Protein AF-A0A953C158-F1 (afdb_monomer_lite)

Secondary structure (DSSP, 8-state):
---------------------SPPPP-TT--B-S-HHHHHHHHTTS---------TT--HHHHHHHHHHHHHHHHHHHHHHHHH-TTHHHHHHHHHT-TT-HHHHHHHHHHTSSEEEPTTS-EEESBSSPPP-TTTTTS-TT--HHHHHHHHHH-GGGHHHHT-TTEEEEE--HHHHHHHHHHHHH-HHHHHHSTTHHHHHHH-SSEEEEEHHHHTHHHHHHHHHHHHHHHHHHTTT-HHHHHHHHHHHHHHHHT--HHHHHHHHS----SSEEEEEEEEE-TT-TTTS---EEEEEEEEE-HHHHHHHHHHHTTHHHHHHHSS-SS-----S---EEEEEEEEEEETTTTT-SEEEE---HHHHHHT--EEEEEHHHHT-HHHHHHHHHHHHHHS-GGG-SPPSS-------------

Structure (mmCIF, N/CA/C/O backbone):
data_AF-A0A953C158-F1
#
_entry.id   AF-A0A953C158-F1
#
loop_
_atom_site.group_PDB
_atom_site.id
_atom_site.type_symbol
_atom_site.label_atom_id
_atom_site.label_alt_id
_atom_site.label_comp_id
_atom_site.label_asym_id
_atom_site.label_entity_id
_atom_site.label_seq_id
_atom_site.pdbx_PDB_ins_code
_atom_site.Cartn_x
_atom_site.Cartn_y
_atom_site.Cartn_z
_atom_site.occupancy
_atom_site.B_iso_or_equiv
_atom_site.auth_seq_id
_atom_site.auth_comp_id
_atom_site.auth_asym_id
_atom_site.auth_atom_id
_atom_site.pdbx_PDB_model_num
ATOM 1 N N . MET A 1 1 ? 4.652 62.840 -38.741 1.00 38.25 1 MET A N 1
ATOM 2 C CA . MET A 1 1 ? 5.285 62.375 -37.488 1.00 38.25 1 MET A CA 1
ATOM 3 C C . MET A 1 1 ? 4.199 62.241 -36.430 1.00 38.25 1 MET A C 1
ATOM 5 O O . MET A 1 1 ? 3.712 63.251 -35.948 1.00 38.25 1 MET A O 1
ATOM 9 N N . ARG A 1 2 ? 3.732 61.015 -36.167 1.00 33.78 2 ARG A N 1
ATOM 10 C CA . ARG A 1 2 ? 2.738 60.690 -35.132 1.00 33.78 2 ARG A CA 1
ATOM 11 C C . ARG A 1 2 ? 3.425 59.759 -34.138 1.00 33.78 2 ARG A C 1
ATOM 13 O O . ARG A 1 2 ? 3.777 58.643 -34.501 1.00 33.78 2 ARG A O 1
ATOM 20 N N . THR A 1 3 ? 3.665 60.250 -32.933 1.00 35.44 3 THR A N 1
ATOM 21 C CA . THR A 1 3 ? 4.290 59.516 -31.831 1.00 35.44 3 THR A CA 1
ATOM 22 C C . THR A 1 3 ? 3.199 58.752 -31.080 1.00 35.44 3 THR A C 1
ATOM 24 O O . THR A 1 3 ? 2.292 59.364 -30.520 1.00 35.44 3 THR A O 1
ATOM 27 N N . LEU A 1 4 ? 3.256 57.419 -31.114 1.00 34.88 4 LEU A N 1
ATOM 28 C CA . LEU A 1 4 ? 2.414 56.529 -30.313 1.00 34.88 4 LEU A CA 1
ATOM 29 C C . LEU A 1 4 ? 3.099 56.301 -28.956 1.00 34.88 4 LEU A C 1
ATOM 31 O O . LEU A 1 4 ? 4.243 55.852 -28.919 1.00 34.88 4 LEU A O 1
ATOM 35 N N . PHE A 1 5 ? 2.402 56.583 -27.856 1.00 33.94 5 PHE A N 1
ATOM 36 C CA . PHE A 1 5 ? 2.802 56.151 -26.516 1.00 33.94 5 PHE A CA 1
ATOM 37 C C . PHE A 1 5 ? 2.320 54.713 -26.289 1.00 33.94 5 PHE A C 1
ATOM 39 O O . PHE A 1 5 ? 1.122 54.445 -26.352 1.00 33.94 5 PHE A O 1
ATOM 46 N N . ILE A 1 6 ? 3.249 53.794 -26.020 1.00 37.66 6 ILE A N 1
ATOM 47 C CA . ILE A 1 6 ? 2.955 52.431 -25.562 1.00 37.66 6 ILE A CA 1
ATOM 48 C C . ILE A 1 6 ? 3.028 52.445 -24.033 1.00 37.66 6 ILE A C 1
ATOM 50 O O . ILE A 1 6 ? 4.095 52.670 -23.464 1.00 37.66 6 ILE A O 1
ATOM 54 N N . ALA A 1 7 ? 1.894 52.220 -23.370 1.00 34.66 7 ALA A N 1
ATOM 55 C CA . ALA A 1 7 ? 1.842 51.962 -21.937 1.00 34.66 7 ALA A CA 1
ATOM 56 C C . ALA A 1 7 ? 2.106 50.469 -21.689 1.00 34.66 7 ALA A C 1
ATOM 58 O O . ALA A 1 7 ? 1.371 49.612 -22.177 1.00 34.66 7 ALA A O 1
ATOM 59 N N . ALA A 1 8 ? 3.169 50.162 -20.948 1.00 34.09 8 ALA A N 1
ATOM 60 C CA . ALA A 1 8 ? 3.491 48.810 -20.511 1.00 34.09 8 ALA A CA 1
ATOM 61 C C . ALA A 1 8 ? 2.563 48.401 -19.354 1.00 34.09 8 ALA A C 1
ATOM 63 O O . ALA A 1 8 ? 2.606 48.995 -18.277 1.00 34.09 8 ALA A O 1
ATOM 64 N N . ALA A 1 9 ? 1.727 47.385 -19.573 1.00 33.62 9 ALA A N 1
ATOM 65 C CA . ALA A 1 9 ? 0.946 46.749 -18.520 1.00 33.62 9 ALA A CA 1
ATOM 66 C C . ALA A 1 9 ? 1.793 45.655 -17.850 1.00 33.62 9 ALA A C 1
ATOM 68 O O . ALA A 1 9 ? 2.112 44.637 -18.463 1.00 33.62 9 ALA A O 1
ATOM 69 N N . PHE A 1 10 ? 2.165 45.874 -16.589 1.00 33.38 10 PHE A N 1
ATOM 70 C CA . PHE A 1 10 ? 2.746 44.851 -15.723 1.00 33.38 10 PHE A CA 1
ATOM 71 C C . PHE A 1 10 ? 1.673 43.813 -15.371 1.00 33.38 10 PHE A C 1
ATOM 73 O O . PHE A 1 10 ? 0.725 44.114 -14.647 1.00 33.38 10 PHE A O 1
ATOM 80 N N . VAL A 1 11 ? 1.830 42.581 -15.855 1.00 35.78 11 VAL A N 1
ATOM 81 C CA . VAL A 1 11 ? 1.065 41.427 -15.369 1.00 35.78 11 VAL A CA 1
ATOM 82 C C . VAL A 1 11 ? 1.769 40.911 -14.113 1.00 35.78 11 VAL A C 1
ATOM 84 O O . VAL A 1 11 ? 2.788 40.228 -14.200 1.00 35.78 11 VAL A O 1
ATOM 87 N N . LEU A 1 12 ? 1.251 41.263 -12.932 1.00 34.38 12 LEU A N 1
ATOM 88 C CA . LEU A 1 12 ? 1.621 40.578 -11.694 1.00 34.38 12 LEU A CA 1
ATOM 89 C C . LEU A 1 12 ? 1.043 39.158 -11.743 1.00 34.38 12 LEU A C 1
ATOM 91 O O . LEU A 1 12 ? -0.163 38.960 -11.609 1.00 34.38 12 LEU A O 1
ATOM 95 N N . SER A 1 13 ? 1.917 38.170 -11.919 1.00 35.06 13 SER A N 1
ATOM 96 C CA . SER A 1 13 ? 1.595 36.763 -11.697 1.00 35.06 13 SER A CA 1
ATOM 97 C C . SER A 1 13 ? 1.435 36.531 -10.194 1.00 35.06 13 SER A C 1
ATOM 99 O O . SER A 1 13 ? 2.410 36.303 -9.480 1.00 35.06 13 SER A O 1
ATOM 101 N N . ALA A 1 14 ? 0.205 36.635 -9.694 1.00 29.88 14 ALA A N 1
ATOM 102 C CA . ALA A 1 14 ? -0.127 36.208 -8.345 1.00 29.88 14 ALA A CA 1
ATOM 103 C C . ALA A 1 14 ? -0.105 34.673 -8.301 1.00 29.88 14 ALA A C 1
ATOM 10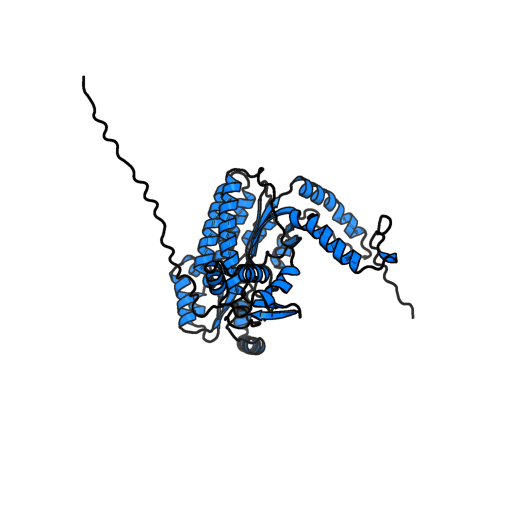5 O O . ALA A 1 14 ? -1.008 34.012 -8.814 1.00 29.88 14 ALA A O 1
ATOM 106 N N . CYS A 1 15 ? 0.939 34.102 -7.698 1.00 29.88 15 CYS A N 1
ATOM 107 C CA . CYS A 1 15 ? 0.945 32.707 -7.273 1.00 29.88 15 CYS A CA 1
ATOM 108 C C . CYS A 1 15 ? -0.171 32.517 -6.239 1.00 29.88 15 CYS A C 1
ATOM 110 O O . CYS A 1 15 ? -0.002 32.827 -5.061 1.00 29.88 15 CYS A O 1
ATOM 112 N N . ALA A 1 16 ? -1.330 32.042 -6.686 1.00 30.38 16 ALA A N 1
ATOM 113 C CA . ALA A 1 16 ? -2.389 31.590 -5.803 1.00 30.38 16 ALA A CA 1
ATOM 114 C C . ALA A 1 16 ? -1.979 30.231 -5.220 1.00 30.38 16 ALA A C 1
ATOM 116 O O . ALA A 1 16 ? -2.252 29.178 -5.794 1.00 30.38 16 ALA A O 1
ATOM 117 N N . SER A 1 17 ? -1.290 30.256 -4.082 1.00 35.81 17 SER A N 1
ATOM 118 C CA . SER A 1 17 ? -1.172 29.093 -3.208 1.00 35.81 17 SER A CA 1
ATOM 119 C C . SER A 1 17 ? -2.582 28.727 -2.749 1.00 35.81 17 SER A C 1
ATOM 121 O O . SER A 1 17 ? -3.190 29.458 -1.966 1.00 35.81 17 SER A O 1
ATOM 123 N N . ALA A 1 18 ? -3.136 27.635 -3.274 1.00 32.44 18 ALA A N 1
ATOM 124 C CA . ALA A 1 18 ? -4.396 27.102 -2.777 1.00 32.44 18 ALA A CA 1
ATOM 125 C C . ALA A 1 18 ? -4.248 26.800 -1.270 1.00 32.44 18 ALA A C 1
ATOM 127 O O . ALA A 1 18 ? -3.259 26.173 -0.879 1.00 32.44 18 ALA A O 1
ATOM 128 N N . PRO A 1 19 ? -5.179 27.243 -0.409 1.00 31.03 19 PRO A N 1
ATOM 129 C CA . PRO A 1 19 ? -5.109 26.945 1.012 1.00 31.03 19 PRO A CA 1
ATOM 130 C C . PRO A 1 19 ? -5.300 25.439 1.231 1.00 31.03 19 PRO A C 1
ATOM 132 O O . PRO A 1 19 ? -6.253 24.838 0.734 1.00 31.03 19 PRO A O 1
ATOM 135 N N . SER A 1 20 ? -4.387 24.827 1.983 1.00 35.62 20 SER A N 1
ATOM 136 C CA . SER A 1 20 ? -4.513 23.458 2.478 1.00 35.62 20 SER A CA 1
ATOM 137 C C . SER A 1 20 ? -5.737 23.362 3.396 1.00 35.62 20 SER A C 1
ATOM 139 O O . SER A 1 20 ? -5.735 23.912 4.494 1.00 35.62 20 SER A O 1
ATOM 141 N N . LEU A 1 21 ? -6.791 22.688 2.933 1.00 39.59 21 LEU A N 1
ATOM 142 C CA . LEU A 1 21 ? -8.067 22.517 3.645 1.00 39.59 21 LEU A CA 1
ATOM 143 C C . LEU A 1 21 ? -8.074 21.343 4.642 1.00 39.59 21 LEU A C 1
ATOM 145 O O . LEU A 1 21 ? -9.136 20.996 5.153 1.00 39.59 21 LEU A O 1
ATOM 149 N N . GLU A 1 22 ? -6.926 20.728 4.932 1.00 50.84 22 GLU A N 1
ATOM 150 C CA . GLU A 1 22 ? -6.842 19.687 5.958 1.00 50.84 22 GLU A CA 1
ATOM 151 C C . GLU A 1 22 ? -6.419 20.287 7.306 1.00 50.84 22 GLU A C 1
ATOM 153 O O . GLU A 1 22 ? -5.380 20.950 7.379 1.00 50.84 22 GLU A O 1
ATOM 158 N N . PRO A 1 23 ? -7.168 20.045 8.398 1.00 50.97 23 PRO A N 1
ATOM 159 C CA . PRO A 1 23 ? -6.623 20.261 9.723 1.00 50.97 23 PRO A CA 1
ATOM 160 C C . PRO A 1 23 ? -5.434 19.314 9.889 1.00 50.97 23 PRO A C 1
ATOM 162 O O . PRO A 1 23 ? -5.594 18.095 9.823 1.00 50.97 23 PRO A O 1
ATOM 165 N N . HIS A 1 24 ? -4.235 19.870 10.087 1.00 59.06 24 HIS A N 1
ATOM 166 C CA . HIS A 1 24 ? -3.066 19.072 10.445 1.00 59.06 24 HIS A CA 1
ATOM 167 C C . HIS A 1 24 ? -3.424 18.139 11.611 1.00 59.06 24 HIS A C 1
ATOM 169 O O . HIS A 1 24 ? -4.088 18.586 12.556 1.00 59.06 24 HIS A O 1
ATOM 175 N N . PRO A 1 25 ? -3.013 16.858 11.566 1.00 74.31 25 PRO A N 1
ATOM 176 C CA . PRO A 1 25 ? -3.328 15.931 12.639 1.00 74.31 25 PRO A CA 1
ATOM 177 C C . PRO A 1 25 ? -2.780 16.499 13.949 1.00 74.31 25 PRO A C 1
ATOM 179 O O . PRO A 1 25 ? -1.611 16.879 14.025 1.00 74.31 25 PRO A O 1
ATOM 182 N N . SER A 1 26 ? -3.638 16.595 14.968 1.00 84.56 26 SER A N 1
ATOM 183 C CA . SER A 1 26 ? -3.228 17.144 16.259 1.00 84.56 26 SER A CA 1
ATOM 184 C C . SER A 1 26 ? -2.104 16.293 16.842 1.00 84.56 26 SER A C 1
ATOM 186 O O . SER A 1 26 ? -2.253 15.084 17.014 1.00 84.56 26 SER A O 1
ATOM 188 N N . THR A 1 27 ? -0.980 16.933 17.150 1.00 91.06 27 THR A N 1
ATOM 189 C CA . THR A 1 27 ? 0.185 16.308 17.791 1.00 91.06 27 THR A CA 1
ATOM 190 C C . THR A 1 27 ? 0.071 16.315 19.318 1.00 91.06 27 THR A C 1
ATOM 192 O O . THR A 1 27 ? 0.983 15.869 20.015 1.00 91.06 27 THR A O 1
ATOM 195 N N . ALA A 1 28 ? -1.045 16.821 19.857 1.00 89.12 28 ALA A N 1
ATOM 196 C CA . ALA A 1 28 ? -1.260 16.963 21.288 1.00 89.12 28 ALA A CA 1
ATOM 197 C C . ALA A 1 28 ? -1.139 15.615 22.014 1.00 89.12 28 ALA A C 1
ATOM 199 O O . ALA A 1 28 ? -1.774 14.628 21.644 1.00 89.12 28 ALA A O 1
ATOM 200 N N . GLY A 1 29 ? -0.327 15.591 23.073 1.00 91.00 29 GLY A N 1
ATOM 201 C CA . GLY A 1 29 ? -0.115 14.406 23.904 1.00 91.00 29 GLY A CA 1
ATOM 202 C C . GLY A 1 29 ? 0.859 13.372 23.334 1.00 91.00 29 GLY A C 1
ATOM 203 O O . GLY A 1 29 ? 1.116 12.386 24.020 1.00 91.00 29 GLY A O 1
ATOM 204 N N . ILE A 1 30 ? 1.427 13.585 22.140 1.00 96.56 30 ILE A N 1
ATOM 205 C CA . ILE A 1 30 ? 2.485 12.731 21.583 1.00 96.56 30 ILE A CA 1
ATOM 206 C C . ILE A 1 30 ? 3.848 13.230 22.068 1.00 96.56 30 ILE A C 1
ATOM 208 O O . ILE A 1 30 ? 4.222 14.376 21.837 1.00 96.56 30 ILE A O 1
ATOM 212 N N . THR A 1 31 ? 4.597 12.352 22.725 1.00 96.69 31 THR A N 1
ATOM 213 C CA . THR A 1 31 ? 5.970 12.559 23.183 1.00 96.69 31 THR A CA 1
ATOM 214 C C . THR A 1 31 ? 6.754 11.245 23.080 1.00 96.69 31 THR A C 1
ATOM 216 O O . THR A 1 31 ? 6.156 10.163 23.035 1.00 96.69 31 THR A O 1
ATOM 219 N N . PRO A 1 32 ? 8.097 11.291 23.034 1.00 97.50 32 PRO A N 1
ATOM 220 C CA . PRO A 1 32 ? 8.934 10.104 23.158 1.00 97.50 32 PRO A CA 1
ATOM 221 C C . PRO A 1 32 ? 8.706 9.390 24.486 1.00 97.50 32 PRO A C 1
ATOM 223 O O . PRO A 1 32 ? 8.787 10.004 25.548 1.00 97.50 32 PRO A O 1
ATOM 226 N N . THR A 1 33 ? 8.476 8.081 24.427 1.00 97.69 33 THR A N 1
ATOM 227 C CA . THR A 1 33 ? 8.471 7.213 25.617 1.00 97.69 33 THR A CA 1
ATOM 228 C C . THR A 1 33 ? 9.761 6.412 25.734 1.00 97.69 33 THR A C 1
ATOM 230 O O . THR A 1 33 ? 10.096 5.944 26.820 1.00 97.69 33 THR A O 1
ATOM 233 N N . TRP A 1 34 ? 10.504 6.262 24.633 1.00 97.81 34 TRP A N 1
ATOM 234 C CA . TRP A 1 34 ? 11.826 5.639 24.614 1.00 97.81 34 TRP A CA 1
ATOM 235 C C . TRP A 1 34 ? 12.929 6.684 24.481 1.00 97.81 34 TRP A C 1
ATOM 237 O O . TRP A 1 34 ? 12.791 7.684 23.774 1.00 97.81 34 TRP A O 1
ATOM 247 N N . SER A 1 35 ? 14.055 6.419 25.132 1.00 97.25 35 SER A N 1
ATOM 248 C CA . SER A 1 35 ? 15.297 7.172 24.972 1.00 97.25 35 SER A CA 1
ATOM 249 C C . SER A 1 35 ? 16.068 6.726 23.726 1.00 97.25 35 SER A C 1
ATOM 251 O O . SER A 1 35 ? 15.919 5.599 23.253 1.00 97.25 35 SER A O 1
ATOM 253 N N . THR A 1 36 ? 16.975 7.573 23.235 1.00 96.50 36 THR A N 1
ATOM 254 C CA . THR A 1 36 ? 17.902 7.208 22.151 1.00 96.50 36 THR A CA 1
ATOM 255 C C . THR A 1 36 ? 18.701 5.945 22.483 1.00 96.50 36 THR A C 1
ATOM 257 O O . THR A 1 36 ? 18.865 5.093 21.619 1.00 96.50 36 THR A O 1
ATOM 260 N N . ALA A 1 37 ? 19.107 5.758 23.745 1.00 96.62 37 ALA A N 1
ATOM 261 C CA . ALA A 1 37 ? 19.850 4.577 24.189 1.00 96.62 37 ALA A CA 1
ATOM 262 C C . ALA A 1 37 ? 19.073 3.257 24.016 1.00 96.62 37 ALA A C 1
ATOM 264 O O . ALA A 1 37 ? 19.685 2.211 23.826 1.00 96.62 37 ALA A O 1
ATOM 265 N N . GLN A 1 38 ? 17.736 3.296 24.052 1.00 96.44 38 GLN A N 1
ATOM 266 C CA . GLN A 1 38 ? 16.892 2.126 23.776 1.00 96.44 38 GLN A CA 1
ATOM 267 C C . GLN A 1 38 ? 16.722 1.872 22.271 1.00 96.44 38 GLN A C 1
ATOM 269 O O . GLN A 1 38 ? 16.527 0.733 21.860 1.00 96.44 38 GLN A O 1
ATOM 274 N N . ILE A 1 39 ? 16.799 2.922 21.451 1.00 97.56 39 ILE A N 1
ATOM 275 C CA . ILE A 1 39 ? 16.583 2.859 20.000 1.00 97.56 39 ILE A CA 1
ATOM 276 C C . ILE A 1 39 ? 17.856 2.447 19.258 1.00 97.56 39 ILE A C 1
ATOM 278 O O . ILE A 1 39 ? 17.789 1.637 18.334 1.00 97.56 39 ILE A O 1
ATOM 282 N N . THR A 1 40 ? 19.012 2.982 19.659 1.00 96.19 40 THR A N 1
ATOM 283 C CA . THR A 1 40 ? 20.298 2.772 18.978 1.00 96.19 40 THR A CA 1
ATOM 284 C C . THR A 1 40 ? 20.607 1.293 18.712 1.00 96.19 40 THR A C 1
ATOM 286 O O . THR A 1 40 ? 20.850 0.969 17.554 1.00 96.19 40 THR A O 1
ATOM 289 N N . PRO A 1 41 ? 20.469 0.356 19.674 1.00 96.00 41 PRO A N 1
ATOM 290 C CA . PRO A 1 41 ? 20.756 -1.059 19.421 1.00 96.00 41 PRO A CA 1
ATOM 291 C C . PRO A 1 41 ? 19.876 -1.714 18.345 1.00 96.00 41 PRO A C 1
ATOM 293 O O . PRO A 1 41 ? 20.280 -2.711 17.749 1.00 96.00 41 PRO A O 1
ATOM 296 N N . ILE A 1 42 ? 18.665 -1.193 18.113 1.00 95.69 42 ILE A N 1
ATOM 297 C CA . ILE A 1 42 ? 17.772 -1.662 17.044 1.00 95.69 42 ILE A CA 1
ATOM 298 C C . ILE A 1 42 ? 18.279 -1.141 15.699 1.00 95.69 42 ILE A C 1
ATOM 300 O O . ILE A 1 42 ? 18.413 -1.914 14.754 1.00 95.69 42 ILE A O 1
ATOM 304 N N . LEU A 1 43 ? 18.594 0.154 15.623 1.00 94.81 43 LEU A N 1
ATOM 305 C CA . LEU A 1 43 ? 19.091 0.781 14.398 1.00 94.81 43 LEU A CA 1
ATOM 306 C C . LEU A 1 43 ? 20.463 0.234 13.983 1.00 94.81 43 LEU A C 1
ATOM 308 O O . LEU A 1 43 ? 20.687 0.032 12.794 1.00 94.81 43 LEU A O 1
ATOM 312 N N . ASP A 1 44 ? 21.333 -0.093 14.939 1.00 93.44 44 ASP A N 1
ATOM 313 C CA . ASP A 1 44 ? 22.657 -0.677 14.684 1.00 93.44 44 ASP A CA 1
ATOM 314 C C . ASP A 1 44 ? 22.585 -2.074 14.037 1.00 93.44 44 ASP A C 1
ATOM 316 O O . ASP A 1 44 ? 23.560 -2.537 13.450 1.00 93.44 44 ASP A O 1
ATOM 320 N N . ARG A 1 45 ? 21.428 -2.754 14.110 1.00 88.38 45 ARG A N 1
ATOM 321 C CA . ARG A 1 45 ? 21.161 -4.019 13.396 1.00 88.38 45 ARG A CA 1
ATOM 322 C C . ARG A 1 45 ? 20.546 -3.820 12.013 1.00 88.38 45 ARG A C 1
ATOM 324 O O . ARG A 1 45 ? 20.157 -4.793 11.371 1.00 88.38 45 ARG A O 1
ATOM 331 N N . THR A 1 46 ? 20.427 -2.578 11.561 1.00 87.75 46 THR A N 1
ATOM 332 C CA . THR A 1 46 ? 19.900 -2.247 10.240 1.00 87.75 46 THR A CA 1
ATOM 333 C C . THR A 1 46 ? 20.968 -1.593 9.389 1.00 87.75 46 THR A C 1
ATOM 335 O O . THR A 1 46 ? 21.765 -0.787 9.862 1.00 87.75 46 THR A O 1
ATOM 338 N N . GLN A 1 47 ? 20.964 -1.924 8.105 1.00 85.69 47 GLN A N 1
ATOM 339 C CA . GLN A 1 47 ? 21.825 -1.287 7.126 1.00 85.69 47 GLN A CA 1
ATOM 340 C C . GLN A 1 47 ? 21.032 -0.237 6.357 1.00 85.69 47 GLN A C 1
ATOM 342 O O . GLN A 1 47 ? 19.917 -0.492 5.897 1.00 85.69 47 GLN A O 1
ATOM 347 N N . ARG A 1 48 ? 21.614 0.953 6.195 1.00 87.75 48 ARG A N 1
ATOM 348 C CA . ARG A 1 48 ? 21.052 1.990 5.332 1.00 87.75 48 ARG A CA 1
ATOM 349 C C . ARG A 1 48 ? 21.672 1.881 3.952 1.00 87.75 48 ARG A C 1
ATOM 351 O O . ARG A 1 48 ? 22.853 2.148 3.788 1.00 87.75 48 ARG A O 1
ATOM 358 N N . LEU A 1 49 ? 20.836 1.572 2.973 1.00 86.25 49 LEU A N 1
ATOM 359 C CA . LEU A 1 49 ? 21.229 1.478 1.575 1.00 86.25 49 LEU A CA 1
ATOM 360 C C . LEU A 1 49 ? 20.720 2.700 0.822 1.00 86.25 49 LEU A C 1
ATOM 362 O O . LEU A 1 49 ? 19.583 3.136 1.025 1.00 86.25 49 LEU A O 1
ATOM 366 N N . HIS A 1 50 ? 21.554 3.245 -0.057 1.00 88.31 50 HIS A N 1
ATOM 367 C CA . HIS A 1 50 ? 21.155 4.326 -0.945 1.00 88.31 50 HIS A CA 1
ATOM 368 C C . HIS A 1 50 ? 20.881 3.773 -2.343 1.00 88.31 50 HIS A C 1
ATOM 370 O O . HIS A 1 50 ? 21.800 3.404 -3.071 1.00 88.31 50 HIS A O 1
ATOM 376 N N . LEU A 1 51 ? 19.603 3.708 -2.715 1.00 89.62 51 LEU A N 1
ATOM 377 C CA . LEU A 1 51 ? 19.190 3.335 -4.064 1.00 89.62 51 LEU A CA 1
ATOM 378 C C . LEU A 1 51 ? 19.214 4.592 -4.943 1.00 89.62 51 LEU A C 1
ATOM 380 O O . LEU A 1 51 ? 18.385 5.481 -4.772 1.00 89.62 51 LEU A O 1
ATOM 384 N N . ALA A 1 52 ? 20.175 4.663 -5.863 1.00 90.12 52 ALA A N 1
ATOM 385 C CA . ALA A 1 52 ? 20.350 5.781 -6.790 1.00 90.12 52 ALA A CA 1
ATOM 386 C C . ALA A 1 52 ? 20.393 5.269 -8.239 1.00 90.12 52 ALA A C 1
ATOM 388 O O . ALA A 1 52 ? 21.473 5.179 -8.825 1.00 90.12 52 ALA A O 1
ATOM 389 N N . PRO A 1 53 ? 19.248 4.847 -8.810 1.00 94.81 53 PRO A N 1
ATOM 390 C CA . PRO A 1 53 ? 19.214 4.418 -10.203 1.00 94.81 53 PRO A CA 1
ATOM 391 C C . PRO A 1 53 ? 19.566 5.567 -11.154 1.00 94.81 53 PRO A C 1
ATOM 393 O O . PRO A 1 53 ? 19.258 6.727 -10.876 1.00 94.81 53 PRO A O 1
ATOM 396 N N . ASP A 1 54 ? 20.160 5.237 -12.301 1.00 94.38 54 ASP A N 1
ATOM 397 C CA . ASP A 1 54 ? 20.347 6.206 -13.379 1.00 94.38 54 ASP A CA 1
ATOM 398 C C . ASP A 1 54 ? 18.994 6.561 -14.010 1.00 94.38 54 ASP A C 1
ATOM 400 O O . ASP A 1 54 ? 18.260 5.686 -14.462 1.00 94.38 54 ASP A O 1
ATOM 404 N N . LEU A 1 55 ? 18.670 7.854 -14.034 1.00 96.62 55 LEU A N 1
ATOM 405 C CA . LEU A 1 55 ? 17.437 8.402 -14.605 1.00 96.62 55 LEU A CA 1
ATOM 406 C C . LEU A 1 55 ? 17.693 9.192 -15.898 1.00 96.62 55 LEU A C 1
ATOM 408 O O . LEU A 1 55 ? 16.778 9.830 -16.419 1.00 96.62 55 LEU A O 1
ATOM 412 N N . SER A 1 56 ? 18.924 9.178 -16.419 1.00 96.25 56 SER A N 1
ATOM 413 C CA . SER A 1 56 ? 19.332 9.954 -17.597 1.00 96.25 56 SER A CA 1
ATOM 414 C C . SER A 1 56 ? 18.549 9.595 -18.865 1.00 96.25 56 SER A C 1
ATOM 416 O O . SER A 1 56 ? 18.349 10.448 -19.728 1.00 96.25 56 SER A O 1
ATOM 418 N N . ALA A 1 57 ? 18.052 8.358 -18.951 1.00 93.88 57 ALA A N 1
ATOM 419 C CA . ALA A 1 57 ? 17.260 7.856 -20.071 1.00 93.88 57 ALA A CA 1
ATOM 420 C C . ALA A 1 57 ? 15.796 8.339 -20.076 1.00 93.88 57 ALA A C 1
ATOM 422 O O . ALA A 1 57 ? 15.085 8.095 -21.052 1.00 93.88 57 ALA A O 1
ATOM 423 N N . LEU A 1 58 ? 15.325 9.002 -19.010 1.00 97.75 58 LEU A N 1
ATOM 424 C CA . LEU A 1 58 ? 13.943 9.472 -18.934 1.00 97.75 58 LEU A CA 1
ATOM 425 C C . LEU A 1 58 ? 13.700 10.642 -19.890 1.00 97.75 58 LEU A C 1
ATOM 427 O O . LEU A 1 58 ? 14.339 11.695 -19.801 1.00 97.75 58 LEU A O 1
ATOM 431 N N . SER A 1 59 ? 12.692 10.486 -20.743 1.00 98.12 59 SER A N 1
ATOM 432 C CA . SER A 1 59 ? 12.154 11.567 -21.566 1.00 98.12 59 SER A CA 1
ATOM 433 C C . SER A 1 59 ? 11.593 12.715 -20.706 1.00 98.12 59 SER A C 1
ATOM 435 O O . SER A 1 59 ? 11.249 12.514 -19.536 1.00 98.12 59 SER A O 1
ATOM 437 N N . PRO A 1 60 ? 11.412 13.927 -21.268 1.00 98.38 60 PRO A N 1
ATOM 438 C CA . PRO A 1 60 ? 10.793 15.034 -20.534 1.00 98.38 60 PRO A CA 1
ATOM 439 C C . PRO A 1 60 ? 9.409 14.691 -19.954 1.00 98.38 60 PRO A C 1
ATOM 441 O O . PRO A 1 60 ? 9.091 15.102 -18.837 1.00 98.38 60 PRO A O 1
ATOM 444 N N . GLY A 1 61 ? 8.609 13.904 -20.684 1.00 98.56 61 GLY A N 1
ATOM 445 C CA . GLY A 1 61 ? 7.307 13.410 -20.227 1.00 98.56 61 GLY A CA 1
ATOM 446 C C . GLY A 1 61 ? 7.422 12.451 -19.041 1.00 98.56 61 GLY A C 1
ATOM 447 O O . GLY A 1 61 ? 6.724 12.611 -18.041 1.00 98.56 61 GLY A O 1
ATOM 448 N N . GLU A 1 62 ? 8.365 11.511 -19.092 1.00 98.62 62 GLU A N 1
ATOM 449 C CA . GLU A 1 62 ? 8.627 10.584 -17.985 1.00 98.62 62 GLU A CA 1
ATOM 450 C C . GLU A 1 62 ? 9.158 11.299 -16.739 1.00 98.62 62 GLU A C 1
ATOM 452 O O . GLU A 1 62 ? 8.759 10.964 -15.629 1.00 98.62 62 GLU A O 1
ATOM 457 N N . GLN A 1 63 ? 9.992 12.331 -16.888 1.00 98.62 63 GLN A N 1
ATOM 458 C CA . GLN A 1 63 ? 10.444 13.140 -15.751 1.00 98.62 63 GLN A CA 1
ATOM 459 C C . GLN A 1 63 ? 9.283 13.874 -15.066 1.00 98.62 63 GLN A C 1
ATOM 461 O O . GLN A 1 63 ? 9.281 14.020 -13.842 1.00 98.62 63 GLN A O 1
ATOM 466 N N . ILE A 1 64 ? 8.294 14.349 -15.836 1.00 98.75 64 ILE A N 1
ATOM 467 C CA . ILE A 1 64 ? 7.050 14.901 -15.279 1.00 98.75 64 ILE A CA 1
ATOM 468 C C . ILE A 1 64 ? 6.284 13.797 -14.546 1.00 98.75 64 ILE A C 1
ATOM 470 O O . ILE A 1 64 ? 5.945 13.983 -13.378 1.00 98.75 64 ILE A O 1
ATOM 474 N N . ALA A 1 65 ? 6.074 12.642 -15.181 1.00 98.81 65 ALA A N 1
ATOM 475 C CA . ALA A 1 65 ? 5.361 11.529 -14.562 1.00 98.81 65 ALA A CA 1
ATOM 476 C C . ALA A 1 65 ? 6.024 11.042 -13.270 1.00 98.81 65 ALA A C 1
ATOM 478 O O . ALA A 1 65 ? 5.316 10.813 -12.298 1.00 98.81 65 ALA A O 1
ATOM 479 N N . VAL A 1 66 ? 7.356 10.965 -13.197 1.00 98.81 66 VAL A N 1
ATOM 480 C CA . VAL A 1 66 ? 8.070 10.626 -11.955 1.00 98.81 66 VAL A CA 1
ATOM 481 C C . VAL A 1 66 ? 7.711 11.598 -10.834 1.00 98.81 66 VAL A C 1
ATOM 483 O O . VAL A 1 66 ? 7.379 11.151 -9.742 1.00 98.81 66 VAL A O 1
ATOM 486 N N . ARG A 1 67 ? 7.707 12.916 -11.080 1.00 98.75 67 ARG A N 1
ATOM 487 C CA . ARG A 1 67 ? 7.335 13.896 -10.041 1.00 98.75 67 ARG A CA 1
ATOM 488 C C . ARG A 1 67 ? 5.899 13.707 -9.554 1.00 98.75 67 ARG A C 1
ATOM 490 O O . ARG A 1 67 ? 5.652 13.753 -8.352 1.00 98.75 67 ARG A O 1
ATOM 497 N N . GLU A 1 68 ? 4.971 13.471 -10.475 1.00 98.88 68 GLU A N 1
ATOM 498 C CA . GLU A 1 68 ? 3.564 13.233 -10.147 1.00 98.88 68 GLU A CA 1
ATOM 499 C C . GLU A 1 68 ? 3.371 11.916 -9.372 1.00 98.88 68 GLU A C 1
ATOM 501 O O . GLU A 1 68 ? 2.664 11.881 -8.363 1.00 98.88 68 GLU A O 1
ATOM 506 N N . LEU A 1 69 ? 4.052 10.844 -9.784 1.00 98.88 69 LEU A N 1
ATOM 507 C CA . LEU A 1 69 ? 3.989 9.528 -9.142 1.00 98.88 69 LEU A CA 1
ATOM 508 C C . LEU A 1 69 ? 4.674 9.508 -7.771 1.00 98.88 69 LEU A C 1
ATOM 510 O O . LEU A 1 69 ? 4.186 8.829 -6.872 1.00 98.88 69 LEU A O 1
ATOM 514 N N . LEU A 1 70 ? 5.741 10.285 -7.567 1.00 98.81 70 LEU A N 1
ATOM 515 C CA . LEU A 1 70 ? 6.331 10.495 -6.242 1.00 98.81 70 LEU A CA 1
ATOM 516 C C . LEU A 1 70 ? 5.341 11.201 -5.309 1.00 98.81 70 LEU A C 1
ATOM 518 O O . LEU A 1 70 ? 5.134 10.751 -4.187 1.00 98.81 70 LEU A O 1
ATOM 522 N N . ALA A 1 71 ? 4.659 12.251 -5.782 1.00 98.81 71 ALA A N 1
ATOM 523 C CA . ALA A 1 71 ? 3.637 12.934 -4.988 1.00 98.81 71 ALA A CA 1
ATOM 524 C C . ALA A 1 71 ? 2.457 12.008 -4.632 1.00 98.81 71 ALA A C 1
ATOM 526 O O . ALA A 1 71 ? 1.964 12.034 -3.503 1.00 98.81 71 ALA A O 1
ATOM 527 N N . ALA A 1 72 ? 2.018 11.164 -5.573 1.00 98.81 72 ALA A N 1
ATOM 528 C CA . ALA A 1 72 ? 1.024 10.123 -5.309 1.00 98.81 72 ALA A CA 1
ATOM 529 C C . ALA A 1 72 ? 1.530 9.094 -4.282 1.00 98.81 72 ALA A C 1
ATOM 531 O O . ALA A 1 72 ? 0.791 8.711 -3.376 1.00 98.81 72 ALA A O 1
ATOM 532 N N . GLY A 1 73 ? 2.793 8.681 -4.404 1.00 98.62 73 GLY A N 1
ATOM 533 C CA . GLY A 1 73 ? 3.457 7.737 -3.512 1.00 98.62 73 GLY A CA 1
ATOM 534 C C . GLY A 1 73 ? 3.523 8.222 -2.068 1.00 98.62 73 GLY A C 1
ATOM 535 O O . GLY A 1 73 ? 3.131 7.483 -1.169 1.00 98.62 73 GLY A O 1
ATOM 536 N N . GLU A 1 74 ? 3.910 9.477 -1.835 1.00 98.31 74 GLU A N 1
ATOM 537 C CA . GLU A 1 74 ? 3.915 10.081 -0.492 1.00 98.31 74 GLU A CA 1
ATOM 538 C C . GLU A 1 74 ? 2.516 10.059 0.143 1.00 98.31 74 GLU A C 1
ATOM 540 O O . GLU A 1 74 ? 2.336 9.694 1.308 1.00 98.31 74 GLU A O 1
ATOM 545 N N . ARG A 1 75 ? 1.485 10.379 -0.648 1.00 98.31 75 ARG A N 1
ATOM 546 C CA . ARG A 1 75 ? 0.092 10.350 -0.189 1.00 98.31 75 ARG A CA 1
ATOM 547 C C . ARG A 1 75 ? -0.387 8.921 0.111 1.00 98.31 75 ARG A C 1
ATOM 549 O O . ARG A 1 75 ? -1.033 8.701 1.136 1.00 98.31 75 ARG A O 1
ATOM 556 N N . LEU A 1 76 ? -0.021 7.938 -0.715 1.00 98.19 76 LEU A N 1
ATOM 557 C CA . LEU A 1 76 ? -0.265 6.511 -0.453 1.00 98.19 76 LEU A CA 1
ATOM 558 C C . LEU A 1 76 ? 0.496 6.011 0.781 1.00 98.19 76 LEU A C 1
ATOM 560 O O . LEU A 1 76 ? -0.042 5.216 1.551 1.00 98.19 76 LEU A O 1
ATOM 564 N N . HIS A 1 77 ? 1.713 6.500 1.024 1.00 98.31 77 HIS A N 1
ATOM 565 C CA . HIS A 1 77 ? 2.462 6.168 2.232 1.00 98.31 77 HIS A CA 1
ATOM 566 C C . HIS A 1 77 ? 1.746 6.673 3.485 1.00 98.31 77 HIS A C 1
ATOM 568 O O . HIS A 1 77 ? 1.570 5.912 4.435 1.00 98.31 77 HIS A O 1
ATOM 574 N N . ALA A 1 78 ? 1.252 7.912 3.464 1.00 97.94 78 ALA A N 1
ATOM 575 C CA . ALA A 1 78 ? 0.466 8.462 4.562 1.00 97.94 78 ALA A CA 1
ATOM 576 C C . ALA A 1 78 ? -0.821 7.655 4.815 1.00 97.94 78 ALA A C 1
ATOM 578 O O . ALA A 1 78 ? -1.240 7.492 5.965 1.00 97.94 78 ALA A O 1
ATOM 579 N N . LEU A 1 79 ? -1.475 7.145 3.764 1.00 98.31 79 LEU A N 1
ATOM 580 C CA . LEU A 1 79 ? -2.618 6.232 3.887 1.00 98.31 79 LEU A CA 1
ATOM 581 C C . LEU A 1 79 ? -2.234 4.902 4.529 1.00 98.31 79 LEU A C 1
ATOM 583 O O . LEU A 1 79 ? -2.892 4.482 5.476 1.00 98.31 79 LEU A O 1
ATOM 587 N N . TYR A 1 80 ? -1.138 4.290 4.088 1.00 98.50 80 TYR A N 1
ATOM 588 C CA . TYR A 1 80 ? -0.618 3.067 4.693 1.00 98.50 80 TYR A CA 1
ATOM 589 C C . TYR A 1 80 ? -0.316 3.239 6.189 1.00 98.50 80 TYR A C 1
ATOM 591 O O . TYR A 1 80 ? -0.752 2.433 7.011 1.00 98.50 80 TYR A O 1
ATOM 599 N N . LEU A 1 81 ? 0.356 4.334 6.567 1.00 98.12 81 LEU A N 1
ATOM 600 C CA . LEU A 1 81 ? 0.596 4.674 7.971 1.00 98.12 81 LEU A CA 1
ATOM 601 C C . LEU A 1 81 ? -0.726 4.766 8.748 1.00 98.12 81 LEU A C 1
ATOM 603 O O . LEU A 1 81 ? -0.847 4.207 9.839 1.00 98.12 81 LEU A O 1
ATOM 607 N N . ALA A 1 82 ? -1.736 5.423 8.169 1.00 97.50 82 ALA A N 1
ATOM 608 C CA . ALA A 1 82 ? -3.056 5.534 8.778 1.00 97.50 82 ALA A CA 1
ATOM 609 C C . ALA A 1 82 ? -3.770 4.181 8.907 1.00 97.50 82 ALA A C 1
ATOM 611 O O . ALA A 1 82 ? -4.415 3.972 9.926 1.00 97.50 82 ALA A O 1
ATOM 612 N N . GLN A 1 83 ? -3.650 3.261 7.943 1.00 98.00 83 GLN A N 1
ATOM 613 C CA . GLN A 1 83 ? -4.214 1.904 8.038 1.00 98.00 83 GLN A CA 1
ATOM 614 C C . GLN A 1 83 ? -3.549 1.087 9.153 1.00 98.00 83 GLN A C 1
ATOM 616 O O . GLN A 1 83 ? -4.209 0.324 9.861 1.00 98.00 83 GLN A O 1
ATOM 621 N N . ARG A 1 84 ? -2.235 1.262 9.331 1.00 96.56 84 ARG A N 1
ATOM 622 C CA . ARG A 1 84 ? -1.434 0.545 10.329 1.00 96.56 84 ARG A CA 1
ATOM 623 C C . ARG A 1 84 ? -1.745 0.987 11.756 1.00 96.56 84 ARG A C 1
ATOM 625 O O . ARG A 1 84 ? -1.813 0.140 12.645 1.00 96.56 84 ARG A O 1
ATOM 632 N N . HIS A 1 85 ? -1.926 2.290 11.991 1.00 96.69 85 HIS A N 1
ATOM 633 C CA . HIS A 1 85 ? -2.177 2.811 13.334 1.00 96.69 85 HIS A CA 1
ATOM 634 C C . HIS A 1 85 ? -2.948 4.150 13.322 1.00 96.69 85 HIS A C 1
ATOM 636 O O . HIS A 1 85 ? -2.546 5.077 12.612 1.00 96.69 85 HIS A O 1
ATOM 642 N N . PRO A 1 86 ? -3.987 4.329 14.169 1.00 94.62 86 PRO A N 1
ATOM 643 C CA . PRO A 1 86 ? -4.844 5.523 14.153 1.00 94.62 86 PRO A CA 1
ATOM 644 C C . PRO A 1 86 ? -4.101 6.839 14.426 1.00 94.62 86 PRO A C 1
ATOM 646 O O . PRO A 1 86 ? -4.496 7.891 13.935 1.00 94.62 86 PRO A O 1
ATOM 649 N N . GLN A 1 87 ? -3.001 6.792 15.184 1.00 96.69 87 GLN A N 1
ATOM 650 C CA . GLN A 1 87 ? -2.171 7.965 15.498 1.00 96.69 87 GLN A CA 1
ATOM 651 C C . GLN A 1 87 ? -0.879 8.061 14.664 1.00 96.69 87 GLN A C 1
ATOM 653 O O . GLN A 1 87 ? -0.033 8.892 14.976 1.00 96.69 87 GLN A O 1
ATOM 658 N N . ALA A 1 88 ? -0.680 7.237 13.623 1.00 97.12 88 ALA A N 1
ATOM 659 C CA . ALA A 1 88 ? 0.588 7.236 12.878 1.00 97.12 88 ALA A CA 1
ATOM 660 C C . ALA A 1 88 ? 0.890 8.575 12.191 1.00 97.12 88 ALA A C 1
ATOM 662 O O . ALA A 1 88 ? 1.997 9.085 12.334 1.00 97.12 88 ALA A O 1
ATOM 663 N N . ARG A 1 89 ? -0.092 9.177 11.502 1.00 96.56 89 ARG A N 1
ATOM 664 C CA . ARG A 1 89 ? 0.087 10.481 10.831 1.00 96.56 89 ARG A CA 1
ATOM 665 C C . ARG A 1 89 ? 0.401 11.604 11.827 1.00 96.56 89 ARG A C 1
ATOM 667 O O . ARG A 1 89 ? 1.244 12.452 11.560 1.00 96.56 89 ARG A O 1
ATOM 674 N N . ALA A 1 90 ? -0.253 11.592 12.990 1.00 96.88 90 ALA A N 1
ATOM 675 C CA . ALA A 1 90 ? 0.018 12.549 14.063 1.00 96.88 90 ALA A CA 1
ATOM 676 C C . ALA A 1 90 ? 1.428 12.361 14.649 1.00 96.88 90 ALA A C 1
ATOM 678 O O . ALA A 1 90 ? 2.143 13.334 14.870 1.00 96.88 90 ALA A O 1
ATOM 679 N N . ALA A 1 91 ? 1.844 11.109 14.858 1.00 97.81 91 ALA A N 1
ATOM 680 C CA . ALA A 1 91 ? 3.178 10.774 15.341 1.00 97.81 91 ALA A CA 1
ATOM 681 C C . ALA A 1 91 ? 4.276 11.193 14.353 1.00 97.81 91 ALA A C 1
ATOM 683 O O . ALA A 1 91 ? 5.275 11.780 14.762 1.00 97.81 91 ALA A O 1
ATOM 684 N N . GLU A 1 92 ? 4.077 10.957 13.056 1.00 97.62 92 GLU A N 1
ATOM 685 C CA . GLU A 1 92 ? 4.996 11.413 12.013 1.00 97.62 92 GLU A CA 1
ATOM 686 C C . GLU A 1 92 ? 5.107 12.943 11.988 1.00 97.62 92 GLU A C 1
ATOM 688 O O . GLU A 1 92 ? 6.212 13.489 12.008 1.00 97.62 92 GLU A O 1
ATOM 693 N N . ALA A 1 93 ? 3.966 13.643 12.014 1.00 96.69 93 ALA A N 1
ATOM 694 C CA . ALA A 1 93 ? 3.927 15.102 12.055 1.00 96.69 93 ALA A CA 1
ATOM 695 C C . ALA A 1 93 ? 4.663 15.660 13.282 1.00 96.69 93 ALA A C 1
ATOM 697 O O . ALA A 1 93 ? 5.440 16.604 13.147 1.00 96.69 93 ALA A O 1
ATOM 698 N N . TYR A 1 94 ? 4.473 15.048 14.455 1.00 97.44 94 TYR A N 1
ATOM 699 C CA . TYR A 1 94 ? 5.203 15.399 15.670 1.00 97.44 94 TYR A CA 1
ATOM 700 C C . TYR A 1 94 ? 6.718 15.234 15.484 1.00 97.44 94 TYR A C 1
ATOM 702 O O . TYR A 1 94 ? 7.468 16.182 15.695 1.00 97.44 94 TYR A O 1
ATOM 710 N N . LEU A 1 95 ? 7.185 14.068 15.028 1.00 97.56 95 LEU A N 1
ATOM 711 C CA . LEU A 1 95 ? 8.618 13.797 14.861 1.00 97.56 95 LEU A CA 1
ATOM 712 C C . LEU A 1 95 ? 9.295 14.704 13.817 1.00 97.56 95 LEU A C 1
ATOM 714 O O . LEU A 1 95 ? 10.479 15.036 13.946 1.00 97.56 95 LEU A O 1
ATOM 718 N N . ASN A 1 96 ? 8.562 15.120 12.784 1.00 95.56 96 ASN A N 1
ATOM 719 C CA . ASN A 1 96 ? 9.058 16.053 11.770 1.00 95.56 96 ASN A CA 1
ATOM 720 C C . ASN A 1 96 ? 9.231 17.483 12.310 1.00 95.56 96 ASN A C 1
ATOM 722 O O . ASN A 1 96 ? 10.026 18.242 11.761 1.00 95.56 96 ASN A O 1
ATOM 726 N N . GLN A 1 97 ? 8.543 17.838 13.399 1.00 95.81 97 GLN A N 1
ATOM 727 C CA . GLN A 1 97 ? 8.678 19.133 14.077 1.00 95.81 97 GLN A CA 1
ATOM 728 C C . GLN A 1 97 ? 9.834 19.173 15.091 1.00 95.81 97 GLN A C 1
ATOM 730 O O . GLN A 1 97 ? 10.136 20.251 15.594 1.00 95.81 97 GLN A O 1
ATOM 735 N N . GLN A 1 98 ? 10.479 18.035 15.385 1.00 95.75 98 GLN A N 1
ATOM 736 C CA . GLN A 1 98 ? 11.499 17.897 16.437 1.00 95.75 98 GLN A CA 1
ATOM 737 C C . GLN A 1 98 ? 12.865 17.478 15.861 1.00 95.75 98 GLN A C 1
ATOM 739 O O . GLN A 1 98 ? 13.170 16.280 15.802 1.00 95.75 98 GLN A O 1
ATOM 744 N N . PRO A 1 99 ? 13.706 18.406 15.362 1.00 94.19 99 PRO A N 1
ATOM 745 C CA . PRO A 1 99 ? 14.977 18.089 14.701 1.00 94.19 99 PRO A CA 1
ATOM 746 C C . PRO A 1 99 ? 15.909 17.167 15.501 1.00 94.19 99 PRO A C 1
ATOM 748 O O . PRO A 1 99 ? 16.589 16.333 14.902 1.00 94.19 99 PRO A O 1
ATOM 751 N N . GLU A 1 100 ? 15.889 17.259 16.827 1.00 95.81 100 GLU A N 1
ATOM 752 C CA . GLU A 1 100 ? 16.694 16.478 17.766 1.00 95.81 100 GLU A CA 1
ATOM 753 C C . GLU A 1 100 ? 16.302 14.993 17.847 1.00 95.81 100 GLU A C 1
ATOM 755 O O . GLU A 1 100 ? 17.137 14.153 18.180 1.00 95.81 100 GLU A O 1
ATOM 760 N N . LEU A 1 101 ? 15.072 14.629 17.465 1.00 97.06 101 LEU A N 1
ATOM 761 C CA . LEU A 1 101 ? 14.561 13.252 17.508 1.00 97.06 101 LEU A CA 1
ATOM 762 C C . LEU A 1 101 ? 14.934 12.437 16.256 1.00 97.06 101 LEU A C 1
ATOM 764 O O . LEU A 1 101 ? 14.112 11.726 15.672 1.00 97.06 101 LEU A O 1
ATOM 768 N N . GLY A 1 102 ? 16.195 12.537 15.825 1.00 96.81 102 GLY A N 1
ATOM 769 C CA . GLY A 1 102 ? 16.709 11.838 14.641 1.00 96.81 102 GLY A CA 1
ATOM 770 C C . GLY A 1 102 ? 16.554 10.316 14.721 1.00 96.81 102 GLY A C 1
ATOM 771 O O . GLY A 1 102 ? 16.011 9.710 13.798 1.00 96.81 102 GLY A O 1
ATOM 772 N N . ALA A 1 103 ? 16.945 9.714 15.848 1.00 97.31 103 ALA A N 1
ATOM 773 C CA . ALA A 1 103 ? 16.831 8.270 16.063 1.00 97.31 103 ALA A CA 1
ATOM 774 C C . ALA A 1 103 ? 15.368 7.791 16.057 1.00 97.31 103 ALA A C 1
ATOM 776 O O . ALA A 1 103 ? 15.055 6.768 15.453 1.00 97.31 103 ALA A O 1
ATOM 777 N N . HIS A 1 104 ? 14.448 8.550 16.663 1.00 98.38 104 HIS A N 1
ATOM 778 C CA . HIS A 1 104 ? 13.016 8.229 16.662 1.00 98.38 104 HIS A CA 1
ATOM 779 C C . HIS A 1 104 ? 12.411 8.320 15.265 1.00 98.38 104 HIS A C 1
ATOM 781 O O . HIS A 1 104 ? 11.616 7.457 14.905 1.00 98.38 104 HIS A O 1
ATOM 787 N N . ARG A 1 105 ? 12.797 9.319 14.457 1.00 97.69 105 ARG A N 1
ATOM 788 C CA . ARG A 1 105 ? 12.383 9.399 13.045 1.00 97.69 105 ARG A CA 1
ATOM 789 C C . ARG A 1 105 ? 12.861 8.198 12.244 1.00 97.69 105 ARG A C 1
ATOM 791 O O . ARG A 1 105 ? 12.100 7.657 11.447 1.00 97.69 105 ARG A O 1
ATOM 798 N N . ASP A 1 106 ? 14.104 7.782 12.440 1.00 96.50 106 ASP A N 1
ATOM 799 C CA . ASP A 1 106 ? 14.648 6.635 11.719 1.00 96.50 106 ASP A CA 1
ATOM 800 C C . ASP A 1 106 ? 13.982 5.325 12.156 1.00 96.50 106 ASP A C 1
ATOM 802 O O . ASP A 1 106 ? 13.596 4.529 11.299 1.00 96.50 106 ASP A O 1
ATOM 806 N N . LEU A 1 107 ? 13.717 5.151 13.455 1.00 97.62 107 LEU A N 1
ATOM 807 C CA . LEU A 1 107 ? 12.947 4.012 13.955 1.00 97.62 107 LEU A CA 1
ATOM 808 C C . LEU A 1 107 ? 11.494 4.023 13.456 1.00 97.62 107 LEU A C 1
ATOM 810 O O . LEU A 1 107 ? 10.967 2.971 13.097 1.00 97.62 107 LEU A O 1
ATOM 814 N N . PHE A 1 108 ? 10.857 5.195 13.381 1.00 97.75 108 PHE A N 1
ATOM 815 C CA . PHE A 1 108 ? 9.512 5.354 12.824 1.00 97.75 108 PHE A CA 1
ATOM 816 C C . PHE A 1 108 ? 9.459 4.931 11.356 1.00 97.75 108 PHE A C 1
ATOM 818 O O . PHE A 1 108 ? 8.561 4.189 10.958 1.00 97.75 108 PHE A O 1
ATOM 825 N N . ARG A 1 109 ? 10.447 5.359 10.559 1.00 95.25 109 ARG A N 1
ATOM 826 C CA . ARG A 1 109 ? 10.572 4.976 9.146 1.00 95.25 109 ARG A CA 1
ATOM 827 C C . ARG A 1 109 ? 10.788 3.477 8.983 1.00 95.25 109 ARG A C 1
ATOM 829 O O . ARG A 1 109 ? 10.144 2.883 8.127 1.00 95.25 109 ARG A O 1
ATOM 836 N N . LEU A 1 110 ? 11.667 2.885 9.794 1.00 94.75 110 LEU A N 1
ATOM 837 C CA . LEU A 1 110 ? 11.937 1.445 9.790 1.00 94.75 110 LEU A CA 1
ATOM 838 C C . LEU A 1 110 ? 10.688 0.633 10.154 1.00 94.75 110 LEU A C 1
ATOM 840 O O . LEU A 1 110 ? 10.399 -0.383 9.534 1.00 94.75 110 LEU A O 1
ATOM 844 N N . SER A 1 111 ? 9.943 1.097 11.155 1.00 95.44 111 SER A N 1
ATOM 845 C CA . SER A 1 111 ? 8.779 0.390 11.700 1.00 95.44 111 SER A CA 1
ATOM 846 C C . SER A 1 111 ? 7.480 0.663 10.936 1.00 95.44 111 SER A C 1
ATOM 848 O O . SER A 1 111 ? 6.448 0.059 11.240 1.00 95.44 111 SER A O 1
ATOM 850 N N . ALA A 1 112 ? 7.525 1.599 9.982 1.00 95.25 112 ALA A N 1
ATOM 851 C CA . ALA A 1 112 ? 6.377 2.171 9.291 1.00 95.25 112 ALA A CA 1
ATOM 852 C C . ALA A 1 112 ? 5.231 2.553 10.248 1.00 95.25 112 ALA A C 1
ATOM 854 O O . ALA A 1 112 ? 4.078 2.146 10.078 1.00 95.25 112 ALA A O 1
ATOM 855 N N . GLY A 1 113 ? 5.571 3.307 11.296 1.00 96.94 113 GLY A N 1
ATOM 856 C CA . GLY A 1 113 ? 4.627 3.746 12.318 1.00 96.94 113 GLY A CA 1
ATOM 857 C C . GLY A 1 113 ? 5.250 3.891 13.710 1.00 96.94 113 GLY A C 1
ATOM 858 O O . GLY A 1 113 ? 6.450 3.680 13.891 1.00 96.94 113 GLY A O 1
ATOM 859 N N . PRO A 1 114 ? 4.434 4.233 14.725 1.00 97.81 114 PRO A N 1
ATOM 860 C CA . PRO A 1 114 ? 4.902 4.517 16.084 1.00 97.81 114 PRO A CA 1
ATOM 861 C C . PRO A 1 114 ? 5.114 3.259 16.951 1.00 97.81 114 PRO A C 1
ATOM 863 O O . PRO A 1 114 ? 5.398 3.375 18.144 1.00 97.81 114 PRO A O 1
ATOM 866 N N . ILE A 1 115 ? 4.956 2.067 16.365 1.00 97.56 115 ILE A N 1
ATOM 867 C CA . ILE A 1 115 ? 5.096 0.765 17.027 1.00 97.56 115 ILE A CA 1
ATOM 868 C C . ILE A 1 115 ? 6.316 0.053 16.448 1.00 97.56 115 ILE A C 1
ATOM 870 O O . ILE A 1 115 ? 6.282 -0.387 15.297 1.00 97.56 115 ILE A O 1
ATOM 874 N N . ALA A 1 116 ? 7.367 -0.085 17.250 1.00 96.88 116 ALA A N 1
ATOM 875 C CA . ALA A 1 116 ? 8.612 -0.730 16.854 1.00 96.88 116 ALA A CA 1
ATOM 876 C C . ALA A 1 116 ? 8.646 -2.205 17.259 1.00 96.88 116 ALA A C 1
ATOM 878 O O . ALA A 1 116 ? 8.009 -2.611 18.234 1.00 96.88 116 ALA A O 1
ATOM 879 N N . THR A 1 117 ? 9.430 -2.988 16.516 1.00 94.50 117 THR A N 1
ATOM 880 C CA . THR A 1 117 ? 9.830 -4.337 16.935 1.00 94.50 117 THR A CA 1
ATOM 881 C C . THR A 1 117 ? 11.122 -4.226 17.735 1.00 94.50 117 THR A C 1
ATOM 883 O O . THR A 1 117 ? 12.086 -3.610 17.281 1.00 94.50 117 THR A O 1
ATOM 886 N N . THR A 1 118 ? 11.132 -4.782 18.936 1.00 92.44 118 THR A N 1
ATOM 887 C CA . THR A 1 118 ? 12.278 -4.796 19.847 1.00 92.44 118 THR A CA 1
ATOM 888 C C . THR A 1 118 ? 13.250 -5.933 19.511 1.00 92.44 118 THR A C 1
ATOM 890 O O . THR A 1 118 ? 12.974 -6.807 18.689 1.00 92.44 118 THR A O 1
ATOM 893 N N . LEU A 1 119 ? 14.406 -5.961 20.183 1.00 91.69 119 LEU A N 1
ATOM 894 C CA . LEU A 1 119 ? 15.419 -7.006 19.989 1.00 91.69 119 LEU A CA 1
ATOM 895 C C . LEU A 1 119 ? 14.994 -8.398 20.486 1.00 91.69 119 LEU A C 1
ATOM 897 O O . LEU A 1 119 ? 15.556 -9.392 20.032 1.00 91.69 119 LEU A O 1
ATOM 901 N N . ASP A 1 120 ? 14.025 -8.471 21.398 1.00 93.25 120 ASP A N 1
ATOM 902 C CA . ASP A 1 120 ? 13.375 -9.699 21.876 1.00 93.25 120 ASP A CA 1
ATOM 903 C C . ASP A 1 120 ? 12.144 -10.081 21.035 1.00 93.25 120 ASP A C 1
ATOM 905 O O . ASP A 1 120 ? 11.374 -10.956 21.422 1.00 93.25 120 ASP A O 1
ATOM 909 N N . ASN A 1 121 ? 11.980 -9.460 19.859 1.00 91.81 121 ASN A N 1
ATOM 910 C CA . ASN A 1 121 ? 10.911 -9.738 18.903 1.00 91.81 121 ASN A CA 1
ATOM 911 C C . ASN A 1 121 ? 9.498 -9.472 19.460 1.00 91.81 121 ASN A C 1
ATOM 913 O O . ASN A 1 121 ? 8.530 -10.134 19.083 1.00 91.81 121 ASN A O 1
ATOM 917 N N . THR A 1 122 ? 9.372 -8.488 20.355 1.00 93.62 122 THR A N 1
ATOM 918 C CA . THR A 1 122 ? 8.086 -7.978 20.840 1.00 93.62 122 THR A CA 1
ATOM 919 C C . THR A 1 122 ? 7.751 -6.650 20.157 1.00 93.62 122 THR A C 1
ATOM 921 O O . THR A 1 122 ? 8.612 -5.990 19.574 1.00 93.62 122 THR A O 1
ATOM 924 N N . ARG A 1 123 ? 6.469 -6.267 20.145 1.00 94.25 123 ARG A N 1
ATOM 925 C CA . ARG A 1 123 ? 6.002 -5.022 19.513 1.00 94.25 123 ARG A CA 1
ATOM 926 C C . ARG A 1 123 ? 5.546 -4.040 20.579 1.00 94.25 123 ARG A C 1
ATOM 928 O O . ARG A 1 123 ? 4.695 -4.377 21.397 1.00 94.25 123 ARG A O 1
ATOM 935 N N . SER A 1 124 ? 6.092 -2.827 20.561 1.00 96.00 124 SER A N 1
ATOM 936 C CA . SER A 1 124 ? 5.765 -1.800 21.551 1.00 96.00 124 SER A CA 1
ATOM 937 C C . SER A 1 124 ? 5.827 -0.397 20.962 1.00 96.00 124 SER A C 1
ATOM 939 O O . SER A 1 124 ? 6.611 -0.103 20.058 1.00 96.00 124 SER A O 1
ATOM 941 N N . ALA A 1 125 ? 4.999 0.488 21.511 1.00 97.50 125 ALA A N 1
ATOM 942 C CA . ALA A 1 125 ? 5.049 1.905 21.204 1.00 97.50 125 ALA A CA 1
ATOM 943 C C . ALA A 1 125 ? 6.326 2.539 21.780 1.00 97.50 125 ALA A C 1
ATOM 945 O O . ALA A 1 125 ? 6.668 2.300 22.940 1.00 97.50 125 ALA A O 1
ATOM 946 N N . PHE A 1 126 ? 7.001 3.361 20.974 1.00 97.94 126 PHE A N 1
ATOM 947 C CA . PHE A 1 126 ? 8.145 4.191 21.395 1.00 97.94 126 PHE A CA 1
ATOM 948 C C . PHE A 1 126 ? 7.789 5.689 21.493 1.00 97.94 126 PHE A C 1
ATOM 950 O O . PHE A 1 126 ? 8.640 6.540 21.779 1.00 97.94 126 PHE A O 1
ATOM 957 N N . LEU A 1 127 ? 6.508 5.999 21.272 1.00 98.00 127 LEU A N 1
ATOM 958 C CA . LEU A 1 127 ? 5.856 7.288 21.492 1.00 98.00 127 LEU A CA 1
ATOM 959 C C . LEU A 1 127 ? 4.620 7.077 22.380 1.00 98.00 127 LEU A C 1
ATOM 961 O O . LEU A 1 127 ? 4.122 5.955 22.482 1.00 98.00 127 LEU A O 1
ATOM 965 N N . SER A 1 128 ? 4.095 8.138 22.994 1.00 97.50 128 SER A N 1
ATOM 966 C CA . SER A 1 128 ? 2.863 8.112 23.800 1.00 97.50 128 SER A CA 1
ATOM 967 C C . SER A 1 128 ? 1.605 8.004 22.925 1.00 97.50 128 SER A C 1
ATOM 969 O O . SER A 1 128 ? 0.773 8.906 22.833 1.00 97.50 128 SER A O 1
ATOM 971 N N . VAL A 1 129 ? 1.481 6.866 22.253 1.00 96.81 129 VAL A N 1
ATOM 972 C CA . VAL A 1 129 ? 0.343 6.483 21.417 1.00 96.81 129 VAL A CA 1
ATOM 973 C C . VAL A 1 129 ? -0.336 5.237 21.983 1.00 96.81 129 VAL A C 1
ATOM 975 O O . VAL A 1 129 ? 0.215 4.555 22.850 1.00 96.81 129 VAL A O 1
ATOM 978 N N . ALA A 1 130 ? -1.536 4.933 21.493 1.00 94.69 130 ALA A N 1
ATOM 979 C CA . ALA A 1 130 ? -2.218 3.686 21.798 1.00 94.69 130 ALA A CA 1
ATOM 980 C C . ALA A 1 130 ? -1.337 2.471 21.466 1.00 94.69 130 ALA A C 1
ATOM 982 O O . ALA A 1 130 ? -0.528 2.491 20.538 1.00 94.69 130 ALA A O 1
ATOM 983 N N . ALA A 1 131 ? -1.502 1.399 22.240 1.00 94.19 131 ALA A N 1
ATOM 984 C CA . ALA A 1 131 ? -0.860 0.136 21.923 1.00 94.19 131 ALA A CA 1
ATOM 985 C C . ALA A 1 131 ? -1.416 -0.431 20.611 1.00 94.19 131 ALA A C 1
ATOM 987 O O . ALA A 1 131 ? -2.570 -0.207 20.236 1.00 94.19 131 ALA A O 1
ATOM 988 N N . GLU A 1 132 ? -0.583 -1.203 19.927 1.00 92.75 132 GLU A N 1
ATOM 989 C CA . GLU A 1 132 ? -0.992 -1.887 18.716 1.00 92.75 132 GLU A CA 1
ATOM 990 C C . GLU A 1 132 ? -2.044 -2.964 19.017 1.00 92.75 132 GLU A C 1
ATOM 992 O O . GLU A 1 132 ? -1.909 -3.724 19.974 1.00 92.75 132 GLU A O 1
ATOM 997 N N . THR A 1 133 ? -3.074 -3.060 18.176 1.00 93.69 133 THR A N 1
ATOM 998 C CA . THR A 1 133 ? -4.095 -4.112 18.271 1.00 93.69 133 THR A CA 1
ATOM 999 C C . THR A 1 133 ? -4.177 -4.909 16.965 1.00 93.69 133 THR A C 1
ATOM 1001 O O . THR A 1 133 ? -3.780 -4.391 15.910 1.00 93.69 133 THR A O 1
ATOM 1004 N N . PRO A 1 134 ? -4.706 -6.151 16.991 1.00 94.19 134 PRO A N 1
ATOM 1005 C CA . PRO A 1 134 ? -4.938 -6.928 15.772 1.00 94.19 134 PRO A CA 1
ATOM 1006 C C . PRO A 1 134 ? -5.886 -6.242 14.778 1.00 94.19 134 PRO A C 1
ATOM 1008 O O . PRO A 1 134 ? -5.711 -6.377 13.574 1.00 94.19 134 PRO A O 1
ATOM 1011 N N . ALA A 1 135 ? -6.838 -5.447 15.281 1.00 94.31 135 ALA A N 1
ATOM 1012 C CA . ALA A 1 135 ? -7.765 -4.642 14.483 1.00 94.31 135 ALA A CA 1
ATOM 1013 C C . ALA A 1 135 ? -7.077 -3.537 13.654 1.00 94.31 135 ALA A C 1
ATOM 1015 O O . ALA A 1 135 ? -7.669 -3.020 12.701 1.00 94.31 135 ALA A O 1
ATOM 1016 N N . ARG A 1 136 ? -5.831 -3.173 14.006 1.00 94.75 136 ARG A N 1
ATOM 1017 C CA . ARG A 1 136 ? -5.075 -2.070 13.388 1.00 94.75 136 ARG A CA 1
ATOM 1018 C C . ARG A 1 136 ? -5.935 -0.800 13.361 1.00 94.75 136 ARG A C 1
ATOM 1020 O O . ARG A 1 136 ? -6.477 -0.411 14.393 1.00 94.75 136 ARG A O 1
ATOM 1027 N N . ASN A 1 137 ? -6.055 -0.158 12.202 1.00 96.88 137 ASN A N 1
ATOM 1028 C CA . ASN A 1 137 ? -7.007 0.918 11.948 1.00 96.88 137 ASN A CA 1
ATOM 1029 C C . ASN A 1 137 ? -7.876 0.626 10.710 1.00 96.88 137 ASN A C 1
ATOM 1031 O O . ASN A 1 137 ? -8.291 1.544 10.003 1.00 96.88 137 ASN A O 1
ATOM 1035 N N . VAL A 1 138 ? -8.105 -0.661 10.424 1.00 97.81 138 VAL A N 1
ATOM 1036 C CA . VAL A 1 138 ? -8.996 -1.133 9.344 1.00 97.81 138 VAL A CA 1
ATOM 1037 C C . VAL A 1 138 ? -10.273 -1.799 9.885 1.00 97.81 138 VAL A C 1
ATOM 1039 O O . VAL A 1 138 ? -11.225 -2.026 9.137 1.00 97.81 138 VAL A O 1
ATOM 1042 N N . TYR A 1 139 ? -10.326 -2.020 11.202 1.00 98.38 139 TYR A N 1
ATOM 1043 C CA . TYR A 1 139 ? -11.508 -2.406 11.972 1.00 98.38 139 TYR A CA 1
ATOM 1044 C C . TYR A 1 139 ? -11.699 -1.453 13.167 1.00 98.38 139 TYR A C 1
ATOM 1046 O O . TYR A 1 139 ? -10.781 -0.696 13.504 1.00 98.38 139 TYR A O 1
ATOM 1054 N N . PRO A 1 140 ? -12.861 -1.477 13.846 1.00 96.88 140 PRO A N 1
ATOM 1055 C CA . PRO A 1 140 ? -13.089 -0.660 15.026 1.00 96.88 140 PRO A CA 1
ATOM 1056 C C . PRO A 1 140 ? -12.058 -0.931 16.136 1.00 96.88 140 PRO A C 1
ATOM 1058 O O . PRO A 1 140 ? -11.709 -2.090 16.380 1.00 96.88 140 PRO A O 1
ATOM 1061 N N . PRO A 1 141 ? -11.591 0.111 16.849 1.00 91.75 141 PRO A N 1
ATOM 1062 C CA . PRO A 1 141 ? -10.638 -0.057 17.939 1.00 91.75 141 PRO A CA 1
ATOM 1063 C C . PRO A 1 141 ? -11.153 -1.028 19.005 1.00 91.75 141 PRO A C 1
ATOM 1065 O O . PRO A 1 141 ? -12.273 -0.884 19.491 1.00 91.75 141 PRO A O 1
ATOM 1068 N N . GLY A 1 142 ? -10.318 -1.999 19.375 1.00 89.94 142 GLY A N 1
ATOM 1069 C CA . GLY A 1 142 ? -10.645 -3.007 20.385 1.00 89.94 142 GLY A CA 1
ATOM 1070 C C . GLY A 1 142 ? -11.529 -4.159 19.898 1.00 89.94 142 GLY A C 1
ATOM 1071 O O . GLY A 1 142 ? -11.712 -5.098 20.665 1.00 89.94 142 GLY A O 1
ATOM 1072 N N . LEU A 1 143 ? -12.024 -4.134 18.651 1.00 95.81 143 LEU A N 1
ATOM 1073 C CA . LEU A 1 143 ? -12.812 -5.238 18.106 1.00 95.81 143 LEU A CA 1
ATOM 1074 C C . LEU A 1 143 ? -11.979 -6.523 18.067 1.00 95.81 143 LEU A C 1
ATOM 1076 O O . LEU A 1 143 ? -10.893 -6.572 17.481 1.00 95.81 143 LEU A O 1
ATOM 1080 N N . THR A 1 144 ? -12.517 -7.578 18.665 1.00 96.81 144 THR A N 1
ATOM 1081 C CA . THR A 1 144 ? -11.935 -8.916 18.621 1.00 96.81 144 THR A CA 1
ATOM 1082 C C . THR A 1 144 ? -12.530 -9.742 17.485 1.00 96.81 144 THR A C 1
ATOM 1084 O O . THR A 1 144 ? -13.651 -9.518 17.024 1.00 96.81 144 THR A O 1
ATOM 1087 N N . ARG A 1 145 ? -11.792 -10.772 17.057 1.00 96.62 145 ARG A N 1
ATOM 1088 C CA . ARG A 1 145 ? -12.273 -11.708 16.036 1.00 96.62 145 ARG A CA 1
ATOM 1089 C C . ARG A 1 145 ? -13.533 -12.448 16.487 1.00 96.62 145 ARG A C 1
ATOM 1091 O O . ARG A 1 145 ? -14.429 -12.650 15.683 1.00 96.62 145 ARG A O 1
ATOM 1098 N N . ALA A 1 146 ? -13.628 -12.805 17.769 1.00 97.88 146 ALA A N 1
ATOM 1099 C CA . ALA A 1 146 ? -14.791 -13.503 18.313 1.00 97.88 146 ALA A CA 1
ATOM 1100 C C . ALA A 1 146 ? -16.070 -12.652 18.240 1.00 97.88 146 ALA A C 1
ATOM 1102 O O . ALA A 1 146 ? -17.120 -13.156 17.847 1.00 97.88 146 ALA A O 1
ATOM 1103 N N . GLU A 1 147 ? -15.982 -11.360 18.571 1.00 97.56 147 GLU A N 1
ATOM 1104 C CA . GLU A 1 147 ? -17.113 -10.428 18.461 1.00 97.56 147 GLU A CA 1
ATOM 1105 C C . GLU A 1 147 ? -17.550 -10.249 17.004 1.00 97.56 147 GLU A C 1
ATOM 1107 O O . GLU A 1 147 ? -18.744 -10.299 16.700 1.00 97.56 147 GLU A O 1
ATOM 1112 N N . MET A 1 148 ? -16.586 -10.094 16.093 1.00 97.81 148 MET A N 1
ATOM 1113 C CA . MET A 1 148 ? -16.873 -9.958 14.668 1.00 97.81 148 MET A CA 1
ATOM 1114 C C . MET A 1 148 ? -17.456 -11.248 14.069 1.00 97.81 148 MET A C 1
ATOM 1116 O O . MET A 1 148 ? -18.440 -11.189 13.337 1.00 97.81 148 MET A O 1
ATOM 1120 N N . ASP A 1 149 ? -16.929 -12.423 14.419 1.00 98.38 149 ASP A N 1
ATOM 1121 C CA . ASP A 1 149 ? -17.451 -13.715 13.959 1.00 98.38 149 ASP A CA 1
ATOM 1122 C C . ASP A 1 149 ? -18.879 -13.966 14.468 1.00 98.38 149 ASP A C 1
ATOM 1124 O O . ASP A 1 149 ? -19.730 -14.438 13.706 1.00 98.38 149 ASP A O 1
ATOM 1128 N N . ALA A 1 150 ? -19.178 -13.601 15.719 1.00 98.50 150 ALA A N 1
ATOM 1129 C CA . ALA A 1 150 ? -20.535 -13.665 16.259 1.00 98.50 150 ALA A CA 1
ATOM 1130 C C . ALA A 1 150 ? -21.490 -12.743 15.483 1.00 98.50 150 ALA A C 1
ATOM 1132 O O . ALA A 1 150 ? -22.577 -13.173 15.088 1.00 98.50 150 ALA A O 1
ATOM 1133 N N . PHE A 1 151 ? -21.065 -11.508 15.189 1.00 98.44 151 PHE A N 1
ATOM 1134 C CA . PHE A 1 151 ? -21.847 -10.572 14.381 1.00 98.44 151 PHE A CA 1
ATOM 1135 C C . PHE A 1 151 ? -22.102 -11.107 12.965 1.00 98.44 151 PHE A C 1
ATOM 1137 O O . PHE A 1 151 ? -23.241 -11.105 12.501 1.00 98.44 151 PHE A O 1
ATOM 1144 N N . LEU A 1 152 ? -21.066 -11.606 12.289 1.00 98.38 152 LEU A N 1
ATOM 1145 C CA . LEU A 1 152 ? -21.163 -12.150 10.932 1.00 98.38 152 LEU A CA 1
ATOM 1146 C C . LEU A 1 152 ? -21.989 -13.439 10.857 1.00 98.38 152 LEU A C 1
ATOM 1148 O O . LEU A 1 152 ? -22.569 -13.732 9.816 1.00 98.38 152 LEU A O 1
ATOM 1152 N N . THR A 1 153 ? -22.039 -14.216 11.939 1.00 98.50 153 THR A N 1
ATOM 1153 C CA . THR A 1 153 ? -22.899 -15.405 12.033 1.00 98.50 153 THR A CA 1
ATOM 1154 C C . THR A 1 153 ? -24.369 -15.012 12.150 1.00 98.50 153 THR A C 1
ATOM 1156 O O . THR A 1 153 ? -25.221 -15.643 11.531 1.00 98.50 153 THR A O 1
ATOM 1159 N N . ALA A 1 154 ? -24.668 -13.958 12.913 1.00 98.38 154 ALA A N 1
ATOM 1160 C CA . ALA A 1 154 ? -26.026 -13.439 13.057 1.00 98.38 154 ALA A CA 1
ATOM 1161 C C . ALA A 1 154 ? -26.513 -12.656 11.822 1.00 98.38 154 ALA A C 1
ATOM 1163 O O . ALA A 1 154 ? -27.717 -12.563 11.608 1.00 98.38 154 ALA A O 1
ATOM 1164 N N . ASN A 1 155 ? -25.588 -12.117 11.019 1.00 98.12 155 ASN A N 1
ATOM 1165 C CA . ASN A 1 155 ? -25.866 -11.270 9.854 1.00 98.12 155 ASN A CA 1
ATOM 1166 C C . ASN A 1 155 ? -25.073 -11.773 8.626 1.00 98.12 155 ASN A C 1
ATOM 1168 O O . ASN A 1 155 ? -24.127 -11.112 8.179 1.00 98.12 155 ASN A O 1
ATOM 1172 N N . PRO A 1 156 ? -25.368 -12.975 8.097 1.00 98.06 156 PRO A N 1
ATOM 1173 C CA . PRO A 1 156 ? -24.580 -13.585 7.024 1.00 98.06 156 PRO A CA 1
ATOM 1174 C C . PRO A 1 156 ? -24.530 -12.741 5.741 1.00 98.06 156 PRO A C 1
ATOM 1176 O O . PRO A 1 156 ? -23.514 -12.739 5.045 1.00 98.06 156 PRO A O 1
ATOM 1179 N N . GLU A 1 157 ? -25.578 -11.971 5.448 1.00 97.19 157 GLU A N 1
ATOM 1180 C CA . GLU A 1 157 ? -25.664 -11.044 4.315 1.00 97.19 157 GLU A CA 1
ATOM 1181 C C . GLU A 1 157 ? -24.647 -9.895 4.394 1.00 97.19 157 GLU A C 1
ATOM 1183 O O . GLU A 1 157 ? -24.243 -9.346 3.370 1.00 97.19 157 GLU A O 1
ATOM 1188 N N . ARG A 1 158 ? -24.169 -9.562 5.601 1.00 97.44 158 ARG A N 1
ATOM 1189 C CA . ARG A 1 158 ? -23.168 -8.511 5.835 1.00 97.44 158 ARG A CA 1
ATOM 1190 C C . ARG A 1 158 ? -21.742 -8.938 5.541 1.00 97.44 158 ARG A C 1
ATOM 1192 O O . ARG A 1 158 ? -20.869 -8.077 5.419 1.00 97.44 158 ARG A O 1
ATOM 1199 N N . ARG A 1 159 ? -21.487 -10.247 5.460 1.00 97.88 159 ARG A N 1
ATOM 1200 C CA . ARG A 1 159 ? -20.134 -10.808 5.397 1.00 97.88 159 ARG A CA 1
ATOM 1201 C C . ARG A 1 159 ? -19.338 -10.283 4.214 1.00 97.88 159 ARG A C 1
ATOM 1203 O O . ARG A 1 159 ? -18.204 -9.870 4.421 1.00 97.88 159 ARG A O 1
ATOM 1210 N N . ALA A 1 160 ? -19.925 -10.286 3.019 1.00 97.00 160 ALA A N 1
ATOM 1211 C CA . ALA A 1 160 ? -19.229 -9.853 1.811 1.00 97.00 160 ALA A CA 1
ATOM 1212 C C . ALA A 1 160 ? -18.755 -8.398 1.928 1.00 97.00 160 ALA A C 1
ATOM 1214 O O . ALA A 1 160 ? -17.592 -8.121 1.695 1.00 97.00 160 ALA A O 1
ATOM 1215 N N . GLN A 1 161 ? -19.620 -7.493 2.391 1.00 96.81 161 GLN A N 1
ATOM 1216 C CA . GLN A 1 161 ? -19.294 -6.069 2.515 1.00 96.81 161 GLN A CA 1
ATOM 1217 C C . GLN A 1 161 ? -18.290 -5.796 3.644 1.00 96.81 161 GLN A C 1
ATOM 1219 O O . GLN A 1 161 ? -17.367 -5.007 3.494 1.00 96.81 161 GLN A O 1
ATOM 1224 N N . LEU A 1 162 ? -18.452 -6.441 4.803 1.00 98.19 162 LEU A N 1
ATOM 1225 C CA . LEU A 1 162 ? -17.584 -6.191 5.957 1.00 98.19 162 LEU A CA 1
ATOM 1226 C C . LEU A 1 162 ? -16.213 -6.863 5.844 1.00 98.19 162 LEU A C 1
ATOM 1228 O O . LEU A 1 162 ? -15.259 -6.380 6.453 1.00 98.19 162 LEU A O 1
ATOM 1232 N N . LEU A 1 163 ? -16.102 -7.954 5.085 1.00 97.75 163 LEU A N 1
ATOM 1233 C CA . LEU A 1 163 ? -14.842 -8.640 4.790 1.00 97.75 163 LEU A CA 1
ATOM 1234 C C . LEU A 1 163 ? -14.348 -8.372 3.366 1.00 97.75 163 LEU A C 1
ATOM 1236 O O . LEU A 1 163 ? -13.465 -9.074 2.898 1.00 97.75 163 LEU A O 1
ATOM 1240 N N . ASP A 1 164 ? -14.874 -7.356 2.691 1.00 97.62 164 ASP A N 1
ATOM 1241 C CA . ASP A 1 164 ? -14.300 -6.889 1.435 1.00 97.62 164 ASP A CA 1
ATOM 1242 C C . ASP A 1 164 ? -12.860 -6.392 1.665 1.00 97.62 164 ASP A C 1
ATOM 1244 O O . ASP A 1 164 ? -12.550 -5.794 2.705 1.00 97.62 164 ASP A O 1
ATOM 1248 N N . ASP A 1 165 ? -11.962 -6.685 0.732 1.00 96.94 165 ASP A N 1
ATOM 1249 C CA . ASP A 1 165 ? -10.520 -6.492 0.890 1.00 96.94 165 ASP A CA 1
ATOM 1250 C C . ASP A 1 165 ? -10.094 -5.010 0.791 1.00 96.94 165 ASP A C 1
ATOM 1252 O O . ASP A 1 165 ? -8.994 -4.655 1.233 1.00 96.94 165 ASP A O 1
ATOM 1256 N N . ARG A 1 166 ? -10.979 -4.130 0.300 1.00 97.69 166 ARG A N 1
ATOM 1257 C CA . ARG A 1 166 ? -10.800 -2.673 0.152 1.00 97.69 166 ARG A CA 1
ATOM 1258 C C . ARG A 1 166 ? -11.869 -1.883 0.907 1.00 97.69 166 ARG A C 1
ATOM 1260 O O . ARG A 1 166 ? -12.279 -0.796 0.509 1.00 97.69 166 ARG A O 1
ATOM 1267 N N . THR A 1 167 ? -12.281 -2.403 2.059 1.00 98.25 167 THR A N 1
ATOM 1268 C CA . THR A 1 167 ? -13.266 -1.763 2.936 1.00 98.25 167 THR A CA 1
ATOM 1269 C C . THR A 1 167 ? -12.748 -1.631 4.363 1.00 98.25 167 THR A C 1
ATOM 1271 O O . THR A 1 167 ? -12.287 -2.605 4.959 1.00 98.25 167 THR A O 1
ATOM 1274 N N . VAL A 1 168 ? -12.892 -0.447 4.961 1.00 98.50 168 VAL A N 1
ATOM 1275 C CA . VAL A 1 168 ? -12.683 -0.226 6.398 1.00 98.50 168 VAL A CA 1
ATOM 1276 C C . VAL A 1 168 ? -13.987 -0.484 7.146 1.00 98.50 168 VAL A C 1
ATOM 1278 O O . VAL A 1 168 ? -15.054 -0.034 6.730 1.00 98.50 168 VAL A O 1
ATOM 1281 N N . VAL A 1 169 ? -13.907 -1.164 8.288 1.00 98.75 169 VAL A N 1
ATOM 1282 C CA . VAL A 1 169 ? -15.060 -1.340 9.175 1.00 98.75 169 VAL A CA 1
ATOM 1283 C C . VAL A 1 169 ? -15.032 -0.282 10.275 1.00 98.75 169 VAL A C 1
ATOM 1285 O O . VAL A 1 169 ? -14.076 -0.199 11.047 1.00 98.75 169 VAL A O 1
ATOM 1288 N N . TRP A 1 170 ? -16.094 0.516 10.383 1.00 98.50 170 TRP A N 1
ATOM 1289 C CA . TRP A 1 170 ? -16.280 1.486 11.470 1.00 98.50 170 TRP A CA 1
ATOM 1290 C C . TRP A 1 170 ? -17.463 1.103 12.355 1.00 98.50 170 TRP A C 1
ATOM 1292 O O . TRP A 1 170 ? -18.448 0.552 11.877 1.00 98.50 170 TRP A O 1
ATOM 1302 N N . ASN A 1 171 ? -17.418 1.467 13.640 1.00 98.31 171 ASN A N 1
ATOM 1303 C CA . ASN A 1 171 ? -18.625 1.458 14.472 1.00 98.31 171 ASN A CA 1
ATOM 1304 C C . ASN A 1 171 ? -19.649 2.438 13.885 1.00 98.31 171 ASN A C 1
ATOM 1306 O O . ASN A 1 171 ? -19.278 3.565 13.539 1.00 98.31 171 ASN A O 1
ATOM 1310 N N . ALA A 1 172 ? -20.925 2.058 13.836 1.00 98.19 172 ALA A N 1
ATOM 1311 C CA . ALA A 1 172 ? -22.019 2.881 13.310 1.00 98.19 172 ALA A CA 1
ATOM 1312 C C . ALA A 1 172 ? -22.470 3.990 14.281 1.00 98.19 172 ALA A C 1
ATOM 1314 O O . ALA A 1 172 ? -23.650 4.181 14.571 1.00 98.19 172 ALA A O 1
ATOM 1315 N N . THR A 1 173 ? -21.507 4.753 14.797 1.00 98.31 173 THR A N 1
ATOM 1316 C CA . THR A 1 173 ? -21.774 5.929 15.625 1.00 98.31 173 THR A CA 1
ATOM 1317 C C . THR A 1 173 ? -22.314 7.077 14.765 1.00 98.31 173 THR A C 1
ATOM 1319 O O . THR A 1 173 ? -21.992 7.163 13.574 1.00 98.31 173 THR A O 1
ATOM 1322 N N . PRO A 1 174 ? -23.072 8.027 15.349 1.00 98.25 174 PRO A N 1
ATOM 1323 C CA . PRO A 1 174 ? -23.523 9.210 14.618 1.00 98.25 174 PRO A CA 1
ATOM 1324 C C . PRO A 1 174 ? -22.377 10.006 13.981 1.00 98.25 174 PRO A C 1
ATOM 1326 O O . PRO A 1 174 ? -22.554 10.566 12.904 1.00 98.25 174 PRO A O 1
ATOM 1329 N N . GLU A 1 175 ? -21.202 10.045 14.618 1.00 97.81 175 GLU A N 1
ATOM 1330 C CA . GLU A 1 175 ? -20.025 10.738 14.085 1.00 97.81 175 GLU A CA 1
ATOM 1331 C C . GLU A 1 175 ? -19.440 10.029 12.862 1.00 97.81 175 GLU A C 1
ATOM 1333 O O . GLU A 1 175 ? -19.269 10.654 11.818 1.00 97.81 175 GLU A O 1
ATOM 1338 N N . ASN A 1 176 ? -19.216 8.714 12.941 1.00 98.00 176 ASN A N 1
ATOM 1339 C CA . ASN A 1 176 ? -18.689 7.945 11.811 1.00 98.00 176 ASN A CA 1
ATOM 1340 C C . ASN A 1 176 ? -19.655 7.954 10.621 1.00 98.00 176 ASN A C 1
ATOM 1342 O O . ASN A 1 176 ? -19.223 8.106 9.478 1.00 98.00 176 ASN A O 1
ATOM 1346 N N . ARG A 1 177 ? -20.966 7.865 10.886 1.00 98.44 177 ARG A N 1
ATOM 1347 C CA . ARG A 1 177 ? -21.997 7.975 9.849 1.00 98.44 177 ARG A CA 1
ATOM 1348 C C . ARG A 1 177 ? -21.968 9.348 9.183 1.00 98.44 177 ARG A C 1
ATOM 1350 O O . ARG A 1 177 ? -21.918 9.424 7.958 1.00 98.44 177 ARG A O 1
ATOM 1357 N N . ARG A 1 178 ? -21.944 10.436 9.966 1.00 98.44 178 ARG A N 1
ATOM 1358 C CA . ARG A 1 178 ? -21.817 11.799 9.421 1.00 98.44 178 ARG A CA 1
ATOM 1359 C C . ARG A 1 178 ? -20.557 11.951 8.579 1.00 98.44 178 ARG A C 1
ATOM 1361 O O . ARG A 1 178 ? -20.644 12.498 7.487 1.00 98.44 178 ARG A O 1
ATOM 1368 N N . ARG A 1 179 ? -19.415 11.446 9.053 1.00 97.62 179 ARG A N 1
ATOM 1369 C CA . ARG A 1 179 ? -18.139 11.496 8.330 1.00 97.62 179 ARG A CA 1
ATOM 1370 C C . ARG A 1 179 ? -18.229 10.808 6.965 1.00 97.62 179 ARG A C 1
ATOM 1372 O O . ARG A 1 179 ? -17.861 11.419 5.965 1.00 97.62 179 ARG A O 1
ATOM 1379 N N . ALA A 1 180 ? -18.739 9.577 6.909 1.00 97.94 180 ALA A N 1
ATOM 1380 C CA . ALA A 1 180 ? -18.873 8.837 5.653 1.00 97.94 180 ALA A CA 1
ATOM 1381 C C . ALA A 1 180 ? -19.859 9.523 4.685 1.00 97.94 180 ALA A C 1
ATOM 1383 O O . ALA A 1 180 ? -19.539 9.748 3.519 1.00 97.94 180 ALA A O 1
ATOM 1384 N N . LEU A 1 181 ? -21.029 9.947 5.176 1.00 98.50 181 LEU A N 1
ATOM 1385 C CA . LEU A 1 181 ? -22.031 10.646 4.359 1.00 98.50 181 LEU A CA 1
ATOM 1386 C C . LEU A 1 181 ? -21.546 12.020 3.872 1.00 98.50 181 LEU A C 1
ATOM 1388 O O . LEU A 1 181 ? -21.892 12.441 2.764 1.00 98.50 181 LEU A O 1
ATOM 1392 N N . ALA A 1 182 ? -20.732 12.722 4.664 1.00 98.25 182 ALA A N 1
ATOM 1393 C CA . ALA A 1 182 ? -20.109 13.978 4.258 1.00 98.25 182 ALA A CA 1
ATOM 1394 C C . ALA A 1 182 ? -19.116 13.769 3.106 1.00 98.25 182 ALA A C 1
ATOM 1396 O O . ALA A 1 182 ? -19.108 14.578 2.180 1.00 98.25 182 ALA A O 1
ATOM 1397 N N . ALA A 1 183 ? -18.345 12.674 3.109 1.00 97.94 183 ALA A N 1
ATOM 1398 C CA . ALA A 1 183 ? -17.458 12.330 1.996 1.00 97.94 183 ALA A CA 1
ATOM 1399 C C . ALA A 1 183 ? -18.244 12.102 0.691 1.00 97.94 183 ALA A C 1
ATOM 1401 O O . ALA A 1 183 ? -17.904 12.697 -0.331 1.00 97.94 183 ALA A O 1
ATOM 1402 N N . LEU A 1 184 ? -19.349 11.345 0.741 1.00 98.06 184 LEU A N 1
ATOM 1403 C CA . LEU A 1 184 ? -20.231 11.133 -0.420 1.00 98.06 184 LEU A CA 1
ATOM 1404 C C . LEU A 1 184 ? -20.888 12.428 -0.912 1.00 98.06 184 LEU A C 1
ATOM 1406 O O . LEU A 1 184 ? -21.058 12.637 -2.108 1.00 98.06 184 LEU A O 1
ATOM 1410 N N . THR A 1 185 ? -21.249 13.319 0.012 1.00 97.69 185 THR A N 1
ATOM 1411 C CA . THR A 1 185 ? -21.848 14.621 -0.321 1.00 97.69 185 THR A CA 1
ATOM 1412 C C . THR A 1 185 ? -20.827 15.560 -0.965 1.00 97.69 185 THR A C 1
ATOM 1414 O O . THR A 1 185 ? -21.145 16.263 -1.921 1.00 97.69 185 THR A O 1
ATOM 1417 N N . ARG A 1 186 ? -19.590 15.568 -0.459 1.00 97.81 186 ARG A N 1
ATOM 1418 C CA . ARG A 1 186 ? -18.491 16.382 -0.990 1.00 97.81 186 ARG A CA 1
ATOM 1419 C C . ARG A 1 186 ? -18.043 15.902 -2.368 1.00 97.81 186 ARG A C 1
ATOM 1421 O O . ARG A 1 186 ? -17.768 16.723 -3.239 1.00 97.81 186 ARG A O 1
ATOM 1428 N N . TYR A 1 187 ? -17.980 14.588 -2.562 1.00 97.81 187 TYR A N 1
ATOM 1429 C CA . TYR A 1 187 ? -17.534 13.956 -3.797 1.00 97.81 187 TYR A CA 1
ATOM 1430 C C . TYR A 1 187 ? -18.646 13.079 -4.373 1.00 97.81 187 TYR A C 1
ATOM 1432 O O . TYR A 1 187 ? -18.625 11.859 -4.237 1.00 97.81 187 TYR A O 1
ATOM 1440 N N . ALA A 1 188 ? -19.598 13.704 -5.070 1.00 95.69 188 ALA A N 1
ATOM 1441 C CA . ALA A 1 188 ? -20.766 13.021 -5.639 1.00 95.69 188 ALA A CA 1
ATOM 1442 C C . ALA A 1 188 ? -20.419 11.851 -6.586 1.00 95.69 188 ALA A C 1
ATOM 1444 O O . ALA A 1 188 ? -21.206 10.916 -6.739 1.00 95.69 188 ALA A O 1
ATOM 1445 N N . ALA A 1 189 ? -19.229 11.873 -7.198 1.00 96.38 189 ALA A N 1
ATOM 1446 C CA . ALA A 1 189 ? -18.723 10.755 -7.991 1.00 96.38 189 ALA A CA 1
ATOM 1447 C C . ALA A 1 189 ? -18.593 9.465 -7.163 1.00 96.38 189 ALA A C 1
ATOM 1449 O O . ALA A 1 189 ? -18.904 8.396 -7.675 1.00 96.38 189 ALA A O 1
ATOM 1450 N N . LEU A 1 190 ? -18.206 9.556 -5.886 1.00 97.94 190 LEU A N 1
ATOM 1451 C CA . LEU A 1 190 ? -18.120 8.392 -5.002 1.00 97.94 190 LEU A CA 1
ATOM 1452 C C . LEU A 1 190 ? -19.510 7.814 -4.710 1.00 97.94 190 LEU A C 1
ATOM 1454 O O . LEU A 1 190 ? -19.689 6.609 -4.752 1.00 97.94 190 LEU A O 1
ATOM 1458 N N . ASP A 1 191 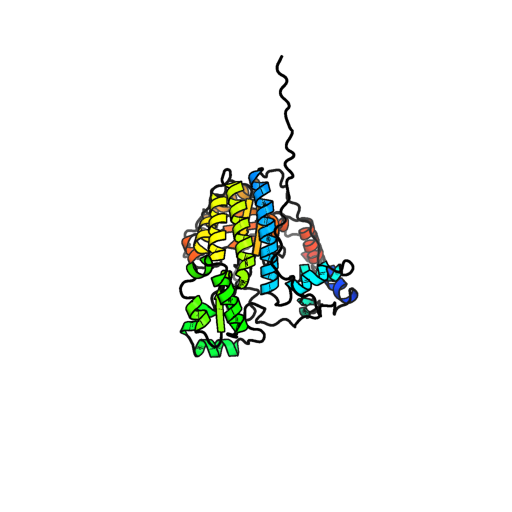? -20.529 8.649 -4.510 1.00 97.00 191 ASP A N 1
ATOM 1459 C CA . ASP A 1 191 ? -21.906 8.151 -4.330 1.00 97.00 191 ASP A CA 1
ATOM 1460 C C . ASP A 1 191 ? -22.418 7.428 -5.592 1.00 97.00 191 ASP A C 1
ATOM 1462 O O . ASP A 1 191 ? -23.143 6.441 -5.520 1.00 97.00 191 ASP A O 1
ATOM 1466 N N . THR A 1 192 ? -21.984 7.889 -6.770 1.00 97.38 192 THR A N 1
ATOM 1467 C CA . THR A 1 192 ? -22.334 7.272 -8.061 1.00 97.38 192 THR A CA 1
ATOM 1468 C C . THR A 1 192 ? -21.609 5.944 -8.289 1.00 97.38 192 THR A C 1
ATOM 1470 O O . THR A 1 192 ? -22.208 4.999 -8.796 1.00 97.38 192 THR A O 1
ATOM 1473 N N . LEU A 1 193 ? -20.322 5.872 -7.941 1.00 97.75 193 LEU A N 1
ATOM 1474 C CA . LEU A 1 193 ? -19.487 4.683 -8.137 1.00 97.75 193 LEU A CA 1
ATOM 1475 C C . LEU A 1 193 ? -19.756 3.583 -7.101 1.00 97.75 193 LEU A C 1
ATOM 1477 O O . LEU A 1 193 ? -19.412 2.433 -7.349 1.00 97.75 193 LEU A O 1
ATOM 1481 N N . HIS A 1 194 ? -20.410 3.918 -5.986 1.00 98.06 194 HIS A N 1
ATOM 1482 C CA . HIS A 1 194 ? -20.727 2.999 -4.891 1.00 98.06 194 HIS A CA 1
ATOM 1483 C C . HIS A 1 194 ? -22.252 2.887 -4.696 1.00 98.06 194 HIS A C 1
ATOM 1485 O O . HIS A 1 194 ? -22.800 3.385 -3.706 1.00 98.06 194 HIS A O 1
ATOM 1491 N N . PRO A 1 195 ? -22.982 2.266 -5.643 1.00 96.94 195 PRO A N 1
ATOM 1492 C CA . PRO A 1 195 ? -24.441 2.259 -5.635 1.00 96.94 195 PRO A CA 1
ATOM 1493 C C . PRO A 1 195 ? -25.008 1.597 -4.374 1.00 96.94 195 PRO A C 1
ATOM 1495 O O . PRO A 1 195 ? -24.620 0.498 -3.986 1.00 96.94 195 PRO A O 1
ATOM 1498 N N . GLY A 1 196 ? -25.967 2.272 -3.736 1.00 97.06 196 GLY A N 1
ATOM 1499 C CA . GLY A 1 196 ? -26.616 1.796 -2.509 1.00 97.06 196 GLY A CA 1
ATOM 1500 C C . GLY A 1 196 ? -25.827 2.056 -1.221 1.00 97.06 196 GLY A C 1
ATOM 1501 O O . GLY A 1 196 ? -26.393 1.894 -0.139 1.00 97.06 196 GLY A O 1
ATOM 1502 N N . LEU A 1 197 ? -24.577 2.533 -1.305 1.00 98.31 197 LEU A N 1
ATOM 1503 C CA . LEU A 1 197 ? -23.740 2.783 -0.131 1.00 98.31 197 LEU A CA 1
ATOM 1504 C C . LEU A 1 197 ? -24.366 3.804 0.822 1.00 98.31 197 LEU A C 1
ATOM 1506 O O . LEU A 1 197 ? -24.410 3.561 2.024 1.00 98.31 197 LEU A O 1
ATOM 1510 N N . ARG A 1 198 ? -24.896 4.924 0.316 1.00 98.44 198 ARG A N 1
ATOM 1511 C CA . ARG A 1 198 ? -25.560 5.934 1.159 1.00 98.44 198 ARG A CA 1
ATOM 1512 C C . ARG A 1 198 ? -26.683 5.335 2.006 1.00 98.44 198 ARG A C 1
ATOM 1514 O O . ARG A 1 198 ? -26.703 5.536 3.218 1.00 98.44 198 ARG A O 1
ATOM 1521 N N . ALA A 1 199 ? -27.581 4.581 1.374 1.00 98.25 199 ALA A N 1
ATOM 1522 C CA . ALA A 1 199 ? -28.700 3.943 2.059 1.00 98.25 199 ALA A CA 1
ATOM 1523 C C . ALA A 1 199 ? -28.208 2.929 3.106 1.00 98.25 199 ALA A C 1
ATOM 1525 O O . ALA A 1 199 ? -28.716 2.907 4.228 1.00 98.25 199 ALA A O 1
ATOM 1526 N N . ALA A 1 200 ? -27.174 2.144 2.777 1.00 97.94 200 ALA A N 1
ATOM 1527 C CA . ALA A 1 200 ? -26.536 1.240 3.729 1.00 97.94 200 ALA A CA 1
ATOM 1528 C C . ALA A 1 200 ? -25.975 2.013 4.937 1.00 97.94 200 ALA A C 1
ATOM 1530 O O . ALA A 1 200 ? -26.375 1.746 6.066 1.00 97.94 200 ALA A O 1
ATOM 1531 N N . LEU A 1 201 ? -25.163 3.053 4.713 1.00 98.25 201 LEU A N 1
ATOM 1532 C CA . LEU A 1 201 ? -24.574 3.881 5.775 1.00 98.25 201 LEU A CA 1
ATOM 1533 C C . LEU A 1 201 ? -25.627 4.518 6.697 1.00 98.25 201 LEU A C 1
ATOM 1535 O O . LEU A 1 201 ? -25.391 4.661 7.900 1.00 98.25 201 LEU A O 1
ATOM 1539 N N . GLU A 1 202 ? -26.778 4.915 6.152 1.00 98.00 202 GLU A N 1
ATOM 1540 C CA . GLU A 1 202 ? -27.898 5.481 6.911 1.00 98.00 202 GLU A CA 1
ATOM 1541 C C . GLU A 1 202 ? -28.630 4.429 7.757 1.00 98.00 202 GLU A C 1
ATOM 1543 O O . GLU A 1 202 ? -29.023 4.720 8.890 1.00 98.00 202 GLU A O 1
ATOM 1548 N N . SER A 1 203 ? -28.782 3.212 7.228 1.00 97.31 203 SER A N 1
ATOM 1549 C CA . SER A 1 203 ? -29.570 2.139 7.847 1.00 97.31 203 SER A CA 1
ATOM 1550 C C . SER A 1 203 ? -28.784 1.240 8.810 1.00 97.31 203 SER A C 1
ATOM 1552 O O . SER A 1 203 ? -29.360 0.725 9.770 1.00 97.31 203 SER A O 1
ATOM 1554 N N . ASP A 1 204 ? -27.477 1.086 8.604 1.00 97.62 204 ASP A N 1
ATOM 1555 C CA . ASP A 1 204 ? -26.609 0.173 9.349 1.00 97.62 204 ASP A CA 1
ATOM 1556 C C . ASP A 1 204 ? -26.452 0.583 10.813 1.00 97.62 204 ASP A C 1
ATOM 1558 O O . ASP A 1 204 ? -26.064 1.714 11.107 1.00 97.62 204 ASP A O 1
ATOM 1562 N N . GLN A 1 205 ? -26.706 -0.338 11.747 1.00 96.12 205 GLN A N 1
ATOM 1563 C CA . GLN A 1 205 ? -26.787 -0.013 13.181 1.00 96.12 205 GLN A CA 1
ATOM 1564 C C . GLN A 1 205 ? -25.546 -0.374 14.002 1.00 96.12 205 GLN A C 1
ATOM 1566 O O . GLN A 1 205 ? -25.275 0.284 15.003 1.00 96.12 205 GLN A O 1
ATOM 1571 N N . THR A 1 206 ? -24.793 -1.407 13.613 1.00 97.81 206 THR A N 1
ATOM 1572 C CA . THR A 1 206 ? -23.636 -1.883 14.397 1.00 97.81 206 THR A CA 1
ATOM 1573 C C . THR A 1 206 ? -22.323 -1.481 13.746 1.00 97.81 206 THR A C 1
ATOM 1575 O O . THR A 1 206 ? -21.523 -0.760 14.345 1.00 97.81 206 THR A O 1
ATOM 1578 N N . PHE A 1 207 ? -22.129 -1.893 12.495 1.00 98.56 207 PHE A N 1
ATOM 1579 C CA . PHE A 1 207 ? -20.916 -1.635 11.735 1.00 98.56 207 PHE A CA 1
ATOM 1580 C C . PHE A 1 207 ? -21.245 -1.014 10.385 1.00 98.56 207 PHE A C 1
ATOM 1582 O O . PHE A 1 207 ? -22.172 -1.449 9.709 1.00 98.56 207 PHE A O 1
ATOM 1589 N N . LEU A 1 208 ? -20.444 -0.030 9.992 1.00 98.81 208 LEU A N 1
ATOM 1590 C CA . LEU A 1 208 ? -20.431 0.540 8.654 1.00 98.81 208 LEU A CA 1
ATOM 1591 C C . LEU A 1 208 ? -19.329 -0.157 7.855 1.00 98.81 208 LEU A C 1
ATOM 1593 O O . LEU A 1 208 ? -18.178 -0.187 8.296 1.00 98.81 208 LEU A O 1
ATOM 1597 N N . ALA A 1 209 ? -19.683 -0.687 6.688 1.00 98.56 209 ALA A N 1
ATOM 1598 C CA . ALA A 1 209 ? -18.727 -1.086 5.664 1.00 98.56 209 ALA A CA 1
ATOM 1599 C C . ALA A 1 209 ? -18.413 0.157 4.820 1.00 98.56 209 ALA A C 1
ATOM 1601 O O . ALA A 1 209 ? -19.258 0.601 4.047 1.00 98.56 209 ALA A O 1
ATOM 1602 N N . VAL A 1 210 ? -17.248 0.772 5.032 1.00 98.75 210 VAL A N 1
ATOM 1603 C CA . VAL A 1 210 ? -16.846 2.006 4.345 1.00 98.75 210 VAL A CA 1
ATOM 1604 C C . VAL A 1 210 ? -15.749 1.683 3.325 1.00 98.75 210 VAL A C 1
ATOM 1606 O O . VAL A 1 210 ? -14.621 1.409 3.746 1.00 98.75 210 VAL A O 1
ATOM 1609 N N . PRO A 1 211 ? -16.038 1.718 2.011 1.00 98.75 211 PRO A N 1
ATOM 1610 C CA . PRO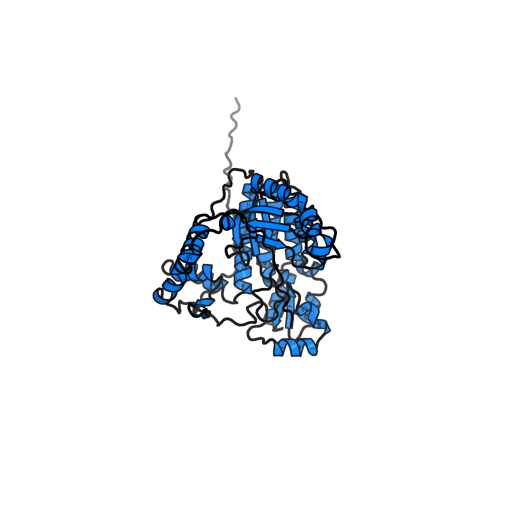 A 1 211 ? -15.034 1.480 0.973 1.00 98.75 211 PRO A CA 1
ATOM 1611 C C . PRO A 1 211 ? -13.843 2.434 1.114 1.00 98.75 211 PRO A C 1
ATOM 1613 O O . PRO A 1 211 ? -14.001 3.566 1.592 1.00 98.75 211 PRO A O 1
ATOM 1616 N N . TYR A 1 212 ? -12.641 2.000 0.739 1.00 98.75 212 TYR A N 1
ATOM 1617 C CA . TYR A 1 212 ? -11.412 2.785 0.879 1.00 98.75 212 TYR A CA 1
ATOM 1618 C C . TYR A 1 212 ? -11.506 4.141 0.173 1.00 98.75 212 TYR A C 1
ATOM 1620 O O . TYR A 1 212 ? -11.105 5.152 0.760 1.00 98.75 212 TYR A O 1
ATOM 1628 N N . ALA A 1 213 ? -12.115 4.197 -1.013 1.00 98.56 213 ALA A N 1
ATOM 1629 C CA . ALA A 1 213 ? -12.375 5.428 -1.751 1.00 98.56 213 ALA A CA 1
ATOM 1630 C C . ALA A 1 213 ? -13.159 6.462 -0.926 1.00 98.56 213 ALA A C 1
ATOM 1632 O O . ALA A 1 213 ? -12.968 7.664 -1.093 1.00 98.56 213 ALA A O 1
ATOM 1633 N N . VAL A 1 214 ? -14.016 6.016 -0.002 1.00 98.69 214 VAL A N 1
ATOM 1634 C CA . VAL A 1 214 ? -14.828 6.879 0.869 1.00 98.69 214 VAL A CA 1
ATOM 1635 C C . VAL A 1 214 ? -14.134 7.139 2.204 1.00 98.69 214 VAL A C 1
ATOM 1637 O O . VAL A 1 214 ? -14.102 8.280 2.671 1.00 98.69 214 VAL A O 1
ATOM 1640 N N . ALA A 1 215 ? -13.533 6.113 2.812 1.00 98.50 215 ALA A N 1
ATOM 1641 C CA . ALA A 1 215 ? -12.806 6.232 4.078 1.00 98.50 215 ALA A CA 1
ATOM 1642 C C . ALA A 1 215 ? -11.632 7.227 3.985 1.00 98.50 215 ALA A C 1
ATOM 1644 O O . ALA A 1 215 ? -11.303 7.900 4.972 1.00 98.50 215 ALA A O 1
ATOM 1645 N N . TYR A 1 216 ? -11.051 7.335 2.787 1.00 98.31 216 TYR A N 1
ATOM 1646 C CA . TYR A 1 216 ? -9.854 8.105 2.464 1.00 98.31 216 TYR A CA 1
ATOM 1647 C C . TYR A 1 216 ? -10.071 9.117 1.322 1.00 98.31 216 TYR A C 1
ATOM 1649 O O . TYR A 1 216 ? -9.131 9.461 0.607 1.00 98.31 216 TYR A O 1
ATOM 1657 N N . ALA A 1 217 ? -11.305 9.600 1.137 1.00 98.31 217 ALA A N 1
ATOM 1658 C CA . ALA A 1 217 ? -11.731 10.333 -0.059 1.00 98.31 217 ALA A CA 1
ATOM 1659 C C . ALA A 1 217 ? -10.826 11.502 -0.484 1.00 98.31 217 ALA A C 1
ATOM 1661 O O . ALA A 1 217 ? -10.473 11.599 -1.657 1.00 98.31 217 ALA A O 1
ATOM 1662 N N . ASP A 1 218 ? -10.413 12.372 0.441 1.00 97.56 218 ASP A N 1
ATOM 1663 C CA . ASP A 1 218 ? -9.552 13.517 0.107 1.00 97.56 218 ASP A CA 1
ATOM 1664 C C . ASP A 1 218 ? -8.178 13.071 -0.428 1.00 97.56 218 ASP A C 1
ATOM 1666 O O . ASP A 1 218 ? -7.703 13.575 -1.451 1.00 97.56 218 ASP A O 1
ATOM 1670 N N . ASP A 1 219 ? -7.563 12.083 0.229 1.00 98.38 219 ASP A N 1
ATOM 1671 C CA . ASP A 1 219 ? -6.275 11.522 -0.176 1.00 98.38 219 ASP A CA 1
ATOM 1672 C C . ASP A 1 219 ? -6.391 10.815 -1.542 1.00 98.38 219 ASP A C 1
ATOM 1674 O O . ASP A 1 219 ? -5.539 10.997 -2.415 1.00 98.38 219 ASP A O 1
ATOM 1678 N N . ILE A 1 220 ? -7.466 10.047 -1.749 1.00 98.62 220 ILE A N 1
ATOM 1679 C CA . ILE A 1 220 ? -7.734 9.318 -2.994 1.00 98.62 220 ILE A CA 1
ATOM 1680 C C . ILE A 1 220 ? -7.976 10.279 -4.163 1.00 98.62 220 ILE A C 1
ATOM 1682 O O . ILE A 1 220 ? -7.424 10.071 -5.242 1.00 98.62 220 ILE A O 1
ATOM 1686 N N . MET A 1 221 ? -8.716 11.372 -3.957 1.00 98.62 221 MET A N 1
ATOM 1687 C CA . MET A 1 221 ? -8.931 12.393 -4.990 1.00 98.62 221 MET A CA 1
ATOM 1688 C C . MET A 1 221 ? -7.628 13.106 -5.375 1.00 98.62 221 MET A C 1
ATOM 1690 O O . MET A 1 221 ? -7.402 13.402 -6.553 1.00 98.62 221 MET A O 1
ATOM 1694 N N . PHE A 1 222 ? -6.731 13.338 -4.410 1.00 98.75 222 PHE A N 1
ATOM 1695 C CA . PHE A 1 222 ? -5.393 13.848 -4.701 1.00 98.75 222 PHE A CA 1
ATOM 1696 C C . PHE A 1 222 ? -4.592 12.857 -5.555 1.00 98.75 222 PHE A C 1
ATOM 1698 O O . PHE A 1 222 ? -4.060 13.242 -6.599 1.00 98.75 222 PHE A O 1
ATOM 1705 N N . ILE A 1 223 ? -4.537 11.583 -5.146 1.00 98.81 223 ILE A N 1
ATOM 1706 C CA . ILE A 1 223 ? -3.817 10.526 -5.871 1.00 98.81 223 ILE A CA 1
ATOM 1707 C C . ILE A 1 223 ? -4.365 10.391 -7.293 1.00 98.81 223 ILE A C 1
ATOM 1709 O O . ILE A 1 223 ? -3.581 10.417 -8.239 1.00 98.81 223 ILE A O 1
ATOM 1713 N N . TYR A 1 224 ? -5.690 10.346 -7.455 1.00 98.81 224 TYR A N 1
ATOM 1714 C CA . TYR A 1 224 ? -6.359 10.334 -8.755 1.00 98.81 224 TYR A CA 1
ATOM 1715 C C . TYR A 1 224 ? -5.810 11.436 -9.669 1.00 98.81 224 TYR A C 1
ATOM 1717 O O . TYR A 1 224 ? -5.328 11.155 -10.765 1.00 98.81 224 TYR A O 1
ATOM 1725 N N . ALA A 1 225 ? -5.796 12.687 -9.199 1.00 98.88 225 ALA A N 1
ATOM 1726 C CA . ALA A 1 225 ? -5.322 13.813 -9.998 1.00 98.88 225 ALA A CA 1
ATOM 1727 C C . ALA A 1 225 ? -3.843 13.678 -10.404 1.00 98.88 225 ALA A C 1
ATOM 1729 O O . ALA A 1 225 ? -3.485 14.046 -11.523 1.00 98.88 225 ALA A O 1
ATOM 1730 N N . ARG A 1 226 ? -2.986 13.149 -9.518 1.00 98.94 226 ARG A N 1
ATOM 1731 C CA . ARG A 1 226 ? -1.566 12.900 -9.821 1.00 98.94 226 ARG A CA 1
ATOM 1732 C C . ARG A 1 226 ? -1.392 11.799 -10.870 1.00 98.94 226 ARG A C 1
ATOM 1734 O O . ARG A 1 226 ? -0.620 11.972 -11.808 1.00 98.94 226 ARG A O 1
ATOM 1741 N N . LEU A 1 227 ? -2.147 10.703 -10.771 1.00 98.94 227 LEU A N 1
ATOM 1742 C CA . LEU A 1 227 ? -2.096 9.616 -11.756 1.00 98.94 227 LEU A CA 1
ATOM 1743 C C . LEU A 1 227 ? -2.576 10.071 -13.141 1.00 98.94 227 LEU A C 1
ATOM 1745 O O . LEU A 1 227 ? -1.945 9.743 -14.144 1.00 98.94 227 LEU A O 1
ATOM 1749 N N . ILE A 1 228 ? -3.641 10.879 -13.208 1.00 98.94 228 ILE A N 1
ATOM 1750 C CA . ILE A 1 228 ? -4.122 11.460 -14.471 1.00 98.94 228 ILE A CA 1
ATOM 1751 C C . ILE A 1 228 ? -3.080 12.408 -15.084 1.00 98.94 228 ILE A C 1
ATOM 1753 O O . ILE A 1 228 ? -2.843 12.350 -16.293 1.00 98.94 228 ILE A O 1
ATOM 1757 N N . ALA A 1 229 ? -2.431 13.248 -14.271 1.00 98.94 229 ALA A N 1
ATOM 1758 C CA . ALA A 1 229 ? -1.374 14.146 -14.736 1.00 98.94 229 ALA A CA 1
ATOM 1759 C C . ALA A 1 229 ? -0.152 13.373 -15.261 1.00 98.94 229 ALA A C 1
ATOM 1761 O O . ALA A 1 229 ? 0.350 13.679 -16.343 1.00 98.94 229 ALA A O 1
ATOM 1762 N N . ALA A 1 230 ? 0.278 12.332 -14.541 1.00 98.88 230 ALA A N 1
ATOM 1763 C CA . ALA A 1 230 ? 1.350 11.444 -14.976 1.00 98.88 230 ALA A CA 1
ATOM 1764 C C . ALA A 1 230 ? 1.011 10.770 -16.312 1.00 98.88 230 ALA A C 1
ATOM 1766 O O . ALA A 1 230 ? 1.819 10.814 -17.235 1.00 98.88 230 ALA A O 1
ATOM 1767 N N . ALA A 1 231 ? -0.202 10.221 -16.443 1.00 98.88 231 ALA A N 1
ATOM 1768 C CA . ALA A 1 231 ? -0.667 9.581 -17.669 1.00 98.88 231 ALA A CA 1
ATOM 1769 C C . ALA A 1 231 ? -0.635 10.528 -18.875 1.00 98.88 231 ALA A C 1
ATOM 1771 O O . ALA A 1 231 ? -0.138 10.159 -19.936 1.00 98.88 231 ALA A O 1
ATOM 1772 N N . ALA A 1 232 ? -1.132 11.758 -18.711 1.00 98.88 232 ALA A N 1
ATOM 1773 C CA . ALA A 1 232 ? -1.124 12.760 -19.774 1.00 98.88 232 ALA A CA 1
ATOM 1774 C C . ALA A 1 232 ? 0.301 13.125 -20.224 1.00 98.88 232 ALA A C 1
ATOM 1776 O O . ALA A 1 232 ? 0.530 13.364 -21.406 1.00 98.88 232 ALA A O 1
ATOM 1777 N N . ALA A 1 233 ? 1.265 13.139 -19.300 1.00 98.75 233 ALA A N 1
ATOM 1778 C CA . ALA A 1 233 ? 2.648 13.488 -19.607 1.00 98.75 233 ALA A CA 1
ATOM 1779 C C . ALA A 1 233 ? 3.385 12.422 -20.437 1.00 98.75 233 ALA A C 1
ATOM 1781 O O . ALA A 1 233 ? 4.302 12.768 -21.180 1.00 98.75 233 ALA A O 1
ATOM 1782 N N . ILE A 1 234 ? 3.000 11.148 -20.319 1.00 98.31 234 ILE A N 1
ATOM 1783 C CA . ILE A 1 234 ? 3.688 10.028 -20.986 1.00 98.31 234 ILE A CA 1
ATOM 1784 C C . ILE A 1 234 ? 2.924 9.451 -22.174 1.00 98.31 234 ILE A C 1
ATOM 1786 O O . ILE A 1 234 ? 3.494 8.658 -22.910 1.00 98.31 234 ILE A O 1
ATOM 1790 N N . GLU A 1 235 ? 1.673 9.851 -22.409 1.00 97.88 235 GLU A N 1
ATOM 1791 C CA . GLU A 1 235 ? 0.820 9.277 -23.461 1.00 97.88 235 GLU A CA 1
ATOM 1792 C C . GLU A 1 235 ? 1.456 9.301 -24.858 1.00 97.88 235 GLU A C 1
ATOM 1794 O O . GLU A 1 235 ? 1.288 8.355 -25.623 1.00 97.88 235 GLU A O 1
ATOM 1799 N N . GLY A 1 236 ? 2.229 10.342 -25.178 1.00 96.88 236 GLY A N 1
ATOM 1800 C CA . GLY A 1 236 ? 2.924 10.442 -26.464 1.00 96.88 236 GLY A CA 1
ATOM 1801 C C . GLY A 1 236 ? 4.100 9.471 -26.644 1.00 96.88 236 GLY A C 1
ATOM 1802 O O . GLY A 1 236 ? 4.537 9.282 -27.776 1.00 96.88 236 GLY A O 1
ATOM 1803 N N . GLY A 1 237 ? 4.628 8.881 -25.564 1.00 96.44 237 GLY A N 1
ATOM 1804 C CA . GLY A 1 237 ? 5.778 7.962 -25.593 1.00 96.44 237 GLY A CA 1
ATOM 1805 C C . GLY A 1 237 ? 5.476 6.541 -25.102 1.00 96.44 237 GLY A C 1
ATOM 1806 O O . GLY A 1 237 ? 6.116 5.591 -25.549 1.00 96.44 237 GLY A O 1
ATOM 1807 N N . ASP A 1 238 ? 4.497 6.390 -24.211 1.00 98.12 238 ASP A N 1
ATOM 1808 C CA . ASP A 1 238 ? 4.024 5.115 -23.674 1.00 98.12 238 ASP A CA 1
ATOM 1809 C C . ASP A 1 238 ? 2.512 5.187 -23.389 1.00 98.12 238 ASP A C 1
ATOM 1811 O O . ASP A 1 238 ? 2.047 5.439 -22.270 1.00 98.12 238 ASP A O 1
ATOM 1815 N N . ALA A 1 239 ? 1.719 4.991 -24.444 1.00 98.38 239 ALA A N 1
ATOM 1816 C CA . ALA A 1 239 ? 0.262 5.031 -24.365 1.00 98.38 239 ALA A CA 1
ATOM 1817 C C . ALA A 1 239 ? -0.318 3.899 -23.495 1.00 98.38 239 ALA A C 1
ATOM 1819 O O . ALA A 1 239 ? -1.375 4.070 -22.880 1.00 98.38 239 ALA A O 1
ATOM 1820 N N . ALA A 1 240 ? 0.361 2.750 -23.416 1.00 98.38 240 ALA A N 1
ATOM 1821 C CA . ALA A 1 240 ? -0.080 1.616 -22.614 1.00 98.38 240 ALA A CA 1
ATOM 1822 C C . ALA A 1 240 ? 0.083 1.904 -21.115 1.00 98.38 240 ALA A C 1
ATOM 1824 O O . ALA A 1 240 ? -0.872 1.709 -20.354 1.00 98.38 240 ALA A O 1
ATOM 1825 N N . LEU A 1 241 ? 1.226 2.460 -20.695 1.00 98.50 241 LEU A N 1
ATOM 1826 C CA . LEU A 1 241 ? 1.419 2.892 -19.312 1.00 98.50 241 LEU A CA 1
ATOM 1827 C C . LEU A 1 241 ? 0.486 4.060 -18.961 1.00 98.50 241 LEU A C 1
ATOM 1829 O O . LEU A 1 241 ? -0.118 4.060 -17.888 1.00 98.50 241 LEU A O 1
ATOM 1833 N N . ALA A 1 242 ? 0.270 5.013 -19.877 1.00 98.81 242 ALA A N 1
ATOM 1834 C CA . ALA A 1 242 ? -0.724 6.072 -19.687 1.00 98.81 242 ALA A CA 1
ATOM 1835 C C . ALA A 1 242 ? -2.139 5.507 -19.464 1.00 98.81 242 ALA A C 1
ATOM 1837 O O . ALA A 1 242 ? -2.863 5.951 -18.566 1.00 98.81 242 ALA A O 1
ATOM 1838 N N . ARG A 1 243 ? -2.540 4.499 -20.251 1.00 98.81 243 ARG A N 1
ATOM 1839 C CA . ARG A 1 243 ? -3.823 3.802 -20.088 1.00 98.81 243 ARG A CA 1
ATOM 1840 C C . ARG A 1 243 ? -3.916 3.108 -18.730 1.00 98.81 243 ARG A C 1
ATOM 1842 O O . ARG A 1 243 ? -4.938 3.262 -18.063 1.00 98.81 243 ARG A O 1
ATOM 1849 N N . TYR A 1 244 ? -2.871 2.393 -18.311 1.00 98.75 244 TYR A N 1
ATOM 1850 C CA . TYR A 1 244 ? -2.806 1.783 -16.982 1.00 98.75 244 TYR A CA 1
ATOM 1851 C C . TYR A 1 244 ? -3.011 2.821 -15.874 1.00 98.75 244 TYR A C 1
ATOM 1853 O O . TYR A 1 244 ? -3.882 2.636 -15.029 1.00 98.75 244 TYR A O 1
ATOM 1861 N N . LEU A 1 245 ? -2.282 3.940 -15.906 1.00 98.94 245 LEU A N 1
ATOM 1862 C CA . LEU A 1 245 ? -2.380 4.982 -14.881 1.00 98.94 245 LEU A CA 1
ATOM 1863 C C . LEU A 1 245 ? -3.787 5.593 -14.792 1.00 98.94 245 LEU A C 1
ATOM 1865 O O . LEU A 1 245 ? -4.284 5.823 -13.690 1.00 98.94 245 LEU A O 1
ATOM 1869 N N . ARG A 1 246 ? -4.465 5.811 -15.927 1.00 98.88 246 ARG A N 1
ATOM 1870 C CA . ARG A 1 246 ? -5.854 6.311 -15.946 1.00 98.88 246 ARG A CA 1
ATOM 1871 C C . ARG A 1 246 ? -6.843 5.310 -15.369 1.00 98.88 246 ARG A C 1
ATOM 1873 O O . ARG A 1 246 ? -7.715 5.696 -14.592 1.00 98.88 246 ARG A O 1
ATOM 1880 N N . LEU A 1 247 ? -6.712 4.040 -15.745 1.00 98.81 247 LEU A N 1
ATOM 1881 C CA . LEU A 1 247 ? -7.572 2.983 -15.222 1.00 98.81 247 LEU A CA 1
ATOM 1882 C C . LEU A 1 247 ? -7.325 2.790 -13.729 1.00 98.81 247 LEU A C 1
ATOM 1884 O O . LEU A 1 247 ? -8.277 2.836 -12.967 1.00 98.81 247 LEU A O 1
ATOM 1888 N N . ARG A 1 248 ? -6.065 2.764 -13.286 1.00 98.81 2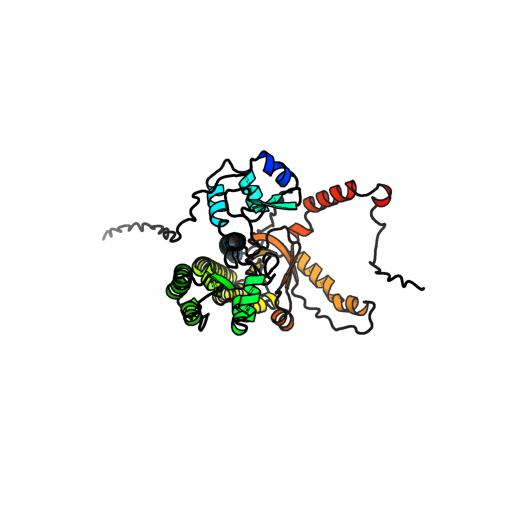48 ARG A N 1
ATOM 1889 C CA . ARG A 1 248 ? -5.724 2.711 -11.862 1.00 98.81 248 ARG A CA 1
ATOM 1890 C C . ARG A 1 248 ? -6.295 3.884 -11.068 1.00 98.81 248 ARG A C 1
ATOM 1892 O O . ARG A 1 248 ? -6.741 3.702 -9.940 1.00 98.81 248 ARG A O 1
ATOM 1899 N N . ALA A 1 249 ? -6.285 5.088 -11.636 1.00 98.75 249 ALA A N 1
ATOM 1900 C CA . ALA A 1 249 ? -6.896 6.251 -11.003 1.00 98.75 249 ALA A CA 1
ATOM 1901 C C . ALA A 1 249 ? -8.401 6.034 -10.787 1.00 98.75 249 ALA A C 1
ATOM 1903 O O . ALA A 1 249 ? -8.900 6.253 -9.687 1.00 98.75 249 ALA A O 1
ATOM 1904 N N . ARG A 1 250 ? -9.115 5.560 -11.815 1.00 98.50 250 ARG A N 1
ATOM 1905 C CA . ARG A 1 250 ? -10.537 5.195 -11.716 1.00 98.50 250 ARG A CA 1
ATOM 1906 C C . ARG A 1 250 ? -10.763 4.090 -10.682 1.00 98.50 250 ARG A C 1
ATOM 1908 O O . ARG A 1 250 ? -11.682 4.201 -9.880 1.00 98.50 250 ARG A O 1
ATOM 1915 N N . ASP A 1 251 ? -9.929 3.062 -10.690 1.00 98.56 251 ASP A N 1
ATOM 1916 C CA . ASP A 1 251 ? -10.041 1.911 -9.797 1.00 98.56 251 ASP A CA 1
ATOM 1917 C C . ASP A 1 251 ? -9.951 2.318 -8.324 1.00 98.56 251 ASP A C 1
ATOM 1919 O O . ASP A 1 251 ? -10.718 1.840 -7.498 1.00 98.56 251 ASP A O 1
ATOM 1923 N N . LEU A 1 252 ? -9.082 3.280 -7.997 1.00 98.56 252 LEU A N 1
ATOM 1924 C CA . LEU A 1 252 ? -8.993 3.855 -6.652 1.00 98.56 252 LEU A CA 1
ATOM 1925 C C . LEU A 1 252 ? -10.256 4.621 -6.225 1.00 98.56 252 LEU A C 1
ATOM 1927 O O . LEU A 1 252 ? -10.481 4.769 -5.031 1.00 98.56 252 LEU A O 1
ATOM 1931 N N . LEU A 1 253 ? -11.065 5.123 -7.166 1.00 98.38 253 LEU A N 1
ATOM 1932 C CA . LEU A 1 253 ? -12.349 5.770 -6.862 1.00 98.38 253 LEU A CA 1
ATOM 1933 C C . LEU A 1 253 ? -13.491 4.763 -6.711 1.00 98.38 253 LEU A C 1
ATOM 1935 O O . LEU A 1 253 ? -14.443 5.029 -5.979 1.00 98.38 253 LEU A O 1
ATOM 1939 N N . ALA A 1 254 ? -13.417 3.647 -7.434 1.00 98.06 254 ALA A N 1
ATOM 1940 C CA . ALA A 1 254 ? -14.447 2.614 -7.456 1.00 98.06 254 ALA A CA 1
ATOM 1941 C C . ALA A 1 254 ? -14.202 1.485 -6.439 1.00 98.06 254 ALA A C 1
ATOM 1943 O O . ALA A 1 254 ? -15.111 0.709 -6.186 1.00 98.06 254 ALA A O 1
ATOM 1944 N N . ASP A 1 255 ? -12.987 1.386 -5.887 1.00 98.00 255 ASP A N 1
ATOM 1945 C CA . ASP A 1 255 ? -12.485 0.212 -5.155 1.00 98.00 255 ASP A CA 1
ATOM 1946 C C . ASP A 1 255 ? -12.571 -1.104 -5.958 1.00 98.00 255 ASP A C 1
ATOM 1948 O O . ASP A 1 255 ? -12.523 -2.196 -5.402 1.00 98.00 255 ASP A O 1
ATOM 1952 N N . ASP A 1 256 ? -12.606 -0.995 -7.289 1.00 96.81 256 ASP A N 1
ATOM 1953 C CA . ASP A 1 256 ? -12.595 -2.101 -8.250 1.00 96.81 256 ASP A CA 1
ATOM 1954 C C . ASP A 1 256 ? -11.343 -1.987 -9.122 1.00 96.81 256 ASP A C 1
ATOM 1956 O O . ASP A 1 256 ? -11.201 -1.046 -9.903 1.00 96.81 256 ASP A O 1
ATOM 1960 N N . TYR A 1 257 ? -10.419 -2.934 -8.957 1.00 96.69 257 TYR A N 1
ATOM 1961 C CA . TYR A 1 257 ? -9.088 -2.900 -9.564 1.00 96.69 257 TYR A CA 1
ATOM 1962 C C . TYR A 1 257 ? -8.986 -3.662 -10.889 1.00 96.69 257 TYR A C 1
ATOM 1964 O O . TYR A 1 257 ? -7.913 -3.668 -11.494 1.00 96.69 257 TYR A O 1
ATOM 1972 N N . GLU A 1 258 ? -10.067 -4.280 -11.381 1.00 96.31 258 GLU A N 1
ATOM 1973 C CA . GLU A 1 258 ? -9.992 -5.156 -12.556 1.00 96.31 258 GLU A CA 1
ATOM 1974 C C . GLU A 1 258 ? -9.425 -4.432 -13.785 1.00 96.31 258 GLU A C 1
ATOM 1976 O O . GLU A 1 258 ? -8.532 -4.943 -14.461 1.00 96.31 258 GLU A O 1
ATOM 1981 N N . GLY A 1 259 ? -9.920 -3.228 -14.085 1.00 97.56 259 GLY A N 1
ATOM 1982 C CA . GLY A 1 259 ? -9.543 -2.524 -15.314 1.00 97.56 259 GLY A CA 1
ATOM 1983 C C . GLY A 1 259 ? -8.069 -2.127 -15.349 1.00 97.56 259 GLY A C 1
ATOM 1984 O O . GLY A 1 259 ? -7.403 -2.298 -16.375 1.00 97.56 259 GLY A O 1
ATOM 1985 N N . GLY A 1 260 ? -7.546 -1.598 -14.246 1.00 98.00 260 GLY A N 1
ATOM 1986 C CA . GLY A 1 260 ? -6.144 -1.240 -14.105 1.00 98.00 260 GLY A CA 1
ATOM 1987 C C . GLY A 1 260 ? -5.245 -2.460 -13.993 1.00 98.00 260 GLY A C 1
ATOM 1988 O O . GLY A 1 260 ? -4.187 -2.448 -14.611 1.00 98.00 260 GLY A O 1
ATOM 1989 N N . ASP A 1 261 ? -5.633 -3.512 -13.268 1.00 97.69 261 ASP A N 1
ATOM 1990 C CA . ASP A 1 261 ? -4.865 -4.765 -13.210 1.00 97.69 261 ASP A CA 1
ATOM 1991 C C . ASP A 1 261 ? -4.763 -5.416 -14.593 1.00 97.69 261 ASP A C 1
ATOM 1993 O O . ASP A 1 261 ? -3.665 -5.759 -15.031 1.00 97.69 261 ASP A O 1
ATOM 1997 N N . ALA A 1 262 ? -5.871 -5.498 -15.333 1.00 97.00 262 ALA A N 1
ATOM 1998 C CA . ALA A 1 262 ? -5.874 -5.993 -16.705 1.00 97.00 262 ALA A CA 1
ATOM 1999 C C . ALA A 1 262 ? -4.932 -5.167 -17.593 1.00 97.00 262 ALA A C 1
ATOM 2001 O O . ALA A 1 262 ? -4.072 -5.718 -18.275 1.00 97.00 262 ALA A O 1
ATOM 2002 N N . ALA A 1 263 ? -5.041 -3.835 -17.551 1.00 97.88 263 ALA A N 1
ATOM 2003 C CA . ALA A 1 263 ? -4.178 -2.946 -18.327 1.00 97.88 263 ALA A CA 1
ATOM 2004 C C . ALA A 1 263 ? -2.697 -3.031 -17.940 1.00 97.88 263 ALA A C 1
ATOM 2006 O O . ALA A 1 263 ? -1.842 -2.804 -18.792 1.00 97.88 263 ALA A O 1
ATOM 2007 N N . TRP A 1 264 ? -2.404 -3.331 -16.677 1.00 97.25 264 TRP A N 1
ATOM 2008 C CA . TRP A 1 264 ? -1.044 -3.477 -16.179 1.00 97.25 264 TRP A CA 1
ATOM 2009 C C . TRP A 1 264 ? -0.403 -4.787 -16.618 1.00 97.25 264 TRP A C 1
ATOM 2011 O O . TRP A 1 264 ? 0.744 -4.802 -17.052 1.00 97.25 264 TRP A O 1
ATOM 2021 N N . VAL A 1 265 ? -1.158 -5.882 -16.525 1.00 95.44 265 VAL A N 1
ATOM 2022 C CA . VAL A 1 265 ? -0.684 -7.224 -16.867 1.00 95.44 265 VAL A CA 1
ATOM 2023 C C . VAL A 1 265 ? -0.549 -7.396 -18.377 1.00 95.44 265 VAL A C 1
ATOM 2025 O O . VAL A 1 265 ? 0.416 -8.000 -18.830 1.00 95.44 265 VAL A O 1
ATOM 2028 N N . THR A 1 266 ? -1.498 -6.881 -19.163 1.00 94.19 266 THR A N 1
ATOM 2029 C CA . THR A 1 266 ? -1.525 -7.092 -20.621 1.00 94.19 266 THR A CA 1
ATOM 2030 C C . THR A 1 266 ? -0.954 -5.920 -21.420 1.00 94.19 266 THR A C 1
ATOM 2032 O O . THR A 1 266 ? -1.064 -5.909 -22.644 1.00 94.19 266 THR A O 1
ATOM 2035 N N . GLY A 1 267 ? -0.456 -4.878 -20.752 1.00 93.88 267 GLY A N 1
ATOM 2036 C CA . GLY A 1 267 ? 0.046 -3.675 -21.405 1.00 93.88 267 GLY A CA 1
ATOM 2037 C C . GLY A 1 267 ? 1.446 -3.875 -21.979 1.00 93.88 267 GLY A C 1
ATOM 2038 O O . GLY A 1 267 ? 2.350 -4.311 -21.272 1.00 93.88 267 GLY A O 1
ATOM 2039 N N . ASP A 1 268 ? 1.640 -3.491 -23.241 1.00 93.12 268 ASP A N 1
ATOM 2040 C CA . ASP A 1 268 ? 2.970 -3.394 -23.846 1.00 93.12 268 ASP A CA 1
ATOM 2041 C C . ASP A 1 268 ? 3.580 -2.019 -23.543 1.00 93.12 268 ASP A C 1
ATOM 2043 O O . ASP A 1 268 ? 3.287 -1.023 -24.206 1.00 93.12 268 ASP A O 1
ATOM 2047 N N . PHE A 1 269 ? 4.365 -1.950 -22.469 1.00 95.00 269 PHE A N 1
ATOM 2048 C CA . PHE A 1 269 ? 4.990 -0.708 -22.015 1.00 95.00 269 PHE A CA 1
ATOM 2049 C C . PHE A 1 269 ? 6.297 -0.472 -22.766 1.00 95.00 269 PHE A C 1
ATOM 2051 O O . PHE A 1 269 ? 7.303 -1.154 -22.524 1.00 95.00 269 PHE A O 1
ATOM 2058 N N . THR A 1 270 ? 6.281 0.516 -23.654 1.00 93.50 270 THR A N 1
ATOM 2059 C CA . THR A 1 270 ? 7.406 0.886 -24.521 1.00 93.50 270 THR A CA 1
ATOM 2060 C C . THR A 1 270 ? 8.386 1.842 -23.846 1.00 93.50 270 THR A C 1
ATOM 2062 O O . THR A 1 270 ? 9.555 1.907 -24.243 1.00 93.50 270 THR A O 1
ATOM 2065 N N . GLY A 1 271 ? 7.936 2.572 -22.824 1.00 95.00 271 GLY A N 1
ATOM 2066 C CA . GLY A 1 271 ? 8.719 3.524 -22.050 1.00 95.00 271 GLY A CA 1
ATOM 2067 C C . GLY A 1 271 ? 9.706 2.862 -21.091 1.00 95.00 271 GLY A C 1
ATOM 2068 O O . GLY A 1 271 ? 9.924 1.649 -21.090 1.00 95.00 271 GLY A O 1
ATOM 2069 N N . ASN A 1 272 ? 10.360 3.690 -20.285 1.00 96.81 272 ASN A N 1
ATOM 2070 C CA . ASN A 1 272 ? 11.339 3.261 -19.293 1.00 96.81 272 ASN A CA 1
ATOM 2071 C C . ASN A 1 272 ? 10.713 3.057 -17.912 1.00 96.81 272 ASN A C 1
ATOM 2073 O O . ASN A 1 272 ? 11.332 2.430 -17.061 1.00 96.81 272 ASN A O 1
ATOM 2077 N N . LEU A 1 273 ? 9.518 3.588 -17.656 1.00 98.25 273 LEU A N 1
ATOM 2078 C CA . LEU A 1 273 ? 8.877 3.511 -16.346 1.00 98.25 273 LEU A CA 1
ATOM 2079 C C . LEU A 1 273 ? 7.974 2.279 -16.208 1.00 98.25 273 LEU A C 1
ATOM 2081 O O . LEU A 1 273 ? 7.378 1.799 -17.167 1.00 98.25 273 LEU A O 1
ATOM 2085 N N . ASN A 1 274 ? 7.828 1.796 -14.977 1.00 97.75 274 ASN A N 1
ATOM 2086 C CA . ASN A 1 274 ? 6.734 0.917 -14.566 1.00 97.75 274 ASN A CA 1
ATOM 2087 C C . ASN A 1 274 ? 6.359 1.256 -13.116 1.00 97.75 274 ASN A C 1
ATOM 2089 O O . ASN A 1 274 ? 7.178 1.798 -12.368 1.00 97.75 274 ASN A O 1
ATOM 2093 N N . ALA A 1 275 ? 5.125 0.969 -12.709 1.00 97.50 275 ALA A N 1
ATOM 2094 C CA . ALA A 1 275 ? 4.692 1.223 -11.345 1.00 97.50 275 ALA A CA 1
ATOM 2095 C C . ALA A 1 275 ? 3.657 0.209 -10.847 1.00 97.50 275 ALA A C 1
ATOM 2097 O O . ALA A 1 275 ? 2.619 0.013 -11.471 1.00 97.50 275 ALA A O 1
ATOM 2098 N N . GLN A 1 276 ? 3.899 -0.366 -9.669 1.00 97.75 276 GLN A N 1
ATOM 2099 C CA . GLN A 1 276 ? 2.864 -1.034 -8.873 1.00 97.75 276 GLN A CA 1
ATOM 2100 C C . GLN A 1 276 ? 2.166 0.044 -8.043 1.00 97.75 276 GLN A C 1
ATOM 2102 O O . GLN A 1 276 ? 2.851 0.754 -7.316 1.00 97.75 276 GLN A O 1
ATOM 2107 N N . ILE A 1 277 ? 0.842 0.189 -8.135 1.00 98.62 277 ILE A N 1
ATOM 2108 C CA . ILE A 1 277 ? 0.097 1.245 -7.427 1.00 98.62 277 ILE A CA 1
ATOM 2109 C C . ILE A 1 277 ? -1.203 0.662 -6.874 1.00 98.62 277 ILE A C 1
ATOM 2111 O O . ILE A 1 277 ? -1.976 0.101 -7.640 1.00 98.62 277 ILE A O 1
ATOM 2115 N N . GLY A 1 278 ? -1.482 0.825 -5.581 1.00 97.81 278 GLY A N 1
ATOM 2116 C CA . GLY A 1 278 ? -2.769 0.459 -4.973 1.00 97.81 278 GLY A CA 1
ATOM 2117 C C . GLY A 1 278 ? -2.631 -0.393 -3.714 1.00 97.81 278 GLY A C 1
ATOM 2118 O O . GLY A 1 278 ? -1.551 -0.469 -3.129 1.00 97.81 278 GLY A O 1
ATOM 2119 N N . ALA A 1 279 ? -3.727 -1.017 -3.284 1.00 97.88 279 ALA A N 1
ATOM 2120 C CA . ALA A 1 279 ? -3.754 -1.936 -2.150 1.00 97.88 279 ALA A CA 1
ATOM 2121 C C . ALA A 1 279 ? -3.859 -3.401 -2.613 1.00 97.88 279 ALA A C 1
ATOM 2123 O O . ALA A 1 279 ? -4.742 -3.730 -3.408 1.00 97.88 279 ALA A O 1
ATOM 2124 N N . TYR A 1 280 ? -2.936 -4.256 -2.151 1.00 96.06 280 TYR A N 1
ATOM 2125 C CA . TYR A 1 280 ? -2.806 -5.637 -2.649 1.00 96.06 280 TYR A CA 1
ATOM 2126 C C . TYR A 1 280 ? -2.554 -6.701 -1.584 1.00 96.06 280 TYR A C 1
ATOM 2128 O O . TYR A 1 280 ? -3.178 -7.759 -1.642 1.00 96.06 280 TYR A O 1
ATOM 2136 N N . GLU A 1 281 ? -1.619 -6.481 -0.657 1.00 96.19 281 GLU A N 1
ATOM 2137 C CA . GLU A 1 281 ? -1.229 -7.531 0.286 1.00 96.19 281 GLU A CA 1
ATOM 2138 C C . GLU A 1 281 ? -1.986 -7.397 1.604 1.00 96.19 281 GLU A C 1
ATOM 2140 O O . GLU A 1 281 ? -2.260 -6.292 2.085 1.00 96.19 281 GLU A O 1
ATOM 2145 N N . THR A 1 282 ? -2.278 -8.539 2.221 1.00 97.12 282 THR A N 1
ATOM 2146 C CA . THR A 1 282 ? -3.095 -8.618 3.438 1.00 97.12 282 THR A CA 1
ATOM 2147 C C . THR A 1 282 ? -2.294 -8.928 4.700 1.00 97.12 282 THR A C 1
ATOM 2149 O O . THR A 1 282 ? -2.870 -9.053 5.779 1.00 97.12 282 THR A O 1
ATOM 2152 N N . TYR A 1 283 ? -0.959 -9.008 4.603 1.00 94.12 283 TYR A N 1
ATOM 2153 C CA . TYR A 1 283 ? -0.073 -9.402 5.710 1.00 94.12 283 TYR A CA 1
ATOM 2154 C C . TYR A 1 283 ? -0.217 -8.531 6.966 1.00 94.12 283 TYR A C 1
ATOM 2156 O O . TYR A 1 283 ? 0.056 -8.988 8.075 1.00 94.12 283 TYR A O 1
ATOM 2164 N N . ASP A 1 284 ? -0.634 -7.275 6.798 1.00 95.56 284 ASP A N 1
ATOM 2165 C CA . ASP A 1 284 ? -0.797 -6.324 7.895 1.00 95.56 284 ASP A CA 1
ATOM 2166 C C . ASP A 1 284 ? -2.175 -6.384 8.573 1.00 95.56 284 ASP A C 1
ATOM 2168 O O . ASP A 1 284 ? -2.337 -5.796 9.648 1.00 95.56 284 ASP A O 1
ATOM 2172 N N . ASP A 1 285 ? -3.140 -7.119 8.004 1.00 97.44 285 ASP A N 1
ATOM 2173 C CA . ASP A 1 285 ? -4.412 -7.449 8.650 1.00 97.44 285 ASP A CA 1
ATOM 2174 C C . ASP A 1 285 ? -4.211 -8.629 9.606 1.00 97.44 285 ASP A C 1
ATOM 2176 O O . ASP A 1 285 ? -4.356 -9.799 9.253 1.00 97.44 285 ASP A O 1
ATOM 2180 N N . ALA A 1 286 ? -3.911 -8.305 10.858 1.00 94.75 286 ALA A N 1
ATOM 2181 C CA . ALA A 1 286 ? -3.705 -9.293 11.907 1.00 94.75 286 ALA A CA 1
ATOM 2182 C C . ALA A 1 286 ? -5.011 -9.905 12.459 1.00 94.75 286 ALA A C 1
ATOM 2184 O O . ALA A 1 286 ? -4.938 -10.807 13.296 1.00 94.75 286 ALA A O 1
ATOM 2185 N N . LEU A 1 287 ? -6.194 -9.431 12.043 1.00 95.75 287 LEU A N 1
ATOM 2186 C CA . LEU A 1 287 ? -7.477 -9.930 12.544 1.00 95.75 287 LEU A CA 1
ATOM 2187 C C . LEU A 1 287 ? -8.024 -11.059 11.663 1.00 95.75 287 LEU A C 1
ATOM 2189 O O . LEU A 1 287 ? -8.348 -12.137 12.172 1.00 95.75 287 LEU A O 1
ATOM 2193 N N . TYR A 1 288 ? -8.091 -10.824 10.350 1.00 96.69 288 TYR A N 1
ATOM 2194 C CA . TYR A 1 288 ? -8.630 -11.782 9.378 1.00 96.69 288 TYR A CA 1
ATOM 2195 C C . TYR A 1 288 ? -7.666 -12.141 8.246 1.00 96.69 288 TYR A C 1
ATOM 2197 O O . TYR A 1 288 ? -7.877 -13.172 7.609 1.00 96.69 288 TYR A O 1
ATOM 2205 N N . GLY A 1 289 ? -6.623 -11.345 7.997 1.00 97.00 289 GLY A N 1
ATOM 2206 C CA . GLY A 1 289 ? -5.748 -11.524 6.835 1.00 97.00 289 GLY A CA 1
ATOM 2207 C C . GLY A 1 289 ? -6.452 -11.254 5.501 1.00 97.00 289 GLY A C 1
ATOM 2208 O O . GLY A 1 289 ? -6.113 -11.883 4.499 1.00 97.00 289 GLY A O 1
ATOM 2209 N N . VAL A 1 290 ? -7.450 -10.361 5.489 1.00 96.56 290 VAL A N 1
ATOM 2210 C CA . VAL A 1 290 ? -8.294 -10.070 4.317 1.00 96.56 290 VAL A CA 1
ATOM 2211 C C . VAL A 1 290 ? -8.137 -8.632 3.826 1.00 96.56 290 VAL A C 1
ATOM 2213 O O . VAL A 1 290 ? -8.161 -8.401 2.623 1.00 96.56 290 VAL A O 1
ATOM 2216 N N . LYS A 1 291 ? -7.953 -7.651 4.718 1.00 98.31 291 LYS A N 1
ATOM 2217 C CA . LYS A 1 291 ? -7.820 -6.243 4.310 1.00 98.31 291 LYS A CA 1
ATOM 2218 C C . LYS A 1 291 ? -6.485 -5.991 3.633 1.00 98.31 291 LYS A C 1
ATOM 2220 O O . LYS A 1 291 ? -5.437 -6.338 4.172 1.00 98.31 291 LYS A O 1
ATOM 2225 N N . THR A 1 292 ? -6.531 -5.334 2.484 1.00 98.31 292 THR A N 1
ATOM 2226 C CA . THR A 1 292 ? -5.345 -4.936 1.728 1.00 98.31 292 THR A CA 1
ATOM 2227 C C . THR A 1 292 ? -4.795 -3.599 2.210 1.00 98.31 292 THR A C 1
ATOM 2229 O O . THR A 1 292 ? -5.532 -2.743 2.709 1.00 98.31 292 THR A O 1
ATOM 2232 N N . PHE A 1 293 ? -3.490 -3.391 2.048 1.00 98.31 293 PHE A N 1
ATOM 2233 C CA . PHE A 1 293 ? -2.805 -2.174 2.485 1.00 98.31 293 PHE A CA 1
ATOM 2234 C C . PHE A 1 293 ? -2.171 -1.433 1.309 1.00 98.31 293 PHE A C 1
ATOM 2236 O O . PHE A 1 293 ? -1.674 -2.045 0.364 1.00 98.31 293 PHE A O 1
ATOM 2243 N N . PHE A 1 294 ? -2.209 -0.099 1.354 1.00 98.69 294 PHE A N 1
ATOM 2244 C CA . PHE A 1 294 ? -1.727 0.740 0.259 1.00 98.69 294 PHE A CA 1
ATOM 2245 C C . PHE A 1 294 ? -0.216 0.621 0.049 1.00 98.69 294 PHE A C 1
ATOM 2247 O O . PHE A 1 294 ? 0.585 0.603 0.987 1.00 98.69 294 PHE A O 1
ATOM 2254 N N . SER A 1 295 ? 0.173 0.605 -1.219 1.00 97.50 295 SER A N 1
ATOM 2255 C CA . SER A 1 295 ? 1.550 0.482 -1.673 1.00 97.50 295 SER A CA 1
ATOM 2256 C C . SER A 1 295 ? 1.759 1.231 -2.988 1.00 97.50 295 SER A C 1
ATOM 2258 O O . SER A 1 295 ? 0.837 1.374 -3.800 1.00 97.50 295 SER A O 1
ATOM 2260 N N . LEU A 1 296 ? 2.986 1.708 -3.198 1.00 98.31 296 LEU A N 1
ATOM 2261 C CA . LEU A 1 296 ? 3.444 2.157 -4.506 1.00 98.31 296 LEU A CA 1
ATOM 2262 C C . LEU A 1 296 ? 4.917 1.799 -4.683 1.00 98.31 296 LEU A C 1
ATOM 2264 O O . LEU A 1 296 ? 5.730 2.173 -3.847 1.00 98.31 296 LEU A O 1
ATOM 2268 N N . SER A 1 297 ? 5.262 1.141 -5.785 1.00 98.25 297 SER A N 1
ATOM 2269 C CA . SER A 1 297 ? 6.645 1.034 -6.258 1.00 98.25 297 SER A CA 1
ATOM 2270 C C . SER A 1 297 ? 6.767 1.791 -7.566 1.00 98.25 297 SER A C 1
ATOM 2272 O O . SER A 1 297 ? 6.100 1.427 -8.533 1.00 98.25 297 SER A O 1
ATOM 2274 N N . LEU A 1 298 ? 7.623 2.809 -7.609 1.00 98.31 298 LEU A N 1
ATOM 2275 C CA . LEU A 1 298 ? 7.991 3.522 -8.828 1.00 98.31 298 LEU A CA 1
ATOM 2276 C C . LEU A 1 298 ? 9.328 2.990 -9.329 1.00 98.31 298 LEU A C 1
ATOM 2278 O O . LEU A 1 298 ? 10.329 3.021 -8.609 1.00 98.31 298 LEU A O 1
ATOM 2282 N N . LEU A 1 299 ? 9.340 2.500 -10.562 1.00 98.06 299 LEU A N 1
ATOM 2283 C CA . LEU A 1 299 ? 10.428 1.702 -11.102 1.00 98.06 299 LEU A CA 1
ATOM 2284 C C . LEU A 1 299 ? 10.909 2.256 -12.443 1.00 98.06 299 LEU A C 1
ATOM 2286 O O . LEU A 1 299 ? 10.104 2.728 -13.248 1.00 98.06 299 LEU A O 1
ATOM 2290 N N . ILE A 1 300 ? 12.209 2.123 -12.702 1.00 98.00 300 ILE A N 1
ATOM 2291 C CA . ILE A 1 300 ? 12.802 2.304 -14.030 1.00 98.00 300 ILE A CA 1
ATOM 2292 C C . ILE A 1 300 ? 13.309 0.964 -14.559 1.00 98.00 300 ILE A C 1
ATOM 2294 O O . ILE A 1 300 ? 13.949 0.202 -13.835 1.00 98.00 300 ILE A O 1
ATOM 2298 N N . ARG A 1 301 ? 12.985 0.645 -15.808 1.00 97.12 301 ARG A N 1
ATOM 2299 C CA . ARG A 1 301 ? 13.324 -0.614 -16.468 1.00 97.12 301 ARG A CA 1
ATOM 2300 C C . ARG A 1 301 ? 14.806 -0.657 -16.819 1.00 97.12 301 ARG A C 1
ATOM 2302 O O . ARG A 1 301 ? 15.332 0.257 -17.446 1.00 97.12 301 ARG A O 1
ATOM 2309 N N . ASP A 1 302 ? 15.440 -1.775 -16.494 1.00 96.44 302 ASP A N 1
ATOM 2310 C CA . ASP A 1 302 ? 16.724 -2.183 -17.057 1.00 96.44 302 ASP A CA 1
ATOM 2311 C C . ASP A 1 302 ? 16.433 -3.013 -18.314 1.00 96.44 302 ASP A C 1
ATOM 2313 O O . ASP A 1 302 ? 16.034 -4.176 -18.219 1.00 96.44 302 ASP A O 1
ATOM 2317 N N . ARG A 1 303 ? 16.522 -2.387 -19.495 1.00 93.38 303 ARG A N 1
ATOM 2318 C CA . ARG A 1 303 ? 16.123 -3.021 -20.766 1.00 93.38 303 ARG A CA 1
ATOM 2319 C C . ARG A 1 303 ? 16.987 -4.231 -21.083 1.00 93.38 303 ARG A C 1
ATOM 2321 O O . ARG A 1 303 ? 16.442 -5.308 -21.271 1.00 93.38 303 ARG A O 1
ATOM 2328 N N . THR A 1 304 ? 18.307 -4.070 -21.034 1.00 94.38 304 THR A N 1
ATOM 2329 C CA . THR A 1 304 ? 19.260 -5.145 -21.326 1.00 94.38 304 THR A CA 1
ATOM 2330 C C . THR A 1 304 ? 18.985 -6.375 -20.469 1.00 94.38 304 THR A C 1
ATOM 2332 O O . THR A 1 304 ? 18.829 -7.471 -20.998 1.00 94.38 304 THR A O 1
ATOM 2335 N N . ARG A 1 305 ? 18.834 -6.203 -19.150 1.00 95.12 305 ARG A N 1
ATOM 2336 C CA . ARG A 1 305 ? 18.556 -7.344 -18.265 1.00 95.12 305 ARG A CA 1
ATOM 2337 C C . ARG A 1 305 ? 17.148 -7.899 -18.404 1.00 95.12 305 ARG A C 1
ATOM 2339 O O . ARG A 1 305 ? 16.942 -9.087 -18.171 1.00 95.12 305 ARG A O 1
ATOM 2346 N N . SER A 1 306 ? 16.174 -7.056 -18.738 1.00 94.19 306 SER A N 1
ATOM 2347 C CA . SER A 1 306 ? 14.820 -7.530 -19.030 1.00 94.19 306 SER A CA 1
ATOM 2348 C C . SER A 1 306 ? 14.824 -8.421 -20.270 1.00 94.19 306 SER A C 1
ATOM 2350 O O . SER A 1 306 ? 14.259 -9.508 -20.218 1.00 94.19 306 SER A O 1
ATOM 2352 N N . ASP A 1 307 ? 15.521 -8.015 -21.332 1.00 92.56 307 ASP A N 1
ATOM 2353 C CA . ASP A 1 307 ? 15.643 -8.782 -22.573 1.00 92.56 307 ASP A CA 1
ATOM 2354 C C . ASP A 1 307 ? 16.383 -10.109 -22.337 1.00 92.56 307 ASP A C 1
ATOM 2356 O O . ASP A 1 307 ? 15.933 -11.159 -22.794 1.00 92.56 307 ASP A O 1
ATOM 2360 N N . GLU A 1 308 ? 17.471 -10.093 -21.556 1.00 93.00 308 GLU A N 1
ATOM 2361 C CA . GLU A 1 308 ? 18.187 -11.306 -21.132 1.00 93.00 308 GLU A CA 1
ATOM 2362 C C . GLU A 1 308 ? 17.282 -12.268 -20.344 1.00 93.00 308 GLU A C 1
ATOM 2364 O O . GLU A 1 308 ? 17.284 -13.474 -20.601 1.00 93.00 308 GLU A O 1
ATOM 2369 N N . LEU A 1 309 ? 16.486 -11.749 -19.403 1.00 91.19 309 LEU A N 1
ATOM 2370 C CA . LEU A 1 309 ? 15.557 -12.550 -18.604 1.00 91.19 309 LEU A CA 1
ATOM 2371 C C . LEU A 1 309 ? 14.434 -13.145 -19.462 1.00 91.19 309 LEU A C 1
ATOM 2373 O O . LEU A 1 309 ? 14.119 -14.323 -19.317 1.00 91.19 309 LEU A O 1
ATOM 2377 N N . ILE A 1 310 ? 13.850 -12.357 -20.365 1.00 89.38 310 ILE A N 1
ATOM 2378 C CA . ILE A 1 310 ? 12.810 -12.822 -21.292 1.00 89.38 310 ILE A CA 1
ATOM 2379 C C . ILE A 1 310 ? 13.368 -13.922 -22.201 1.00 89.38 310 ILE A C 1
ATOM 2381 O O . ILE A 1 310 ? 12.742 -14.971 -22.346 1.00 89.38 310 ILE A O 1
ATOM 2385 N N . ALA A 1 311 ? 14.570 -13.732 -22.753 1.00 88.44 311 ALA A N 1
ATOM 2386 C CA . ALA A 1 311 ? 15.231 -14.741 -23.575 1.00 88.44 311 ALA A CA 1
ATOM 2387 C C . ALA A 1 311 ? 15.488 -16.042 -22.793 1.00 88.44 311 ALA A C 1
ATOM 2389 O O . ALA A 1 311 ? 15.248 -17.127 -23.316 1.00 88.44 311 ALA A O 1
ATOM 2390 N N . ALA A 1 312 ? 15.910 -15.949 -21.527 1.00 86.25 312 ALA A N 1
ATOM 2391 C CA . ALA A 1 312 ? 16.127 -17.113 -20.667 1.00 86.25 312 ALA A CA 1
ATOM 2392 C C . ALA A 1 312 ? 14.832 -17.872 -20.316 1.00 86.25 312 ALA A C 1
ATOM 2394 O O . ALA A 1 312 ? 14.879 -19.066 -20.019 1.00 86.25 312 ALA A O 1
ATOM 2395 N N . LEU A 1 313 ? 13.676 -17.202 -20.349 1.00 85.75 313 LEU A N 1
ATOM 2396 C CA . LEU A 1 313 ? 12.369 -17.806 -20.071 1.00 85.75 313 LEU A CA 1
ATOM 2397 C C . LEU A 1 313 ? 11.724 -18.472 -21.295 1.00 85.75 313 LEU A C 1
ATOM 2399 O O . LEU A 1 313 ? 10.746 -19.202 -21.129 1.00 85.75 313 LEU A O 1
ATOM 2403 N N . ALA A 1 314 ? 12.276 -18.287 -22.500 1.00 80.94 314 ALA A N 1
ATOM 2404 C CA . ALA A 1 314 ? 11.744 -18.881 -23.729 1.00 80.94 314 ALA A CA 1
ATOM 2405 C C . ALA A 1 314 ? 11.627 -20.419 -23.654 1.00 80.94 314 ALA A C 1
ATOM 2407 O O . ALA A 1 314 ? 10.697 -20.996 -24.215 1.00 80.94 314 ALA A O 1
ATOM 2408 N N . ASP A 1 315 ? 12.508 -21.070 -22.887 1.00 84.00 315 ASP A N 1
ATOM 2409 C CA . ASP A 1 315 ? 12.553 -22.526 -22.717 1.00 84.00 315 ASP A CA 1
ATOM 2410 C C . ASP A 1 315 ? 11.788 -23.035 -21.476 1.00 84.00 315 ASP A C 1
ATOM 2412 O O . ASP A 1 315 ? 11.984 -24.173 -21.044 1.00 84.00 315 ASP A O 1
ATOM 2416 N N . ILE A 1 316 ? 10.887 -22.244 -20.875 1.00 86.69 316 ILE A N 1
ATOM 2417 C CA . ILE A 1 316 ? 10.176 -22.660 -19.648 1.00 86.69 316 ILE A CA 1
ATOM 2418 C C . ILE A 1 316 ? 9.373 -23.962 -19.820 1.00 86.69 316 ILE A C 1
ATOM 2420 O O . ILE A 1 316 ? 9.270 -24.757 -18.884 1.00 86.69 316 ILE A O 1
ATOM 2424 N N . GLN A 1 317 ? 8.871 -24.242 -21.028 1.00 88.50 317 GLN A N 1
ATOM 2425 C CA . GLN A 1 317 ? 8.196 -25.509 -21.324 1.00 88.50 317 GLN A CA 1
ATOM 2426 C C . GLN A 1 317 ? 9.155 -26.707 -21.250 1.00 88.50 317 GLN A C 1
ATOM 2428 O O . GLN A 1 317 ? 8.749 -27.799 -20.859 1.00 88.50 317 GLN A O 1
ATOM 2433 N N . VAL A 1 318 ? 10.436 -26.520 -21.585 1.00 89.31 318 VAL A N 1
ATOM 2434 C CA . VAL A 1 318 ? 11.461 -27.566 -21.442 1.00 89.31 318 VAL A CA 1
ATOM 2435 C C . VAL A 1 318 ? 11.652 -27.910 -19.967 1.00 89.31 318 VAL A C 1
ATOM 2437 O O . VAL A 1 318 ? 11.735 -29.087 -19.624 1.00 89.31 318 VAL A O 1
ATOM 2440 N N . VAL A 1 319 ? 11.660 -26.898 -19.092 1.00 88.44 319 VAL A N 1
ATOM 2441 C CA . VAL A 1 319 ? 11.741 -27.098 -17.637 1.00 88.44 319 VAL A CA 1
ATOM 2442 C C . VAL A 1 319 ? 10.533 -27.886 -17.136 1.00 88.44 319 VAL A C 1
ATOM 2444 O O . VAL A 1 319 ? 10.710 -28.886 -16.448 1.00 88.44 319 VAL A O 1
ATOM 2447 N N . GLU A 1 320 ? 9.321 -27.487 -17.523 1.00 89.38 320 GLU A N 1
ATOM 2448 C CA . GLU A 1 320 ? 8.069 -28.172 -17.176 1.00 89.38 320 GLU A CA 1
ATOM 2449 C C . GLU A 1 320 ? 8.058 -29.646 -17.619 1.00 89.38 320 GLU A C 1
ATOM 2451 O O . GLU A 1 320 ? 7.720 -30.530 -16.828 1.00 89.38 320 GLU A O 1
ATOM 2456 N N . ASN A 1 321 ? 8.496 -29.923 -18.849 1.00 90.31 321 ASN A N 1
ATOM 2457 C CA . ASN A 1 321 ? 8.578 -31.277 -19.401 1.00 90.31 321 ASN A CA 1
ATOM 2458 C C . ASN A 1 321 ? 9.649 -32.145 -18.715 1.00 90.31 321 ASN A C 1
ATOM 2460 O O . ASN A 1 321 ? 9.605 -33.368 -18.817 1.00 90.31 321 ASN A O 1
ATOM 2464 N N . ALA A 1 322 ? 10.622 -31.535 -18.033 1.00 92.56 322 ALA A N 1
ATOM 2465 C CA . ALA A 1 322 ? 11.679 -32.237 -17.308 1.00 92.56 322 ALA A CA 1
ATOM 2466 C C . ALA A 1 322 ? 11.339 -32.501 -15.828 1.00 92.56 322 ALA A C 1
ATOM 2468 O O . ALA A 1 322 ? 12.087 -33.210 -15.147 1.00 92.56 322 ALA A O 1
ATOM 2469 N N . LEU A 1 323 ? 10.244 -31.937 -15.303 1.00 92.81 323 LEU A N 1
ATOM 2470 C CA . LEU A 1 323 ? 9.843 -32.134 -13.908 1.00 92.81 323 LEU A CA 1
ATOM 2471 C C . LEU A 1 323 ? 9.432 -33.599 -13.649 1.00 92.81 323 LEU A C 1
ATOM 2473 O O . LEU A 1 323 ? 8.801 -34.220 -14.498 1.00 92.81 323 LEU A O 1
ATOM 2477 N N . PRO A 1 324 ? 9.736 -34.181 -12.474 1.00 94.19 324 PRO A N 1
ATOM 2478 C CA . PRO A 1 324 ? 9.526 -35.608 -12.215 1.00 94.19 324 PRO A CA 1
ATOM 2479 C C . PRO A 1 324 ? 8.062 -35.939 -11.861 1.00 94.19 324 PRO A C 1
ATOM 2481 O O . PRO A 1 324 ? 7.771 -36.403 -10.758 1.00 94.19 324 PRO A O 1
ATOM 2484 N N . TYR A 1 325 ? 7.127 -35.696 -12.785 1.00 92.56 325 TYR A N 1
ATOM 2485 C CA . TYR A 1 325 ? 5.717 -36.079 -12.669 1.00 92.56 325 TYR A CA 1
ATOM 2486 C C . TYR A 1 325 ? 5.093 -36.364 -14.043 1.00 92.56 325 TYR A C 1
ATOM 2488 O O . TYR A 1 325 ? 5.570 -35.878 -15.052 1.00 92.56 325 TYR A O 1
ATOM 2496 N N . SER A 1 326 ? 4.049 -37.193 -14.102 1.00 87.06 326 SER A N 1
ATOM 2497 C CA . SER A 1 326 ? 3.562 -37.772 -15.368 1.00 87.06 326 SER A CA 1
ATOM 2498 C C . SER A 1 326 ? 2.601 -36.893 -16.175 1.00 87.06 326 SER A C 1
ATOM 2500 O O . SER A 1 326 ? 2.460 -37.093 -17.378 1.00 87.06 326 SER A O 1
ATOM 2502 N N . ALA A 1 327 ? 1.902 -35.961 -15.529 1.00 88.56 327 ALA A N 1
ATOM 2503 C CA . ALA A 1 327 ? 0.842 -35.162 -16.140 1.00 88.56 327 ALA A CA 1
ATOM 2504 C C . ALA A 1 327 ? 1.312 -33.725 -16.402 1.00 88.56 327 ALA A C 1
ATOM 2506 O O . ALA A 1 327 ? 0.784 -32.785 -15.809 1.00 88.56 327 ALA A O 1
ATOM 2507 N N . HIS A 1 328 ? 2.322 -33.572 -17.260 1.00 87.56 328 HIS A N 1
ATOM 2508 C CA . HIS A 1 328 ? 2.849 -32.262 -17.642 1.00 87.56 328 HIS A CA 1
ATOM 2509 C C . HIS A 1 328 ? 1.764 -31.379 -18.258 1.00 87.56 328 HIS A C 1
ATOM 2511 O O . HIS A 1 328 ? 0.864 -31.855 -18.956 1.00 87.56 328 HIS A O 1
ATOM 2517 N N . ARG A 1 329 ? 1.872 -30.077 -18.013 1.00 86.12 329 ARG A N 1
ATOM 2518 C CA . ARG A 1 329 ? 0.956 -29.065 -18.550 1.00 86.12 329 ARG A CA 1
ATOM 2519 C C . ARG A 1 329 ? 1.654 -28.204 -19.592 1.00 86.12 329 ARG A C 1
ATOM 2521 O O . ARG A 1 329 ? 2.873 -28.063 -19.583 1.00 86.12 329 ARG A O 1
ATOM 2528 N N . GLU A 1 330 ? 0.873 -27.569 -20.455 1.00 84.75 330 GLU A N 1
ATOM 2529 C CA . GLU A 1 330 ? 1.384 -26.439 -21.226 1.00 84.75 330 GLU A CA 1
ATOM 2530 C C . GLU A 1 330 ? 1.519 -25.219 -20.308 1.00 84.75 330 GLU A C 1
ATOM 2532 O O . GLU A 1 330 ? 0.605 -24.878 -19.549 1.00 84.75 330 GLU A O 1
ATOM 2537 N N . VAL A 1 331 ? 2.681 -24.577 -20.356 1.00 81.19 331 VAL A N 1
ATOM 2538 C CA . VAL A 1 331 ? 3.005 -23.373 -19.599 1.00 81.19 331 VAL A CA 1
ATOM 2539 C C . VAL A 1 331 ? 3.017 -22.198 -20.559 1.00 81.19 331 VAL A C 1
ATOM 2541 O O . VAL A 1 331 ? 3.614 -22.243 -21.633 1.00 81.19 331 VAL A O 1
ATOM 2544 N N . ARG A 1 332 ? 2.359 -21.113 -20.154 1.00 74.06 332 ARG A N 1
ATOM 2545 C CA . ARG A 1 332 ? 2.391 -19.852 -20.890 1.00 74.06 332 ARG A CA 1
ATOM 2546 C C . ARG A 1 332 ? 3.829 -19.324 -20.911 1.00 74.06 332 ARG A C 1
ATOM 2548 O O . ARG A 1 332 ? 4.387 -19.042 -19.855 1.00 74.06 332 ARG A O 1
ATOM 2555 N N . SER A 1 333 ? 4.407 -19.199 -22.101 1.00 72.12 333 SER A N 1
ATOM 2556 C CA . SER A 1 333 ? 5.770 -18.691 -22.306 1.00 72.12 333 SER A CA 1
ATOM 2557 C C . SER A 1 333 ? 5.840 -17.164 -22.352 1.00 72.12 333 SER A C 1
ATOM 2559 O O . SER A 1 333 ? 6.854 -16.584 -21.983 1.00 72.12 333 SER A O 1
ATOM 2561 N N . ASP A 1 334 ? 4.749 -16.506 -22.748 1.00 75.88 334 ASP A N 1
ATOM 2562 C CA . ASP A 1 334 ? 4.613 -15.051 -22.695 1.00 75.88 334 ASP A CA 1
ATOM 2563 C C . ASP A 1 334 ? 4.210 -14.607 -21.280 1.00 75.88 334 ASP A C 1
ATOM 2565 O O . ASP A 1 334 ? 3.022 -14.529 -20.937 1.00 75.88 334 ASP A O 1
ATOM 2569 N N . ILE A 1 335 ? 5.225 -14.421 -20.433 1.00 81.75 335 ILE A N 1
ATOM 2570 C CA . ILE A 1 335 ? 5.095 -13.977 -19.045 1.00 81.75 335 ILE A CA 1
ATOM 2571 C C . ILE A 1 335 ? 5.464 -12.492 -18.994 1.00 81.75 335 ILE A C 1
ATOM 2573 O O . ILE A 1 335 ? 6.614 -12.160 -19.279 1.00 81.75 335 ILE A O 1
ATOM 2577 N N . PRO A 1 336 ? 4.551 -11.596 -18.576 1.00 88.25 336 PRO A N 1
ATOM 2578 C CA . PRO A 1 336 ? 4.884 -10.197 -18.337 1.00 88.25 336 PRO A CA 1
ATOM 2579 C C . PRO A 1 336 ? 5.915 -10.096 -17.205 1.00 88.25 336 PRO A C 1
ATOM 2581 O O . PRO A 1 336 ? 5.581 -10.173 -16.025 1.00 88.25 336 PRO A O 1
ATOM 2584 N N . VAL A 1 337 ? 7.193 -9.977 -17.554 1.00 92.69 337 VAL A N 1
ATOM 2585 C CA . VAL A 1 337 ? 8.314 -9.971 -16.610 1.00 92.69 337 VAL A CA 1
ATOM 2586 C C . VAL A 1 337 ? 9.338 -8.923 -17.009 1.00 92.69 337 VAL A C 1
ATOM 2588 O O . VAL A 1 337 ? 9.580 -8.686 -18.188 1.00 92.69 337 VAL A O 1
ATOM 2591 N N . GLY A 1 338 ? 9.957 -8.283 -16.023 1.00 95.00 338 GLY A N 1
ATOM 2592 C CA . GLY A 1 338 ? 11.076 -7.389 -16.290 1.00 95.00 338 GLY A CA 1
ATOM 2593 C C . GLY A 1 338 ? 11.970 -7.175 -15.083 1.00 95.00 338 GLY A C 1
ATOM 2594 O O . GLY A 1 338 ? 11.584 -7.419 -13.935 1.00 95.00 338 GLY A O 1
ATOM 2595 N N . VAL A 1 339 ? 13.171 -6.687 -15.369 1.00 97.12 339 VAL A N 1
ATOM 2596 C CA . VAL A 1 339 ? 14.147 -6.259 -14.373 1.00 97.12 339 VAL A CA 1
ATOM 2597 C C . VAL A 1 339 ? 14.103 -4.743 -14.278 1.00 97.12 339 VAL A C 1
ATOM 2599 O O . VAL A 1 339 ? 14.157 -4.028 -15.277 1.00 97.12 339 VAL A O 1
ATOM 2602 N N . TYR A 1 340 ? 13.993 -4.249 -13.053 1.00 97.06 340 TYR A N 1
ATOM 2603 C CA . TYR A 1 340 ? 13.808 -2.838 -12.772 1.00 97.06 340 TYR A CA 1
ATOM 2604 C C . TYR A 1 340 ? 14.701 -2.381 -11.631 1.00 97.06 340 TYR A C 1
ATOM 2606 O O . TYR A 1 340 ? 14.965 -3.128 -10.692 1.00 97.06 340 TYR A O 1
ATOM 2614 N N . SER A 1 341 ? 15.098 -1.118 -11.664 1.00 97.12 341 SER A N 1
ATOM 2615 C CA . SER A 1 341 ? 15.645 -0.440 -10.499 1.00 97.12 341 SER A CA 1
ATOM 2616 C C . SER A 1 341 ? 14.551 0.364 -9.800 1.00 97.12 341 SER A C 1
ATOM 2618 O O . SER A 1 341 ? 13.778 1.076 -10.442 1.00 97.12 341 SER A O 1
ATOM 2620 N N . VAL A 1 342 ? 14.479 0.247 -8.474 1.00 97.19 342 VAL A N 1
ATOM 2621 C CA . VAL A 1 342 ? 13.569 1.040 -7.641 1.00 97.19 342 VAL A CA 1
ATOM 2622 C C . VAL A 1 342 ? 14.007 2.500 -7.656 1.00 97.19 342 VAL A C 1
ATOM 2624 O O . VAL A 1 342 ? 15.134 2.797 -7.259 1.00 97.19 342 VAL A O 1
ATOM 2627 N N . ILE A 1 343 ? 13.108 3.390 -8.085 1.00 97.38 343 ILE A N 1
ATOM 2628 C CA . ILE A 1 343 ? 13.226 4.842 -7.895 1.00 97.38 343 ILE A CA 1
ATOM 2629 C C . ILE A 1 343 ? 12.758 5.190 -6.480 1.00 97.38 343 ILE A C 1
ATOM 2631 O O . ILE A 1 343 ? 13.465 5.874 -5.746 1.00 97.38 343 ILE A O 1
ATOM 2635 N N . ALA A 1 344 ? 11.570 4.712 -6.099 1.00 96.94 344 ALA A N 1
ATOM 2636 C CA . ALA A 1 344 ? 11.007 4.904 -4.769 1.00 96.94 344 ALA A CA 1
ATOM 2637 C C . ALA A 1 344 ? 9.965 3.825 -4.445 1.00 96.94 344 ALA A C 1
ATOM 2639 O O . ALA A 1 344 ? 9.167 3.457 -5.307 1.00 96.94 344 ALA A O 1
ATOM 2640 N N . ASP A 1 345 ? 9.944 3.384 -3.187 1.00 96.94 345 ASP A N 1
ATOM 2641 C CA . ASP A 1 345 ? 8.910 2.510 -2.632 1.00 96.94 345 ASP A CA 1
ATOM 2642 C C . ASP A 1 345 ? 8.166 3.222 -1.499 1.00 96.94 345 ASP A C 1
ATOM 2644 O O . ASP A 1 345 ? 8.765 3.864 -0.632 1.00 96.94 345 ASP A O 1
ATOM 2648 N N . PHE A 1 346 ? 6.849 3.053 -1.479 1.00 97.81 346 PHE A N 1
ATOM 2649 C CA . PHE A 1 346 ? 5.927 3.672 -0.541 1.00 97.81 346 PHE A CA 1
ATOM 2650 C C . PHE A 1 346 ? 4.954 2.651 0.030 1.00 97.81 346 PHE A C 1
ATOM 2652 O O . PHE A 1 346 ? 4.616 1.639 -0.590 1.00 97.81 346 PHE A O 1
ATOM 2659 N N . GLY A 1 347 ? 4.454 2.965 1.222 1.00 96.81 347 GLY A N 1
ATOM 2660 C CA . GLY A 1 347 ? 3.498 2.112 1.915 1.00 96.81 347 GLY A CA 1
ATOM 2661 C C . GLY A 1 347 ? 4.062 0.714 2.174 1.00 96.81 347 GLY A C 1
ATOM 2662 O O . GLY A 1 347 ? 5.233 0.575 2.530 1.00 96.81 347 GLY A O 1
ATOM 2663 N N . GLN A 1 348 ? 3.238 -0.305 1.949 1.00 95.56 348 GLN A N 1
ATOM 2664 C CA . GLN A 1 348 ? 3.592 -1.708 2.169 1.00 95.56 348 GLN A CA 1
ATOM 2665 C C . GLN A 1 348 ? 4.702 -2.233 1.235 1.00 95.56 348 GLN A C 1
ATOM 2667 O O . GLN A 1 348 ? 5.311 -3.255 1.527 1.00 95.56 348 GLN A O 1
ATOM 2672 N N . ALA A 1 349 ? 5.019 -1.530 0.139 1.00 93.62 349 ALA A N 1
ATOM 2673 C CA . ALA A 1 349 ? 6.132 -1.908 -0.738 1.00 93.62 349 ALA A CA 1
ATOM 2674 C C . ALA A 1 349 ? 7.514 -1.648 -0.108 1.00 93.62 349 ALA A C 1
ATOM 2676 O O . ALA A 1 349 ? 8.516 -2.197 -0.566 1.00 93.62 349 ALA A O 1
ATOM 2677 N N . ARG A 1 350 ? 7.597 -0.820 0.946 1.00 89.38 350 ARG A N 1
ATOM 2678 C CA . ARG A 1 350 ? 8.863 -0.553 1.641 1.00 89.38 350 ARG A CA 1
ATOM 2679 C C . ARG A 1 350 ? 9.323 -1.799 2.394 1.00 89.38 350 ARG A C 1
ATOM 2681 O O . ARG A 1 350 ? 8.609 -2.302 3.251 1.00 89.38 350 ARG A O 1
ATOM 2688 N N . GLY A 1 351 ? 10.557 -2.226 2.145 1.00 79.12 351 GLY A N 1
ATOM 2689 C CA . GLY A 1 351 ? 11.159 -3.343 2.885 1.00 79.12 351 GLY A CA 1
ATOM 2690 C C . GLY A 1 351 ? 12.219 -4.128 2.122 1.00 79.12 351 GLY A C 1
ATOM 2691 O O . GLY A 1 351 ? 12.402 -5.303 2.409 1.00 79.12 351 GLY A O 1
ATOM 2692 N N . ALA A 1 352 ? 12.881 -3.505 1.139 1.00 80.06 352 ALA A N 1
ATOM 2693 C CA . ALA A 1 352 ? 13.845 -4.168 0.258 1.00 80.06 352 ALA A CA 1
ATOM 2694 C C . ALA A 1 352 ? 13.279 -5.436 -0.423 1.00 80.06 352 ALA A C 1
ATOM 2696 O O . ALA A 1 352 ? 13.983 -6.431 -0.586 1.00 80.06 352 ALA A O 1
ATOM 2697 N N . ASN A 1 353 ? 12.001 -5.406 -0.823 1.00 86.38 353 ASN A N 1
ATOM 2698 C CA . ASN A 1 353 ? 11.402 -6.514 -1.559 1.00 86.38 353 ASN A CA 1
ATOM 2699 C C . ASN A 1 353 ? 12.173 -6.751 -2.870 1.00 86.38 353 ASN A C 1
ATOM 2701 O O . ASN A 1 353 ? 12.425 -5.820 -3.632 1.00 86.38 353 ASN A O 1
ATOM 2705 N N . THR A 1 354 ? 12.550 -7.997 -3.139 1.00 91.31 354 THR A N 1
ATOM 2706 C CA . THR A 1 354 ? 13.340 -8.374 -4.312 1.00 91.31 354 THR A CA 1
ATOM 2707 C C . THR A 1 354 ? 12.494 -8.575 -5.565 1.00 91.31 354 THR A C 1
ATOM 2709 O O . THR A 1 354 ? 13.013 -8.416 -6.672 1.00 91.31 354 THR A O 1
ATOM 2712 N N . ALA A 1 355 ? 11.203 -8.890 -5.424 1.00 93.62 355 ALA A N 1
ATOM 2713 C CA . ALA A 1 355 ? 10.293 -9.059 -6.550 1.00 93.62 355 ALA A CA 1
ATOM 2714 C C . ALA A 1 355 ? 8.820 -8.846 -6.167 1.00 93.62 355 ALA A C 1
ATOM 2716 O O . ALA A 1 355 ? 8.383 -9.186 -5.072 1.00 93.62 355 ALA A O 1
ATOM 2717 N N . THR A 1 356 ? 8.024 -8.349 -7.111 1.00 93.62 356 THR A N 1
ATOM 2718 C CA . THR A 1 356 ? 6.554 -8.321 -7.002 1.00 93.62 356 THR A CA 1
ATOM 2719 C C . THR A 1 356 ? 5.958 -9.308 -7.996 1.00 93.62 356 THR A C 1
ATOM 2721 O O . THR A 1 356 ? 6.404 -9.326 -9.143 1.00 93.62 356 THR A O 1
ATOM 2724 N N . ILE A 1 357 ? 4.928 -10.061 -7.593 1.00 94.75 357 ILE A N 1
ATOM 2725 C CA . ILE A 1 357 ? 4.124 -10.911 -8.482 1.00 94.75 357 ILE A CA 1
ATOM 2726 C C . ILE A 1 357 ? 2.642 -10.610 -8.235 1.00 94.75 357 ILE A C 1
ATOM 2728 O O . ILE A 1 357 ? 2.103 -11.013 -7.211 1.00 94.75 357 ILE A O 1
ATOM 2732 N N . LEU A 1 358 ? 1.982 -9.904 -9.154 1.00 95.06 358 LEU A N 1
ATOM 2733 C CA . LEU A 1 358 ? 0.615 -9.392 -8.958 1.00 95.06 358 LEU A CA 1
ATOM 2734 C C . LEU A 1 358 ? -0.225 -9.448 -10.247 1.00 95.06 358 LEU A C 1
ATOM 2736 O O . LEU A 1 358 ? 0.359 -9.527 -11.330 1.00 95.06 358 LEU A O 1
ATOM 2740 N N . PRO A 1 359 ? -1.571 -9.395 -10.163 1.00 94.62 359 PRO A N 1
ATOM 2741 C CA . PRO A 1 359 ? -2.397 -9.240 -8.954 1.00 94.62 359 PRO A CA 1
ATOM 2742 C C . PRO A 1 359 ? -2.571 -10.528 -8.130 1.00 94.62 359 PRO A C 1
ATOM 2744 O O . PRO A 1 359 ? -2.370 -11.646 -8.617 1.00 94.62 359 PRO A O 1
ATOM 2747 N N . ASN A 1 360 ? -2.9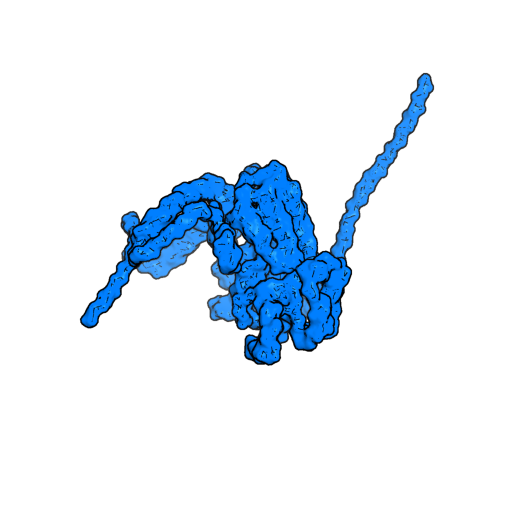63 -10.357 -6.862 1.00 92.81 360 ASN A N 1
ATOM 2748 C CA . ASN A 1 360 ? -3.254 -11.455 -5.931 1.00 92.81 360 ASN A CA 1
ATOM 2749 C C . ASN A 1 360 ? -4.610 -12.123 -6.203 1.00 92.81 360 ASN A C 1
ATOM 2751 O O . ASN A 1 360 ? -4.744 -13.325 -5.962 1.00 92.81 360 ASN A O 1
ATOM 2755 N N . ASP A 1 361 ? -5.578 -11.374 -6.742 1.00 92.62 361 ASP A N 1
ATOM 2756 C CA . ASP A 1 361 ? -6.916 -11.874 -7.057 1.00 92.62 361 ASP A CA 1
ATOM 2757 C C . ASP A 1 361 ? -6.854 -13.065 -8.030 1.00 92.62 361 ASP A C 1
ATOM 2759 O O . ASP A 1 361 ? -6.263 -12.993 -9.111 1.00 92.62 361 ASP A O 1
ATOM 2763 N N . ALA A 1 362 ? -7.452 -14.190 -7.631 1.00 91.06 362 ALA A N 1
ATOM 2764 C CA . ALA A 1 362 ? -7.367 -15.442 -8.375 1.00 91.06 362 ALA A CA 1
ATOM 2765 C C . ALA A 1 362 ? -8.165 -15.426 -9.688 1.00 91.06 362 ALA A C 1
ATOM 2767 O O . ALA A 1 362 ? -7.792 -16.129 -10.631 1.00 91.06 362 ALA A O 1
ATOM 2768 N N . TYR A 1 363 ? -9.258 -14.662 -9.752 1.00 91.25 363 TYR A N 1
ATOM 2769 C CA . TYR A 1 363 ? -10.057 -14.508 -10.961 1.00 91.25 363 TYR A CA 1
ATOM 2770 C C . TYR A 1 363 ? -9.294 -13.661 -11.984 1.00 91.25 363 TYR A C 1
ATOM 2772 O O . TYR A 1 363 ? -9.073 -14.120 -13.107 1.00 91.25 363 TYR A O 1
ATOM 2780 N N . LEU A 1 364 ? -8.769 -12.505 -11.565 1.00 92.12 364 LEU A N 1
ATOM 2781 C CA . LEU A 1 364 ? -7.969 -11.632 -12.430 1.00 92.12 364 LEU A CA 1
ATOM 2782 C C . LEU A 1 364 ? -6.679 -12.314 -12.894 1.00 92.12 364 LEU A C 1
ATOM 2784 O O . LEU A 1 364 ? -6.350 -12.281 -14.081 1.00 92.12 364 LEU A O 1
ATOM 2788 N N . ALA A 1 365 ? -5.981 -13.009 -11.991 1.00 90.44 365 ALA A N 1
ATOM 2789 C CA . ALA A 1 365 ? -4.768 -13.746 -12.330 1.00 90.44 365 ALA A CA 1
ATOM 2790 C C . ALA A 1 365 ? -5.028 -14.881 -13.333 1.00 90.44 365 ALA A C 1
ATOM 2792 O O . ALA A 1 365 ? -4.178 -15.163 -14.177 1.00 90.44 365 ALA A O 1
ATOM 2793 N N . ARG A 1 366 ? -6.198 -15.531 -13.267 1.00 89.56 366 ARG A N 1
ATOM 2794 C CA . ARG A 1 366 ? -6.599 -16.556 -14.241 1.00 89.56 366 ARG A CA 1
ATOM 2795 C C . ARG A 1 366 ? -6.955 -15.946 -15.595 1.00 89.56 366 ARG A C 1
ATOM 2797 O O . ARG A 1 366 ? -6.640 -16.546 -16.617 1.00 89.56 366 ARG A O 1
ATOM 2804 N N . GLN A 1 367 ? -7.627 -14.797 -15.597 1.00 91.31 367 GLN A N 1
ATOM 2805 C CA . GLN A 1 367 ? -8.119 -14.160 -16.815 1.00 91.31 367 GLN A CA 1
ATOM 2806 C C . GLN A 1 367 ? -7.014 -13.441 -17.593 1.00 91.31 367 GLN A C 1
ATOM 2808 O O . GLN A 1 367 ? -6.923 -13.589 -18.809 1.00 91.31 367 GLN A O 1
ATOM 2813 N N . TYR A 1 368 ? -6.168 -12.676 -16.905 1.00 91.56 368 TYR A N 1
ATOM 2814 C CA . TYR A 1 368 ? -5.177 -11.803 -17.537 1.00 91.56 368 TYR A CA 1
ATOM 2815 C C . TYR A 1 368 ? -3.743 -12.330 -17.377 1.00 91.56 368 TYR A C 1
ATOM 2817 O O . TYR A 1 368 ? -2.903 -12.145 -18.262 1.00 91.56 368 TYR A O 1
ATOM 2825 N N . GLY A 1 369 ? -3.472 -13.061 -16.294 1.00 91.19 369 GLY A N 1
ATOM 2826 C CA . GLY A 1 369 ? -2.133 -13.478 -15.881 1.00 91.19 369 GLY A CA 1
ATOM 2827 C C . GLY A 1 369 ? -1.614 -12.638 -14.716 1.00 91.19 369 GLY A C 1
ATOM 2828 O O . GLY A 1 369 ? -2.367 -11.935 -14.046 1.00 91.19 369 GLY A O 1
ATOM 2829 N N . ARG A 1 370 ? -0.305 -12.708 -14.474 1.00 92.81 370 ARG A N 1
ATOM 2830 C CA . ARG A 1 370 ? 0.385 -11.876 -13.484 1.00 92.81 370 ARG A CA 1
ATOM 2831 C C . ARG A 1 370 ? 1.594 -11.210 -14.118 1.00 92.81 370 ARG A C 1
ATOM 2833 O O . ARG A 1 370 ? 2.196 -11.780 -15.023 1.00 92.81 370 ARG A O 1
ATOM 2840 N N . THR A 1 371 ? 1.952 -10.043 -13.604 1.00 94.69 371 THR A N 1
ATOM 2841 C CA . THR A 1 371 ? 3.213 -9.378 -13.920 1.00 94.69 371 THR A CA 1
ATOM 2842 C C . THR A 1 371 ? 4.248 -9.649 -12.834 1.00 94.69 371 THR A C 1
ATOM 2844 O O . THR A 1 371 ? 3.911 -9.706 -11.647 1.00 94.69 371 THR A O 1
ATOM 2847 N N . ILE A 1 372 ? 5.500 -9.844 -13.243 1.00 94.81 372 ILE A N 1
ATOM 2848 C CA . ILE A 1 372 ? 6.643 -10.113 -12.373 1.00 94.81 372 ILE A CA 1
ATOM 2849 C C . ILE A 1 372 ? 7.644 -8.968 -12.510 1.00 94.81 372 ILE A C 1
ATOM 2851 O O . ILE A 1 372 ? 8.221 -8.728 -13.570 1.00 94.81 372 ILE A O 1
ATOM 2855 N N . LEU A 1 373 ? 7.885 -8.262 -11.413 1.00 96.19 373 LEU A N 1
ATOM 2856 C CA . LEU A 1 373 ? 8.766 -7.102 -11.390 1.00 96.19 373 LEU A CA 1
ATOM 2857 C C . LEU A 1 373 ? 9.972 -7.388 -10.496 1.00 96.19 373 LEU A C 1
ATOM 2859 O O . LEU A 1 373 ? 9.868 -7.300 -9.273 1.00 96.19 373 LEU A O 1
ATOM 2863 N N . MET A 1 374 ? 11.119 -7.704 -11.089 1.00 96.94 374 MET A N 1
ATOM 2864 C CA . MET A 1 374 ? 12.358 -7.997 -10.361 1.00 96.94 374 MET A CA 1
ATOM 2865 C C . MET A 1 374 ? 13.079 -6.696 -9.985 1.00 96.94 374 MET A C 1
ATOM 2867 O O . MET A 1 374 ? 13.256 -5.827 -10.838 1.00 96.94 374 MET A O 1
ATOM 2871 N N . ARG A 1 375 ? 13.520 -6.541 -8.730 1.00 95.94 375 ARG A N 1
ATOM 2872 C CA . ARG A 1 375 ? 14.221 -5.338 -8.241 1.00 95.94 375 ARG A CA 1
ATOM 2873 C C . ARG A 1 375 ? 15.738 -5.498 -8.343 1.00 95.94 375 ARG A C 1
ATOM 2875 O O . ARG A 1 375 ? 16.404 -5.892 -7.389 1.00 95.94 375 ARG A O 1
ATOM 2882 N N . GLY A 1 376 ? 16.294 -5.183 -9.509 1.00 94.31 376 GLY A N 1
ATOM 2883 C CA . GLY A 1 376 ? 17.713 -5.333 -9.831 1.00 94.31 376 GLY A CA 1
ATOM 2884 C C . GLY A 1 376 ? 18.647 -4.587 -8.876 1.00 94.31 376 GLY A C 1
ATOM 2885 O O . GLY A 1 376 ? 19.606 -5.177 -8.392 1.00 94.31 376 GLY A O 1
ATOM 2886 N N . ASN A 1 377 ? 18.351 -3.329 -8.533 1.00 93.50 377 ASN A N 1
ATOM 2887 C CA . ASN A 1 377 ? 19.189 -2.540 -7.615 1.00 93.50 377 ASN A CA 1
ATOM 2888 C C . ASN A 1 377 ? 19.095 -2.965 -6.134 1.00 93.50 377 ASN A C 1
ATOM 2890 O O . ASN A 1 377 ? 19.861 -2.468 -5.312 1.00 93.50 377 ASN A O 1
ATOM 2894 N N . ILE A 1 378 ? 18.205 -3.904 -5.801 1.00 92.12 378 ILE A N 1
ATOM 2895 C CA . ILE A 1 378 ? 18.184 -4.600 -4.509 1.00 92.12 378 ILE A CA 1
ATOM 2896 C C . ILE A 1 378 ? 18.907 -5.944 -4.647 1.00 92.12 378 ILE A C 1
ATOM 2898 O O . ILE A 1 378 ? 19.879 -6.190 -3.942 1.00 92.12 378 ILE A O 1
ATOM 2902 N N . LEU A 1 379 ? 18.475 -6.780 -5.598 1.00 91.06 379 LEU A N 1
ATOM 2903 C CA . LEU A 1 379 ? 19.002 -8.129 -5.838 1.00 91.06 379 LEU A CA 1
ATOM 2904 C C . LEU A 1 379 ? 20.508 -8.163 -6.118 1.00 91.06 379 LEU A C 1
ATOM 2906 O O . LEU A 1 379 ? 21.183 -9.116 -5.744 1.00 91.06 379 LEU A O 1
ATOM 2910 N N . LEU A 1 380 ? 21.020 -7.139 -6.797 1.00 90.12 380 LEU A N 1
ATOM 2911 C CA . LEU A 1 380 ? 22.405 -7.064 -7.264 1.00 90.12 380 LEU A CA 1
ATOM 2912 C C . LEU A 1 380 ? 23.226 -6.050 -6.462 1.00 90.12 380 LEU A C 1
ATOM 2914 O O . LEU A 1 380 ? 24.293 -5.626 -6.897 1.00 90.12 380 LEU A O 1
ATOM 2918 N N . SER A 1 381 ? 22.722 -5.639 -5.298 1.00 89.62 381 SER A N 1
ATOM 2919 C CA . SER A 1 381 ? 23.454 -4.772 -4.385 1.00 89.62 381 SER A CA 1
ATOM 2920 C C . SER A 1 381 ? 24.650 -5.527 -3.801 1.00 89.62 381 SER A C 1
ATOM 2922 O O . SER A 1 381 ? 24.494 -6.410 -2.957 1.00 89.62 381 SER A O 1
ATOM 2924 N N . GLU A 1 382 ? 25.857 -5.154 -4.232 1.00 87.56 382 GLU A N 1
ATOM 2925 C CA . GLU A 1 382 ? 27.109 -5.714 -3.705 1.00 87.56 382 GLU A CA 1
ATOM 2926 C C . GLU A 1 382 ? 27.225 -5.510 -2.193 1.00 87.56 382 GLU A C 1
ATOM 2928 O O . GLU A 1 382 ? 27.694 -6.394 -1.480 1.00 87.56 382 GLU A O 1
ATOM 2933 N N . GLU A 1 383 ? 26.749 -4.367 -1.696 1.00 86.12 383 GLU A N 1
ATOM 2934 C CA . GLU A 1 383 ? 26.771 -4.027 -0.277 1.00 86.12 383 GLU A CA 1
ATOM 2935 C C . GLU A 1 383 ? 25.898 -4.987 0.554 1.00 86.12 383 GLU A C 1
ATOM 2937 O O . GLU A 1 383 ? 26.372 -5.548 1.546 1.00 86.12 383 GLU A O 1
ATOM 2942 N N . GLN A 1 384 ? 24.657 -5.246 0.118 1.00 83.81 384 GLN A N 1
ATOM 2943 C CA . GLN A 1 384 ? 23.765 -6.219 0.768 1.00 83.81 384 GLN A CA 1
ATOM 2944 C C . GLN A 1 384 ? 24.319 -7.641 0.698 1.00 83.81 384 GLN A C 1
ATOM 2946 O O . GLN A 1 384 ? 24.258 -8.397 1.675 1.00 83.81 384 GLN A O 1
ATOM 2951 N N . PHE A 1 385 ? 24.859 -8.017 -0.464 1.00 85.75 385 PHE A N 1
ATOM 2952 C CA . PHE A 1 385 ? 25.430 -9.341 -0.663 1.00 85.75 385 PHE A CA 1
ATOM 2953 C C . PHE A 1 385 ? 26.650 -9.554 0.239 1.00 85.75 385 PHE A C 1
ATOM 2955 O O . PHE A 1 385 ? 26.747 -10.584 0.904 1.00 85.75 385 PHE A O 1
ATOM 2962 N N . ALA A 1 386 ? 27.551 -8.572 0.319 1.00 85.88 386 ALA A N 1
ATOM 2963 C CA . ALA A 1 386 ? 28.729 -8.619 1.176 1.00 85.88 386 ALA A CA 1
ATOM 2964 C C . ALA A 1 386 ? 28.360 -8.733 2.661 1.00 85.88 386 ALA A C 1
ATOM 2966 O O . ALA A 1 386 ? 28.985 -9.514 3.380 1.00 85.88 386 ALA A O 1
ATOM 2967 N N . GLU A 1 387 ? 27.338 -8.010 3.128 1.00 83.12 387 GLU A N 1
ATOM 2968 C CA . GLU A 1 387 ? 26.856 -8.127 4.508 1.00 83.12 387 GLU A CA 1
ATOM 2969 C C . GLU A 1 387 ? 26.287 -9.517 4.801 1.00 83.12 387 GLU A C 1
ATOM 2971 O O . GLU A 1 387 ? 26.732 -10.197 5.729 1.00 83.12 387 GLU A O 1
ATOM 2976 N N . THR A 1 388 ? 25.376 -9.989 3.950 1.00 82.06 388 THR A N 1
ATOM 2977 C CA . THR A 1 388 ? 24.770 -11.322 4.083 1.00 82.06 388 THR A CA 1
ATOM 2978 C C . THR A 1 388 ? 25.837 -12.418 4.049 1.00 82.06 388 THR A C 1
ATOM 2980 O O . THR A 1 388 ? 25.813 -13.352 4.853 1.00 82.06 388 THR A O 1
ATOM 2983 N N . HIS A 1 389 ? 26.825 -12.280 3.163 1.00 84.62 389 HIS A N 1
ATOM 2984 C CA . HIS A 1 389 ? 27.949 -13.200 3.062 1.00 84.62 389 HIS A CA 1
ATOM 2985 C C . HIS A 1 389 ? 28.841 -13.170 4.311 1.00 84.62 389 HIS A C 1
ATOM 2987 O O . HIS A 1 389 ? 29.260 -14.230 4.770 1.00 84.62 389 HIS A O 1
ATOM 2993 N N . ARG A 1 390 ? 29.118 -11.998 4.903 1.00 84.19 390 ARG A N 1
ATOM 2994 C CA . ARG A 1 390 ? 29.867 -11.900 6.172 1.00 84.19 390 ARG A CA 1
ATOM 2995 C C . ARG A 1 390 ? 29.141 -12.614 7.308 1.00 84.19 390 ARG A C 1
ATOM 2997 O O . ARG A 1 390 ? 29.765 -13.403 8.019 1.00 84.19 390 ARG A O 1
ATOM 3004 N N . ALA A 1 391 ? 27.836 -12.383 7.448 1.00 83.25 391 ALA A N 1
ATOM 3005 C CA . ALA A 1 391 ? 27.021 -13.052 8.455 1.00 83.25 391 ALA A CA 1
ATOM 3006 C C . ALA A 1 391 ? 27.031 -14.577 8.253 1.00 83.25 391 ALA A C 1
ATOM 3008 O O . ALA A 1 391 ? 27.337 -15.319 9.187 1.00 83.25 391 ALA A O 1
ATOM 3009 N N . PHE A 1 392 ? 26.815 -15.048 7.021 1.00 85.81 392 PHE A N 1
ATOM 3010 C CA . PHE A 1 392 ? 26.905 -16.469 6.679 1.00 85.81 392 PHE A CA 1
ATOM 3011 C C . PHE A 1 392 ? 28.287 -17.049 7.013 1.00 85.81 392 PHE A C 1
ATOM 3013 O O . PHE A 1 392 ? 28.384 -18.045 7.724 1.00 85.81 392 PHE A O 1
ATOM 3020 N N . ALA A 1 393 ? 29.366 -16.392 6.585 1.00 84.69 393 ALA A N 1
ATOM 3021 C CA . ALA A 1 393 ? 30.732 -16.841 6.839 1.00 84.69 393 ALA A CA 1
ATOM 3022 C C . ALA A 1 393 ? 31.073 -16.916 8.337 1.00 84.69 393 ALA A C 1
ATOM 3024 O O . ALA A 1 393 ? 31.822 -17.801 8.739 1.00 84.69 393 ALA A O 1
ATOM 3025 N N . SER A 1 394 ? 30.511 -16.036 9.174 1.00 84.00 394 SER A N 1
ATOM 3026 C CA . SER A 1 394 ? 30.701 -16.100 10.632 1.00 84.00 394 SER A CA 1
ATOM 3027 C C . SER A 1 394 ? 29.970 -17.266 11.309 1.00 84.00 394 SER A C 1
ATOM 3029 O O . SER A 1 394 ? 30.395 -17.720 12.370 1.00 84.00 394 SER A O 1
ATOM 3031 N N . ALA A 1 395 ? 28.886 -17.755 10.703 1.00 85.81 395 ALA A N 1
ATOM 3032 C CA . ALA A 1 395 ? 28.057 -18.830 11.242 1.00 85.81 395 ALA A CA 1
ATOM 3033 C C . ALA A 1 395 ? 28.458 -20.218 10.711 1.00 85.81 395 ALA A C 1
ATOM 3035 O O . ALA A 1 395 ? 28.084 -21.240 11.288 1.00 85.81 395 ALA A O 1
ATOM 3036 N N . VAL A 1 396 ? 29.212 -20.268 9.610 1.00 85.62 396 VAL A N 1
ATOM 3037 C CA . VAL A 1 396 ? 29.604 -21.506 8.933 1.00 85.62 396 VAL A CA 1
ATOM 3038 C C . VAL A 1 396 ? 30.970 -21.979 9.417 1.00 85.62 396 VAL A C 1
ATOM 3040 O O . VAL A 1 396 ? 31.952 -21.240 9.420 1.00 85.62 396 VAL A O 1
ATOM 3043 N N . ILE A 1 397 ? 31.058 -23.257 9.793 1.00 81.50 397 ILE A N 1
ATOM 3044 C CA . ILE A 1 397 ? 32.328 -23.863 10.203 1.00 81.50 397 ILE A CA 1
ATOM 3045 C C . ILE A 1 397 ? 33.334 -23.878 9.035 1.00 81.50 397 ILE A C 1
ATOM 3047 O O . ILE A 1 397 ? 32.936 -24.108 7.890 1.00 81.50 397 ILE A O 1
ATOM 3051 N N . PRO A 1 398 ? 34.652 -23.749 9.284 1.00 79.06 398 PRO A N 1
ATOM 3052 C CA . PRO A 1 398 ? 35.659 -23.668 8.218 1.00 79.06 398 PRO A CA 1
ATOM 3053 C C . PRO A 1 398 ? 35.613 -24.815 7.194 1.00 79.06 398 PRO A C 1
ATOM 3055 O O . PRO A 1 398 ? 35.890 -24.612 6.014 1.00 79.06 398 PRO A O 1
ATOM 3058 N N . ALA A 1 399 ? 35.221 -26.022 7.623 1.00 79.56 399 ALA A N 1
ATOM 3059 C CA . ALA A 1 399 ? 35.082 -27.192 6.752 1.00 79.56 399 ALA A CA 1
ATOM 3060 C C . ALA A 1 399 ? 33.973 -27.048 5.688 1.00 79.56 399 ALA A C 1
ATOM 3062 O O . ALA A 1 399 ? 34.039 -27.702 4.649 1.00 79.56 399 ALA A O 1
ATOM 3063 N N . GLN A 1 400 ? 32.980 -26.192 5.937 1.00 74.19 400 GLN A N 1
ATOM 3064 C CA . GLN A 1 400 ? 31.840 -25.916 5.056 1.00 74.19 400 GLN A CA 1
ATOM 3065 C C . GLN A 1 400 ? 31.928 -24.533 4.385 1.00 74.19 400 GLN A C 1
ATOM 3067 O O . GLN A 1 400 ? 31.088 -24.203 3.558 1.00 74.19 400 GLN A O 1
ATOM 3072 N N . ALA A 1 401 ? 32.965 -23.745 4.687 1.00 68.56 401 ALA A N 1
ATOM 3073 C CA . ALA A 1 401 ? 33.160 -22.393 4.157 1.00 68.56 401 ALA A CA 1
ATOM 3074 C C . ALA A 1 401 ? 33.665 -22.352 2.699 1.00 68.56 401 ALA A C 1
ATOM 3076 O O . ALA A 1 401 ? 33.836 -21.275 2.131 1.00 68.56 401 ALA A O 1
ATOM 3077 N N . LYS A 1 402 ? 33.940 -23.508 2.075 1.00 61.97 402 LYS A N 1
ATOM 3078 C CA . LYS A 1 402 ? 34.311 -23.552 0.655 1.00 61.97 402 LYS A CA 1
ATOM 3079 C C . LYS A 1 402 ? 33.047 -23.460 -0.198 1.00 61.97 402 LYS A C 1
ATOM 3081 O O . LYS A 1 402 ? 32.133 -24.252 0.036 1.00 61.97 402 LYS A O 1
ATOM 3086 N N . PRO A 1 403 ? 33.006 -22.587 -1.220 1.00 52.97 403 PRO A N 1
ATOM 3087 C CA . PRO A 1 403 ? 31.928 -22.645 -2.193 1.00 52.97 403 PRO A CA 1
ATOM 3088 C C . PRO A 1 403 ? 31.904 -24.057 -2.798 1.00 52.97 403 PRO A C 1
ATOM 3090 O O . PRO A 1 403 ? 32.978 -24.620 -3.064 1.00 52.97 403 PRO A O 1
ATOM 3093 N N . PRO A 1 404 ? 30.721 -24.671 -2.985 1.00 49.59 404 PRO A N 1
ATOM 3094 C CA . PRO A 1 404 ? 30.636 -25.941 -3.686 1.00 49.59 404 PRO A CA 1
ATOM 3095 C C . PRO A 1 404 ? 31.350 -25.791 -5.032 1.00 49.59 404 PRO A C 1
ATOM 3097 O O . PRO A 1 404 ? 31.136 -24.819 -5.758 1.00 49.59 404 PRO A O 1
ATOM 3100 N N . LYS A 1 405 ? 32.256 -26.727 -5.344 1.00 42.81 405 LYS A N 1
ATOM 3101 C CA . LYS A 1 405 ? 32.887 -26.788 -6.665 1.00 42.81 405 LYS A CA 1
ATOM 3102 C C . LYS A 1 405 ? 31.757 -26.889 -7.693 1.00 42.81 405 LYS A C 1
ATOM 3104 O O . LYS A 1 405 ? 31.038 -27.875 -7.661 1.00 42.81 405 LYS A O 1
ATOM 3109 N N . ALA A 1 406 ? 31.599 -25.838 -8.498 1.00 39.69 406 ALA A N 1
ATOM 3110 C CA . ALA A 1 406 ? 30.750 -25.686 -9.681 1.00 39.69 406 ALA A CA 1
ATOM 3111 C C . ALA A 1 406 ? 29.624 -26.725 -9.895 1.00 39.69 406 ALA A C 1
ATOM 3113 O O . ALA A 1 406 ? 29.884 -27.884 -10.207 1.00 39.69 406 ALA A O 1
ATOM 3114 N N . GLY A 1 407 ? 28.377 -26.240 -9.872 1.00 41.09 407 GLY A N 1
ATOM 3115 C CA . GLY A 1 407 ? 27.225 -26.915 -10.475 1.00 41.09 407 GLY A CA 1
ATOM 3116 C C . GLY A 1 407 ? 26.467 -27.855 -9.542 1.00 41.09 407 GLY A C 1
ATOM 3117 O O . GLY A 1 407 ? 26.603 -29.069 -9.636 1.00 41.09 407 GLY A O 1
ATOM 3118 N N . PHE A 1 408 ? 25.588 -27.304 -8.701 1.00 33.84 408 PHE A N 1
ATOM 3119 C CA . PHE A 1 408 ? 24.454 -28.080 -8.204 1.00 33.84 408 PHE A CA 1
ATOM 3120 C C . PHE A 1 408 ? 23.250 -27.844 -9.114 1.00 33.84 408 PHE A C 1
ATOM 3122 O O . PHE A 1 408 ? 22.619 -26.792 -9.080 1.00 33.84 408 PHE A O 1
ATOM 3129 N N . ILE A 1 409 ? 22.913 -28.876 -9.887 1.00 35.12 409 ILE A N 1
ATOM 3130 C CA . ILE A 1 409 ? 21.515 -29.201 -10.161 1.00 35.12 409 ILE A CA 1
ATOM 3131 C C . ILE A 1 409 ? 20.912 -29.543 -8.796 1.00 35.12 409 ILE A C 1
ATOM 3133 O O . ILE A 1 409 ? 21.394 -30.454 -8.117 1.00 35.12 409 ILE A O 1
ATOM 3137 N N . VAL A 1 410 ? 19.884 -28.811 -8.367 1.00 30.42 410 VAL A N 1
ATOM 3138 C CA . VAL A 1 410 ? 19.084 -29.189 -7.196 1.00 30.42 410 VAL A CA 1
ATOM 3139 C C . VAL A 1 410 ? 18.289 -30.438 -7.575 1.00 30.42 410 VAL A C 1
ATOM 3141 O O . VAL A 1 410 ? 17.157 -30.372 -8.038 1.00 30.42 410 VAL A O 1
ATOM 3144 N N . CYS A 1 411 ? 18.909 -31.605 -7.423 1.00 28.28 411 CYS A N 1
ATOM 3145 C CA . CYS A 1 411 ? 18.213 -32.879 -7.469 1.00 28.28 411 CYS A CA 1
ATOM 3146 C C . CYS A 1 411 ? 17.550 -33.069 -6.099 1.00 28.28 411 CYS A C 1
ATOM 3148 O O . CYS A 1 411 ? 18.209 -33.436 -5.123 1.00 28.28 411 CYS A O 1
ATOM 3150 N N . CYS A 1 412 ? 16.253 -32.776 -6.005 1.00 31.92 412 CYS A N 1
ATOM 3151 C CA . CYS A 1 412 ? 15.446 -33.126 -4.840 1.00 31.92 412 CYS A CA 1
ATOM 3152 C C . CYS A 1 412 ? 15.248 -34.652 -4.836 1.00 31.92 412 CYS A C 1
ATOM 3154 O O . CYS A 1 412 ? 14.261 -35.182 -5.337 1.00 31.92 412 CYS A O 1
ATOM 3156 N N . GLY A 1 413 ? 16.253 -35.384 -4.355 1.00 28.69 413 GLY A N 1
ATOM 3157 C CA . GLY A 1 413 ? 16.181 -36.831 -4.208 1.00 28.69 413 GLY A CA 1
ATOM 3158 C C . GLY A 1 413 ? 15.288 -37.193 -3.028 1.00 28.69 413 GLY A C 1
ATOM 3159 O O . GLY A 1 413 ? 15.732 -37.132 -1.881 1.00 28.69 413 GLY A O 1
ATOM 3160 N N . MET A 1 414 ? 14.047 -37.605 -3.303 1.00 32.72 414 MET A N 1
ATOM 3161 C CA . MET A 1 414 ? 13.233 -38.345 -2.340 1.00 32.72 414 MET A CA 1
ATOM 3162 C C . MET A 1 414 ? 13.989 -39.616 -1.947 1.00 32.72 414 MET A C 1
ATOM 3164 O O . MET A 1 414 ? 14.109 -40.556 -2.733 1.00 32.72 414 MET A O 1
ATOM 3168 N N . ARG A 1 415 ? 14.497 -39.673 -0.714 1.00 28.45 415 ARG A N 1
ATOM 3169 C CA . ARG A 1 415 ? 14.834 -40.962 -0.111 1.00 28.45 415 ARG A CA 1
ATOM 3170 C C . ARG A 1 415 ? 13.525 -41.643 0.260 1.00 28.45 415 ARG A C 1
ATOM 3172 O O . ARG A 1 415 ? 12.901 -41.292 1.254 1.00 28.45 415 ARG A O 1
ATOM 3179 N N . SER A 1 416 ? 13.131 -42.616 -0.556 1.00 32.25 416 SER A N 1
ATOM 3180 C CA . SER A 1 416 ? 12.182 -43.648 -0.157 1.00 32.25 416 SER A CA 1
ATOM 3181 C C . SER A 1 416 ? 12.777 -44.390 1.040 1.00 32.25 416 SER A C 1
ATOM 3183 O O . SER A 1 416 ? 13.774 -45.102 0.903 1.00 32.25 416 SER A O 1
ATOM 3185 N N . ALA A 1 417 ? 12.198 -44.193 2.222 1.00 31.64 417 ALA A N 1
ATOM 3186 C CA . ALA A 1 417 ? 12.412 -45.101 3.335 1.00 31.64 417 ALA A CA 1
ATOM 3187 C C . ALA A 1 417 ? 11.760 -46.433 2.950 1.00 31.64 417 ALA A C 1
ATOM 3189 O O . ALA A 1 417 ? 10.556 -46.492 2.712 1.00 31.64 417 ALA A O 1
ATOM 3190 N N . THR A 1 418 ? 12.568 -47.482 2.830 1.00 30.14 418 THR A N 1
ATOM 3191 C CA . THR A 1 418 ? 12.051 -48.849 2.751 1.00 30.14 418 THR A CA 1
ATOM 3192 C C . THR A 1 418 ? 12.217 -49.444 4.144 1.00 30.14 418 THR A C 1
ATOM 3194 O O . THR A 1 418 ? 13.327 -49.393 4.667 1.00 30.14 418 THR A O 1
ATOM 3197 N N . ILE A 1 419 ? 11.070 -49.865 4.690 1.00 39.62 419 ILE A N 1
ATOM 3198 C CA . ILE A 1 419 ? 10.738 -50.589 5.937 1.00 39.62 419 ILE A CA 1
ATOM 3199 C C . ILE A 1 419 ? 11.896 -50.909 6.886 1.00 39.62 419 ILE A C 1
ATOM 3201 O O . ILE A 1 419 ? 12.794 -51.684 6.491 1.00 39.62 419 ILE A O 1
#

Radius of gyration: 25.56 Å; chains: 1; bounding box: 65×113×63 Å

Foldseek 3Di:
DDDDDDDDDDDPPPPPPPDDPDDQPDLPQKDFPDDLVQLVVVCVPDDDDDFDDDPVQDDPLQVLLVVLQVVLQVLQQLQLLCQQAVCFSSNQVVCVVPPVCPSQNVQCVVCSGQWGQGPVRDIAGRIRGDGGDLLGQQEEPPDALVNVVVVCVVVVVCCCLSLAQQWRKYFLDPVVLCLLVVLCVVPVLLCVLDDCLNVCSVPPHGIRGRGNCRVVVVSLVSSLVSLQSSLVSCCVPFVLSSQLSNLCSVCSSNVNCLRNQLSLLQGDGRGFKDKDFAWAFQPSNSRPSRHTGTKMWIWGFPVVQFVVVLVVLQCVLVVQVPDPDDDGDDDDSPGQEGETATPDMHNPRPDLDQKDWDDPDPVSCVPRNTHIYGHCCSVVVPVVVVVVLVVVCVVDDPVRNDDPDDDDPPPPDPDDDDD

Sequence (419 aa):
MRTLFIAAAFVLSACASAPSLEPHPSTAGITPTWSTAQITPILDRTQRLHLAPDLSALSPGEQIAVRELLAAGERLHALYLAQRHPQARAAEAYLNQQPELGAHRDLFRLSAGPIATTLDNTRSAFLSVAAETPARNVYPPGL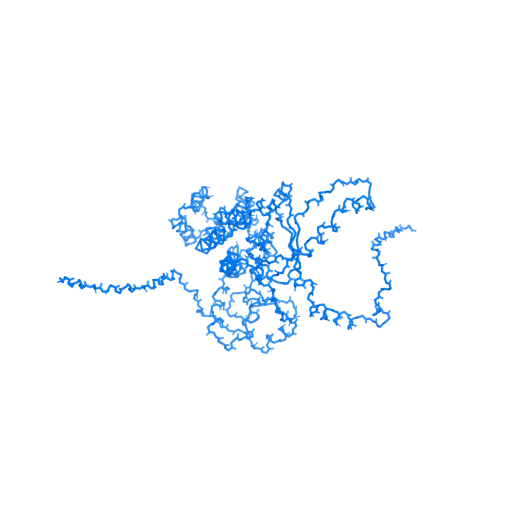TRAEMDAFLTANPERRAQLLDDRTVVWNATPENRRRALAALTRYAALDTLHPGLRAALESDQTFLAVPYAVAYADDIMFIYARLIAAAAAIEGGDAALARYLRLRARDLLADDYEGGDAAWVTGDFTGNLNAQIGAYETYDDALYGVKTFFSLSLLIRDRTRSDELIAALADIQVVENALPYSAHREVRSDIPVGVYSVIADFGQARGANTATILPNDAYLARQYGRTILMRGNILLSEEQFAETHRAFASAVIPAQAKPPKAGFIVCCGMRSATI

pLDDT: mean 88.97, std 18.23, range [28.28, 98.94]